Protein AF-A0A819B742-F1 (afdb_monomer)

Solvent-accessible surface area (backbone atoms only — not comparable to full-atom values): 38291 Å² total; per-residue (Å²): 136,87,84,84,89,86,87,87,84,90,84,88,84,88,89,82,90,85,88,89,85,86,88,88,87,86,82,91,80,83,87,80,86,82,80,86,83,82,82,79,83,80,85,83,78,81,82,89,76,81,93,78,90,82,66,96,82,76,74,60,88,81,81,57,66,80,92,69,66,57,75,61,67,60,48,57,55,61,68,41,51,66,54,54,53,52,52,54,54,53,53,55,58,58,56,68,66,68,74,80,73,78,88,89,85,89,82,87,87,80,93,81,89,82,88,80,85,86,78,93,84,88,74,77,89,57,56,88,64,82,62,60,56,101,83,70,54,76,75,62,80,64,72,73,76,81,84,76,38,55,36,46,68,68,49,62,69,67,59,56,68,63,37,37,61,63,58,51,22,68,67,50,73,48,78,46,50,75,55,36,47,34,62,51,102,90,43,36,40,36,33,31,36,31,38,29,56,89,41,100,58,12,44,33,42,38,34,23,46,71,56,25,25,44,32,42,37,53,38,59,63,62,77,87,66,89,54,48,40,52,65,67,56,59,71,67,59,55,71,64,40,38,62,64,59,53,23,63,75,57,77,42,78,59,50,74,39,31,42,34,43,52,85,95,43,77,67,21,34,42,33,38,37,44,44,42,55,77,68,72,84,68,52,82,79,45,78,86,72,73,96,81,90,82,81,88,88,87,90,88,80,62,95,85,64,84,83,88,84,85,89,84,88,62,92,72,69,90,64,19,41,39,43,36,39,23,45,62,57,17,28,44,35,47,38,52,46,58,61,59,87,66,88,46,27,54,40,48,50,67,58,61,69,68,62,56,72,62,40,34,65,66,58,54,16,63,78,39,78,38,66,50,47,68,54,36,40,38,50,60,95,53,72,72,18,38,38,32,33,36,27,30,25,68,91,38,87,88,14,39,35,42,35,36,21,46,42,56,24,27,36,32,41,34,44,45,70,53,71,78,73,88,35,57,38,47,49,71,48,60,66,68,58,56,67,64,40,40,62,67,59,51,19,68,65,50,73,48,82,46,43,77,37,34,42,36,54,59,77,72,62,23,30,39,36,28,37,29,38,16,59,100,45,97,76,11,36,36,42,42,33,26,43,56,60,17,29,43,32,41,36,48,45,70,40,64,76,79,36,89,37,48,42,48,50,66,59,60,68,69,60,57,69,63,41,36,65,64,58,53,15,66,77,44,76,40,71,55,42,76,38,33,38,35,46,59,94,49,73,74,15,38,36,33,34,34,28,32,23,66,91,35,88,86,8,35,34,41,36,35,22,43,41,59,24,26,40,33,40,33,43,44,66,48,70,84,73,86,31,56,48,51,72,63,51,63,63,70,60,55,76,67,3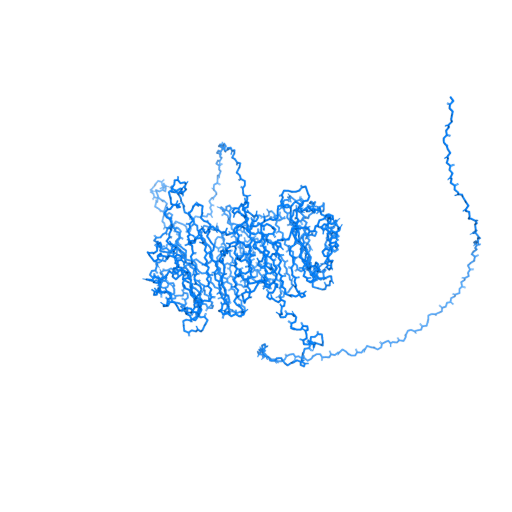6,39,66,65,58,48,20,71,70,53,75,48,85,46,46,73,40,32,44,30,53,57,70,88,58,18,37,37,36,32,38,28,38,29,76,100,30,101,77,10,35,38,40,36,37,25,47,50,63,22,29,31,36,48,39,70,43,62,76,126

Secondary structure (DSSP, 8-state):
---PPPP----------------------PPPPPPPPPPPPPP-PPPP-S-----TT---TTSS-GGG--HHHHHHHHHHHHHHHHHHHHHHHHHHTTS--------PPPP------PPS---SSSBS---B-TT--B----BPPP---EE-HHHHHH--TT-BHHHHHHHHSS--EEEEEEEETTEEEEEEEEEETTSTT-EEEEEEETTEEEEEEEES-SS--S-EEPHHHHHH--TT-BHHHHHHHHTSPPEEEEEES-TTSTT-EEEEEEEE---GGGHHHHTTS-------------TT----------SS----EEEEEEETTEEEEEEEESS-------B-HHHHHH--TT-BHHHHHHHHTS--EEEEEES-SSTT-EEEEEEEBSS-TT-EEEEEEETTEEEEEEEESS-----EE-HHHHHH--TT-BHHHHHHHHSS--EEEEEE--GGG-EEEEEEEETT-SS-EEEEEEETTEEEEEEEES-SPP-SSPBPHHHHHH--TT-BHHHHHHHHTS--EEEEEESSSSTT-EEEEEEEBSS-TT-EEEEEEETTEEEEEEEESS-----B--HHHHHH--TT-BHHHHHHHHSS--EEEEEE--GGG-EEEEEEEPTT-TT-EEEEEEETTEEEEEEEES--

Sequence (652 aa):
MGNKPSRTTPPCRCACCSRCCRPKTSTTIAPTPVPPTSIPPTPILPRPSSSRVFKFTDYEPADMPDIYRDKADYQDLLDIEPLVRSIIMAQLSSQTASSNKTNLIKEPLENKWTESYMTHGELSDVITEVNSDTHGCIKNVTVSAPTIYTITKQQYTTIQIGWTRNQVTNLVGSYGAVIVQTSASSGNVTIVQYTGTGTTAAVVLFGFVDGQLISKSEASFDSPVNNKITLQQYKTIQIGWTQQQVTQLLGGPGNIISQTGTSGLPYQATTVQYFGLQSSTARDQVTNLVGSSGNAVSEAGTANTVAVIVQYTGLGTTYGLVAFGFVSGKVVSKFEVGLDLPVSNKITLQQYKTIQSGWTQQQVAVLLGGPGTIVSQVGALGPYQLTTVQYTGLLSSTVIADFVFIGGTLSSKAQIGLDTGVYTINYQQYTAIQVGWIRDQVTSLVGSAGNAVSEATAGNTAAVIVQYTGCDTVYGIATISFVGGKVISKSEFGIDPPASNKITLQQYKTIQSGWTQQQVAVLLGGPGTIVSQVGTPGPYQLTTVQYSGLQSSTAIADFVFIGGSLSSKAQIGLDTGVYAITNEQYTAIQVGWTRDQVTSLVGSTGNAMSEGGTGSTAVVLLQYTVPQSAYGQATFIFISGKLSSKSKFGFK

pLDDT: mean 70.79, std 24.44, range [21.94, 98.19]

Structure (mmCIF, N/CA/C/O backbone):
data_AF-A0A819B742-F1
#
_entry.id   AF-A0A819B742-F1
#
loop_
_atom_site.group_PDB
_atom_site.id
_atom_site.type_symbol
_atom_site.label_atom_id
_atom_site.label_alt_id
_atom_site.label_comp_id
_atom_site.label_asym_id
_atom_site.label_entity_id
_atom_site.label_seq_id
_atom_site.pdbx_PDB_ins_code
_atom_site.Cartn_x
_atom_site.Cartn_y
_atom_site.Cartn_z
_atom_site.occupancy
_atom_site.B_iso_or_equiv
_atom_site.auth_seq_id
_atom_site.auth_comp_id
_atom_site.auth_asym_id
_atom_site.auth_atom_id
_atom_site.pdbx_PDB_model_num
ATOM 1 N N . MET A 1 1 ? -38.721 -12.313 -66.927 1.00 36.16 1 MET A N 1
ATOM 2 C CA . MET A 1 1 ? -37.934 -13.549 -67.155 1.00 36.16 1 MET A CA 1
ATOM 3 C C . MET A 1 1 ? -36.692 -13.376 -66.284 1.00 36.16 1 MET A C 1
ATOM 5 O O . MET A 1 1 ? -36.055 -12.351 -66.446 1.00 36.16 1 MET A O 1
ATOM 9 N N . GLY A 1 2 ? -36.441 -14.110 -65.195 1.00 36.25 2 GLY A N 1
ATOM 10 C CA . GLY A 1 2 ? -36.376 -15.573 -65.024 1.00 36.25 2 GLY A CA 1
ATOM 11 C C . GLY A 1 2 ? -34.879 -15.934 -64.885 1.00 36.25 2 GLY A C 1
ATOM 12 O O . GLY A 1 2 ? -34.117 -15.492 -65.730 1.00 36.25 2 GLY A O 1
ATOM 13 N N . ASN A 1 3 ? -34.359 -16.636 -63.867 1.00 38.50 3 ASN A N 1
ATOM 14 C CA . ASN A 1 3 ? -34.978 -17.501 -62.847 1.00 38.50 3 ASN A CA 1
ATOM 15 C C . ASN A 1 3 ? -34.289 -17.418 -61.455 1.00 38.50 3 ASN A C 1
ATOM 17 O O . ASN A 1 3 ? -33.338 -16.670 -61.257 1.00 38.50 3 ASN A O 1
ATOM 21 N N . LYS A 1 4 ? -34.815 -18.181 -60.480 1.00 39.16 4 LYS A N 1
ATOM 22 C CA . LYS A 1 4 ? -34.332 -18.310 -59.083 1.00 39.16 4 LYS A CA 1
ATOM 23 C C . LYS A 1 4 ? -33.071 -19.203 -58.932 1.00 39.16 4 LYS A C 1
ATOM 25 O O . LYS A 1 4 ? -32.784 -19.982 -59.837 1.00 39.16 4 LYS A O 1
ATOM 30 N N . PRO A 1 5 ? -32.351 -19.129 -57.788 1.00 50.94 5 PRO A N 1
ATOM 31 C CA . PRO A 1 5 ? -31.094 -19.853 -57.550 1.00 50.94 5 PRO A CA 1
ATOM 32 C C . PRO A 1 5 ? -31.276 -21.302 -57.061 1.00 50.94 5 PRO A C 1
ATOM 34 O O . PRO A 1 5 ? -32.322 -21.670 -56.524 1.00 50.94 5 PRO A O 1
ATOM 37 N N . SER A 1 6 ? -30.210 -22.102 -57.168 1.00 44.62 6 SER A N 1
ATOM 38 C CA . SER A 1 6 ? -30.130 -23.492 -56.696 1.00 44.62 6 SER A CA 1
ATOM 39 C C . SER A 1 6 ? -29.444 -23.635 -55.328 1.00 44.62 6 SER A C 1
ATOM 41 O O . SER A 1 6 ? -28.344 -23.126 -55.121 1.00 44.62 6 SER A O 1
ATOM 43 N N . ARG A 1 7 ? -30.048 -24.415 -54.421 1.00 42.56 7 ARG A N 1
ATOM 44 C CA . ARG A 1 7 ? -29.366 -25.043 -53.270 1.00 42.56 7 ARG A CA 1
ATOM 45 C C . ARG A 1 7 ? -28.907 -26.451 -53.657 1.00 42.56 7 ARG A C 1
ATOM 47 O O . ARG A 1 7 ? -29.669 -27.164 -54.303 1.00 42.56 7 ARG A O 1
ATOM 54 N N . THR A 1 8 ? -27.765 -26.898 -53.138 1.00 46.91 8 THR A N 1
ATOM 55 C CA . THR A 1 8 ? -27.362 -28.317 -53.149 1.00 46.91 8 THR A CA 1
ATOM 56 C C . THR A 1 8 ? -26.756 -28.725 -51.807 1.00 46.91 8 THR A C 1
ATOM 58 O O . THR A 1 8 ? -25.630 -28.356 -51.487 1.00 46.91 8 THR A O 1
ATOM 61 N N . THR A 1 9 ? -27.503 -29.510 -51.032 1.00 41.59 9 THR A N 1
ATOM 62 C CA . THR A 1 9 ? -27.011 -30.267 -49.867 1.00 41.59 9 THR A CA 1
ATOM 63 C C . THR A 1 9 ? -26.802 -31.736 -50.253 1.00 41.59 9 THR A C 1
ATOM 65 O O . THR A 1 9 ? -27.720 -32.306 -50.849 1.00 41.59 9 THR A O 1
ATOM 68 N N . PRO A 1 10 ? -25.688 -32.387 -49.876 1.00 50.94 10 PRO A N 1
ATOM 69 C CA . PRO A 1 10 ? -25.546 -33.839 -49.984 1.00 50.94 10 PRO A CA 1
ATOM 70 C C . PRO A 1 10 ? -26.220 -34.566 -48.790 1.00 50.94 10 PRO A C 1
ATOM 72 O O . PRO A 1 10 ? -26.062 -34.117 -47.654 1.00 50.94 10 PRO A O 1
ATOM 75 N N . PRO A 1 11 ? -26.977 -35.665 -49.011 1.00 55.78 11 PRO A N 1
ATOM 76 C CA . PRO A 1 11 ? -27.635 -36.450 -47.953 1.00 55.78 11 PRO A CA 1
ATOM 77 C C . PRO A 1 11 ? -27.054 -37.879 -47.770 1.00 55.78 11 PRO A C 1
ATOM 79 O O . PRO A 1 11 ? -26.152 -38.275 -48.500 1.00 55.78 11 PRO A O 1
ATOM 82 N N . CYS A 1 12 ? -27.703 -38.664 -46.885 1.00 30.55 12 CYS A N 1
ATOM 83 C CA . CYS A 1 12 ? -27.542 -40.102 -46.526 1.00 30.55 12 CYS A CA 1
ATOM 84 C C . CYS A 1 12 ? -26.866 -40.325 -45.154 1.00 30.55 12 CYS A C 1
ATOM 86 O O . CYS A 1 12 ? -25.798 -39.776 -44.927 1.00 30.55 12 CYS A O 1
ATOM 88 N N . ARG A 1 13 ? -27.450 -40.980 -44.127 1.00 33.53 13 ARG A N 1
ATOM 89 C CA . ARG A 1 13 ? -28.307 -42.197 -43.915 1.00 33.53 13 ARG A CA 1
ATOM 90 C C . ARG A 1 13 ? -27.444 -43.272 -43.210 1.00 33.53 13 ARG A C 1
ATOM 92 O O . ARG A 1 13 ? -26.349 -43.531 -43.681 1.00 33.53 13 ARG A O 1
ATOM 99 N N . CYS A 1 14 ? -27.765 -43.768 -42.004 1.00 32.97 14 CYS A N 1
ATOM 100 C CA . CYS A 1 14 ? -28.893 -44.637 -41.570 1.00 32.97 14 CYS A CA 1
ATOM 101 C C . CYS A 1 14 ? -28.779 -46.089 -42.096 1.00 32.97 14 CYS A C 1
ATOM 103 O O . CYS A 1 14 ? -28.407 -46.261 -43.249 1.00 32.97 14 CYS A O 1
ATOM 105 N N . ALA A 1 15 ? -29.144 -47.161 -41.369 1.00 36.50 15 ALA A N 1
ATOM 106 C CA . ALA A 1 15 ? -29.679 -47.339 -39.994 1.00 36.50 15 ALA A CA 1
ATOM 107 C C . ALA A 1 15 ? -28.868 -48.469 -39.267 1.00 36.50 15 ALA A C 1
ATOM 109 O O . ALA A 1 15 ? -27.719 -48.649 -39.648 1.00 36.50 15 ALA A O 1
ATOM 110 N N . CYS A 1 16 ? -29.238 -49.233 -38.220 1.00 31.23 16 CYS A N 1
ATOM 111 C CA . CYS A 1 16 ? -30.479 -49.661 -37.521 1.00 31.23 16 CYS A CA 1
ATOM 112 C C . CYS A 1 16 ? -30.280 -49.524 -35.969 1.00 31.23 16 CYS A C 1
ATOM 114 O O . CYS A 1 16 ? -29.285 -48.933 -35.570 1.00 31.23 16 CYS A O 1
ATOM 116 N N . CYS A 1 17 ? -31.136 -49.873 -34.984 1.00 35.38 17 CYS A N 1
ATOM 117 C CA . CYS A 1 17 ? -32.244 -50.841 -34.771 1.00 35.38 17 CYS A CA 1
ATOM 118 C C . CYS A 1 17 ? -31.814 -52.329 -34.667 1.00 35.38 17 CYS A C 1
ATOM 120 O O . CYS A 1 17 ? -31.016 -52.782 -35.472 1.00 35.38 17 CYS A O 1
ATOM 122 N N . SER A 1 18 ? -32.294 -53.182 -33.743 1.00 34.78 18 SER A N 1
ATOM 123 C CA . SER A 1 18 ? -33.283 -53.102 -32.629 1.00 34.78 18 SER A CA 1
ATOM 124 C C . SER A 1 18 ? -32.911 -54.182 -31.560 1.00 34.78 18 SER A C 1
ATOM 126 O O . SER A 1 18 ? -31.927 -54.878 -31.776 1.00 34.78 18 SER A O 1
ATOM 128 N N . ARG A 1 19 ? -33.540 -54.406 -30.387 1.00 32.78 19 ARG A N 1
ATOM 129 C CA . ARG A 1 19 ? -34.966 -54.682 -30.067 1.00 32.78 19 ARG A CA 1
ATOM 130 C C . ARG A 1 19 ? -35.170 -54.771 -28.532 1.00 32.78 19 ARG A C 1
ATOM 132 O O . ARG A 1 19 ? -34.199 -54.861 -27.789 1.00 32.78 19 ARG A O 1
ATOM 139 N N . CYS A 1 20 ? -36.418 -54.807 -28.054 1.00 41.06 20 CYS A N 1
ATOM 140 C CA . CYS A 1 20 ? -36.759 -54.960 -26.626 1.00 41.06 20 CYS A CA 1
ATOM 141 C C . CYS A 1 20 ? -37.027 -56.422 -26.219 1.00 41.06 20 CYS A C 1
ATOM 143 O O . CYS A 1 20 ? -37.612 -57.155 -27.011 1.00 41.06 20 CYS A O 1
ATOM 145 N N . CYS A 1 21 ? -36.745 -56.789 -24.958 1.00 32.38 21 CYS A N 1
ATOM 146 C CA . CYS A 1 21 ? -37.499 -57.805 -24.199 1.00 32.38 21 CYS A CA 1
ATOM 147 C C . CYS A 1 21 ? -37.206 -57.733 -22.682 1.00 32.38 21 CYS A C 1
ATOM 149 O O . CYS A 1 21 ? -36.083 -57.452 -22.275 1.00 32.38 21 CYS A O 1
ATOM 151 N N . ARG A 1 22 ? -38.214 -58.024 -21.845 1.00 38.75 22 ARG A N 1
ATOM 152 C CA . ARG A 1 22 ? -38.077 -58.391 -20.415 1.00 38.75 22 ARG A CA 1
ATOM 153 C C . ARG A 1 22 ? -38.298 -59.904 -20.280 1.00 38.75 22 ARG A C 1
ATOM 155 O O . ARG A 1 22 ? -39.040 -60.466 -21.084 1.00 38.75 22 ARG A O 1
ATOM 162 N N . PRO A 1 23 ? -37.757 -60.537 -19.229 1.00 45.75 23 PRO A N 1
ATOM 163 C CA . PRO A 1 23 ? -38.666 -61.093 -18.217 1.00 45.75 23 PRO A CA 1
ATOM 164 C C . PRO A 1 23 ? -38.228 -60.801 -16.767 1.00 45.75 23 PRO A C 1
ATOM 166 O O . PRO A 1 23 ? -37.162 -60.245 -16.518 1.00 45.75 23 PRO A O 1
ATOM 169 N N . LYS A 1 24 ? -39.085 -61.161 -15.800 1.00 43.75 24 LYS A N 1
ATOM 170 C CA . LYS A 1 24 ? -38.738 -61.253 -14.371 1.00 43.75 24 LYS A CA 1
ATOM 171 C C . LYS A 1 24 ? -38.280 -62.678 -14.046 1.00 43.75 24 LYS A C 1
ATOM 173 O O . LYS A 1 24 ? -38.957 -63.614 -14.459 1.00 43.75 24 LYS A O 1
ATOM 178 N N . THR A 1 25 ? -37.316 -62.813 -13.143 1.00 33.56 25 THR A N 1
ATOM 179 C CA . THR A 1 25 ? -37.236 -63.934 -12.188 1.00 33.56 25 THR A CA 1
ATOM 180 C C . THR A 1 25 ? -36.614 -63.436 -10.884 1.00 33.56 25 THR A C 1
ATOM 182 O O . THR A 1 25 ? -35.903 -62.434 -10.874 1.00 33.56 25 THR A O 1
ATOM 185 N N . SER A 1 26 ? -36.942 -64.094 -9.773 1.00 40.31 26 SER A N 1
ATOM 186 C CA . SER A 1 26 ? -36.389 -63.811 -8.446 1.00 40.31 26 SER A CA 1
ATOM 187 C C . SER A 1 26 ? -35.443 -64.937 -8.048 1.00 40.31 26 SER A C 1
ATOM 189 O O . SER A 1 26 ? -35.791 -66.100 -8.244 1.00 40.31 26 SER A O 1
ATOM 191 N N . THR A 1 27 ? -34.307 -64.592 -7.439 1.00 33.88 27 THR A N 1
ATOM 192 C CA . THR A 1 27 ? -33.490 -65.547 -6.683 1.00 33.88 27 THR A CA 1
ATOM 193 C C . THR A 1 27 ? -32.918 -64.854 -5.451 1.00 33.88 27 THR A C 1
ATOM 195 O O . THR A 1 27 ? -32.252 -63.826 -5.563 1.00 33.88 27 THR A O 1
ATOM 198 N N . THR A 1 28 ? -33.187 -65.408 -4.272 1.00 39.50 28 THR A N 1
ATOM 199 C CA . THR A 1 28 ? -32.656 -64.926 -2.990 1.00 39.50 28 THR A CA 1
ATOM 200 C C . THR A 1 28 ? -31.204 -65.374 -2.816 1.00 39.50 28 THR A C 1
ATOM 202 O O . THR A 1 28 ? -30.894 -66.536 -3.066 1.00 39.50 28 THR A O 1
ATOM 205 N N . ILE A 1 29 ? -30.330 -64.491 -2.327 1.00 37.59 29 ILE A N 1
ATOM 206 C CA . ILE A 1 29 ? -28.978 -64.841 -1.861 1.00 37.59 29 ILE A CA 1
ATOM 207 C C . ILE A 1 29 ? -28.826 -64.319 -0.427 1.00 37.59 29 ILE A C 1
ATOM 209 O O . ILE A 1 29 ? -29.219 -63.192 -0.130 1.00 37.59 29 ILE A O 1
ATOM 213 N N . ALA A 1 30 ? -28.312 -65.163 0.469 1.00 36.91 30 ALA A N 1
ATOM 214 C CA . ALA A 1 30 ? -28.141 -64.848 1.886 1.00 36.91 30 ALA A CA 1
ATOM 215 C C . ALA A 1 30 ? -26.866 -64.013 2.143 1.00 36.91 30 ALA A C 1
ATOM 217 O O . ALA A 1 30 ? -25.890 -64.158 1.403 1.00 36.91 30 ALA A O 1
ATOM 218 N N . PRO A 1 31 ? -26.836 -63.165 3.190 1.00 44.22 31 PRO A N 1
ATOM 219 C CA . PRO A 1 31 ? -25.651 -62.387 3.536 1.00 44.22 31 PRO A CA 1
ATOM 220 C C . PRO A 1 31 ? -24.557 -63.268 4.157 1.00 44.22 31 PRO A C 1
ATOM 222 O O . PRO A 1 31 ? -24.805 -64.013 5.106 1.00 44.22 31 PRO A O 1
ATOM 225 N N . THR A 1 32 ? -23.328 -63.142 3.661 1.00 44.16 32 THR A N 1
ATOM 226 C CA . THR A 1 32 ? -22.126 -63.663 4.325 1.00 44.16 32 THR A CA 1
ATOM 227 C C . THR A 1 32 ? -21.694 -62.740 5.477 1.00 44.16 32 THR A C 1
ATOM 229 O O . THR A 1 32 ? -21.879 -61.523 5.389 1.00 44.16 32 THR A O 1
ATOM 232 N N . PRO A 1 33 ? -21.129 -63.279 6.575 1.00 47.88 33 PRO A N 1
ATOM 233 C CA . PRO A 1 33 ? -20.739 -62.478 7.733 1.00 47.88 33 PRO A CA 1
ATOM 234 C C . PRO A 1 33 ? -19.467 -61.657 7.476 1.00 47.88 33 PRO A C 1
ATOM 236 O O . PRO A 1 33 ? -18.520 -62.125 6.844 1.00 47.88 33 PRO A O 1
ATOM 239 N N . VAL A 1 34 ? -19.431 -60.441 8.024 1.00 49.22 34 VAL A N 1
ATOM 240 C CA . VAL A 1 34 ? -18.262 -59.548 7.994 1.00 49.22 34 VAL A CA 1
ATOM 241 C C . VAL A 1 34 ? -17.301 -59.915 9.139 1.00 49.22 34 VAL A C 1
ATOM 243 O O . VAL A 1 34 ? -17.757 -60.024 10.279 1.00 49.22 34 VAL A O 1
ATOM 246 N N . PRO A 1 35 ? -15.988 -60.099 8.889 1.00 48.12 35 PRO A N 1
ATOM 247 C CA . PRO A 1 35 ? -15.011 -60.342 9.950 1.00 48.12 35 PRO A CA 1
ATOM 248 C C . PRO A 1 35 ? -14.703 -59.055 10.744 1.00 48.12 35 PRO A C 1
ATOM 250 O O . PRO A 1 35 ? -14.698 -57.966 10.165 1.00 48.12 35 PRO A O 1
ATOM 253 N N . PRO A 1 36 ? -14.410 -59.143 12.054 1.00 40.72 36 PRO A N 1
ATOM 254 C CA . PRO A 1 36 ? -14.143 -57.969 12.881 1.00 40.72 36 PRO A CA 1
ATOM 255 C C . PRO A 1 36 ? -12.769 -57.357 12.573 1.00 40.72 36 PRO A C 1
ATOM 257 O O . PRO A 1 36 ? -11.734 -57.999 12.747 1.00 40.72 36 PRO A O 1
ATOM 260 N N . THR A 1 37 ? -12.745 -56.086 12.170 1.00 40.94 37 THR A N 1
ATOM 261 C CA . THR A 1 37 ? -11.509 -55.299 12.044 1.00 40.94 37 THR A CA 1
ATOM 262 C C . THR A 1 37 ? -10.987 -54.884 13.418 1.00 40.94 37 THR A C 1
ATOM 264 O O . THR A 1 37 ? -11.667 -54.165 14.153 1.00 40.94 37 THR A O 1
ATOM 267 N N . SER A 1 38 ? -9.767 -55.301 13.755 1.00 39.25 38 SER A N 1
ATOM 268 C CA . SER A 1 38 ? -9.059 -54.860 14.957 1.00 39.25 38 SER A CA 1
ATOM 269 C C . SER A 1 38 ? -8.604 -53.401 14.838 1.00 39.25 38 SER A C 1
ATOM 271 O O . SER A 1 38 ? -8.071 -52.977 13.814 1.00 39.25 38 SER A O 1
ATOM 273 N N . ILE A 1 39 ? -8.799 -52.628 15.908 1.00 43.84 39 ILE A N 1
ATOM 274 C CA . ILE A 1 39 ? -8.341 -51.236 16.000 1.00 43.84 39 ILE A CA 1
ATOM 275 C C . ILE A 1 39 ? -6.872 -51.239 16.466 1.00 43.84 39 ILE A C 1
ATOM 277 O O . ILE A 1 39 ? -6.593 -51.809 17.526 1.00 43.84 39 ILE A O 1
ATOM 281 N N . PRO A 1 40 ? -5.923 -50.629 15.729 1.00 44.03 40 PRO A N 1
ATOM 282 C CA . PRO A 1 40 ? -4.547 -50.477 16.195 1.00 44.03 40 PRO A CA 1
ATOM 283 C C . PRO A 1 40 ? -4.461 -49.434 17.328 1.00 44.03 40 PRO A C 1
ATOM 285 O O . PRO A 1 40 ? -5.215 -48.459 17.319 1.00 44.03 40 PRO A O 1
ATOM 288 N N . PRO A 1 41 ? -3.554 -49.600 18.309 1.00 40.00 41 PRO A N 1
ATOM 289 C CA . PRO A 1 41 ? -3.473 -48.708 19.463 1.00 40.00 41 PRO A CA 1
ATOM 290 C C . PRO A 1 41 ? -2.947 -47.313 19.093 1.00 40.00 41 PRO A C 1
ATOM 292 O O . PRO A 1 41 ? -1.957 -47.171 18.376 1.00 40.00 41 PRO A O 1
ATOM 295 N N . THR A 1 42 ? -3.586 -46.278 19.639 1.00 41.25 42 THR A N 1
ATOM 296 C CA . THR A 1 42 ? -3.191 -44.873 19.467 1.00 41.25 42 THR A CA 1
ATOM 297 C C . THR A 1 42 ? -1.799 -44.604 20.062 1.00 41.25 42 THR A C 1
ATOM 299 O O . THR A 1 42 ? -1.578 -44.942 21.229 1.00 41.25 42 THR A O 1
ATOM 302 N N . PRO A 1 43 ? -0.872 -43.944 19.340 1.00 36.19 43 PRO A N 1
ATOM 303 C CA . PRO A 1 43 ? 0.406 -43.519 19.907 1.00 36.19 43 PRO A CA 1
ATOM 304 C C . PRO A 1 43 ? 0.215 -42.527 21.063 1.00 36.19 43 PRO A C 1
ATOM 306 O O . PRO A 1 43 ? -0.430 -41.489 20.908 1.00 36.19 43 PRO A O 1
ATOM 309 N N . ILE A 1 44 ? 0.801 -42.827 22.224 1.00 39.88 44 ILE A N 1
ATOM 310 C CA . ILE A 1 44 ? 0.796 -41.927 23.383 1.00 39.88 44 ILE A CA 1
ATOM 311 C C . ILE A 1 44 ? 1.906 -40.888 23.193 1.00 39.88 44 ILE A C 1
ATOM 313 O O . ILE A 1 44 ? 3.089 -41.216 23.272 1.00 39.88 44 ILE A O 1
ATOM 317 N N . LEU A 1 45 ? 1.527 -39.629 22.967 1.00 36.59 45 LEU A N 1
ATOM 318 C CA . LEU A 1 45 ? 2.473 -38.512 22.947 1.00 36.59 45 LEU A CA 1
ATOM 319 C C . LEU A 1 45 ? 2.968 -38.196 24.375 1.00 36.59 45 LEU A C 1
ATOM 321 O O . LEU A 1 45 ? 2.152 -38.136 25.301 1.00 36.59 45 LEU A O 1
ATOM 325 N N . PRO A 1 46 ? 4.278 -37.965 24.585 1.00 34.53 46 PRO A N 1
ATOM 326 C CA . PRO A 1 46 ? 4.809 -37.592 25.893 1.00 34.53 46 PRO A CA 1
ATOM 327 C C . PRO A 1 46 ? 4.363 -36.179 26.300 1.00 34.53 46 PRO A C 1
ATOM 329 O O . PRO A 1 46 ? 4.257 -35.274 25.471 1.00 34.53 46 PRO A O 1
ATOM 332 N N . ARG A 1 47 ? 4.138 -35.964 27.604 1.00 32.72 47 ARG A N 1
ATOM 333 C CA . ARG A 1 47 ? 3.871 -34.624 28.155 1.00 32.72 47 ARG A CA 1
ATOM 334 C C . ARG A 1 47 ? 5.091 -33.706 27.962 1.00 32.72 47 ARG A C 1
ATOM 336 O O . ARG A 1 47 ? 6.189 -34.119 28.332 1.00 32.72 47 ARG A O 1
ATOM 343 N N . PRO A 1 48 ? 4.920 -32.448 27.515 1.00 31.38 48 PRO A N 1
ATOM 344 C CA . PRO A 1 48 ? 6.000 -31.468 27.537 1.00 31.38 48 PRO A CA 1
ATOM 345 C C . PRO A 1 48 ? 6.319 -31.058 28.982 1.00 31.38 48 PRO A C 1
ATOM 347 O O . PRO A 1 48 ? 5.440 -30.618 29.726 1.00 31.38 48 PRO A O 1
ATOM 350 N N . SER A 1 49 ? 7.583 -31.190 29.383 1.00 29.00 49 SER A N 1
ATOM 351 C CA . SER A 1 49 ? 8.071 -30.824 30.716 1.00 29.00 49 SER A CA 1
ATOM 352 C C . SER A 1 49 ? 9.019 -29.625 30.666 1.00 29.00 49 SER A C 1
ATOM 354 O O . SER A 1 49 ? 10.101 -29.732 30.093 1.00 29.00 49 SER A O 1
ATOM 356 N N . SER A 1 50 ? 8.664 -28.553 31.382 1.00 29.77 50 SER A N 1
ATOM 357 C CA . SER A 1 50 ? 9.499 -27.384 31.736 1.00 29.77 50 SER A CA 1
ATOM 358 C C . SER A 1 50 ? 10.089 -26.533 30.597 1.00 29.77 50 SER A C 1
ATOM 360 O O . SER A 1 50 ? 10.671 -27.018 29.633 1.00 29.77 50 SER A O 1
ATOM 362 N N . SER A 1 51 ? 9.982 -25.214 30.758 1.00 30.14 51 SER A N 1
ATOM 363 C CA . SER A 1 51 ? 10.455 -24.205 29.810 1.00 30.14 51 SER A CA 1
ATOM 364 C C . SER A 1 51 ? 11.971 -24.257 29.576 1.00 30.14 51 SER A C 1
ATOM 366 O O . SER A 1 51 ? 12.752 -24.229 30.527 1.00 30.14 51 SER A O 1
ATOM 368 N N . ARG A 1 52 ? 12.393 -24.192 28.309 1.00 26.94 52 ARG A N 1
ATOM 369 C CA . ARG A 1 52 ? 13.736 -23.745 27.905 1.00 26.94 52 ARG A CA 1
ATOM 370 C C . ARG A 1 52 ? 13.606 -22.638 26.863 1.00 26.94 52 ARG A C 1
ATOM 372 O O . ARG A 1 52 ? 12.719 -22.689 26.016 1.00 26.94 52 ARG A O 1
ATOM 379 N N . VAL A 1 53 ? 14.488 -21.646 26.942 1.00 27.11 53 VAL A N 1
ATOM 380 C CA . VAL A 1 53 ? 14.616 -20.582 25.938 1.00 27.11 53 VAL A CA 1
ATOM 381 C C . VAL A 1 53 ? 15.679 -21.021 24.935 1.00 27.11 53 VAL A C 1
ATOM 383 O O . VAL A 1 53 ? 16.824 -21.237 25.325 1.00 27.11 53 VAL A O 1
ATOM 386 N N . PHE A 1 54 ? 15.298 -21.154 23.668 1.00 24.72 54 PHE A N 1
ATOM 387 C CA . PHE A 1 54 ? 16.192 -21.504 22.559 1.00 24.72 54 PHE A CA 1
ATOM 388 C C . PHE A 1 54 ? 16.508 -20.266 21.712 1.00 24.72 54 PHE A C 1
ATOM 390 O O . PHE A 1 54 ? 15.708 -19.326 21.675 1.00 24.72 54 PHE A O 1
ATOM 397 N N . LYS A 1 55 ? 17.663 -20.250 21.035 1.00 27.19 55 LYS A N 1
ATOM 398 C CA . LYS A 1 55 ? 18.046 -19.173 20.113 1.00 27.19 55 LYS A CA 1
ATOM 399 C C . LYS A 1 55 ? 17.983 -19.658 18.665 1.00 27.19 55 LYS A C 1
ATOM 401 O O . LYS A 1 55 ? 18.147 -20.835 18.372 1.00 27.19 55 LYS A O 1
ATOM 406 N N . PHE A 1 56 ? 17.784 -18.720 17.740 1.00 26.56 56 PHE A N 1
ATOM 407 C CA . PHE A 1 56 ? 17.714 -18.994 16.296 1.00 26.56 56 PHE A CA 1
ATOM 408 C C . PHE A 1 56 ? 19.051 -19.430 15.660 1.00 26.56 56 PHE A C 1
ATOM 410 O O . PHE A 1 56 ? 19.095 -19.707 14.468 1.00 26.56 56 PHE A O 1
ATOM 417 N N . THR A 1 57 ? 20.135 -19.490 16.436 1.00 34.12 57 THR A N 1
ATOM 418 C CA . THR A 1 57 ? 21.473 -19.924 16.005 1.00 34.12 57 THR A CA 1
ATOM 419 C C . THR A 1 57 ? 21.693 -21.435 16.073 1.00 34.12 57 THR A C 1
ATOM 421 O O . THR A 1 57 ? 22.719 -21.909 15.597 1.00 34.12 57 THR A O 1
ATOM 424 N N . ASP A 1 58 ? 20.765 -22.182 16.677 1.00 35.03 58 ASP A N 1
ATOM 425 C CA . ASP A 1 58 ? 21.071 -23.484 17.282 1.00 35.03 58 ASP A CA 1
ATOM 426 C C . ASP A 1 58 ? 20.569 -24.690 16.447 1.00 35.03 58 ASP A C 1
ATOM 428 O O . ASP A 1 58 ? 20.441 -25.791 16.977 1.00 35.03 58 ASP A O 1
ATOM 432 N N . TYR A 1 59 ? 20.262 -24.493 15.156 1.00 37.69 59 TYR A N 1
ATOM 433 C CA . TYR A 1 59 ? 19.828 -25.552 14.227 1.00 37.69 59 TYR A CA 1
ATOM 434 C C . TYR A 1 59 ? 20.987 -26.084 13.374 1.00 37.69 59 TYR A C 1
ATOM 436 O O . TYR A 1 59 ? 21.562 -25.341 12.574 1.00 37.69 59 TYR A O 1
ATOM 444 N N . GLU A 1 60 ? 21.261 -27.388 13.453 1.00 44.28 60 GLU A N 1
ATOM 445 C CA . GLU A 1 60 ? 22.040 -28.083 12.422 1.00 44.28 60 GLU A CA 1
ATOM 446 C C . GLU A 1 60 ? 21.136 -28.504 11.240 1.00 44.28 60 GLU A C 1
ATOM 448 O O . GLU A 1 60 ? 19.956 -28.804 11.442 1.00 44.28 60 GLU A O 1
ATOM 453 N N . PRO A 1 61 ? 21.660 -28.615 9.998 1.00 44.66 61 PRO A N 1
ATOM 454 C CA . PRO A 1 61 ? 20.885 -29.053 8.824 1.00 44.66 61 PRO A CA 1
ATOM 455 C C . PRO A 1 61 ? 20.321 -30.487 8.886 1.00 44.66 61 PRO A C 1
ATOM 457 O O . PRO A 1 61 ? 19.696 -30.947 7.930 1.00 44.66 61 PRO A O 1
ATOM 460 N N . ALA A 1 62 ? 20.570 -31.224 9.971 1.00 43.41 62 ALA A N 1
ATOM 461 C CA . ALA A 1 62 ? 20.016 -32.552 10.205 1.00 43.41 62 ALA A CA 1
ATOM 462 C C . ALA A 1 62 ? 18.545 -32.520 10.663 1.00 43.41 62 ALA A C 1
ATOM 464 O O . ALA A 1 62 ? 17.817 -33.463 10.358 1.00 43.41 62 ALA A O 1
ATOM 465 N N . ASP A 1 63 ? 18.115 -31.444 11.336 1.00 47.62 63 ASP A N 1
ATOM 466 C CA . ASP A 1 63 ? 16.835 -31.370 12.063 1.00 47.62 63 ASP A CA 1
ATOM 467 C C . ASP A 1 63 ? 15.702 -30.657 11.292 1.00 47.62 63 ASP A C 1
ATOM 469 O O . ASP A 1 63 ? 14.618 -30.428 11.834 1.00 47.62 63 ASP A O 1
ATOM 473 N N . MET A 1 64 ? 15.924 -30.288 10.025 1.00 38.91 64 MET A N 1
ATOM 474 C CA . MET A 1 64 ? 14.885 -29.694 9.172 1.00 38.91 64 MET A CA 1
ATOM 475 C C . MET A 1 64 ? 14.050 -30.761 8.436 1.00 38.91 64 MET A C 1
ATOM 477 O O . MET A 1 64 ? 14.585 -31.809 8.072 1.00 38.91 64 MET A O 1
ATOM 481 N N . PRO A 1 65 ? 12.755 -30.499 8.149 1.00 47.88 65 PRO A N 1
ATOM 482 C CA . PRO A 1 65 ? 11.941 -31.365 7.293 1.00 47.88 65 PRO A CA 1
ATOM 483 C C . PRO A 1 65 ? 12.577 -31.574 5.911 1.00 47.88 65 PRO A C 1
ATOM 485 O O . PRO A 1 65 ? 13.094 -30.621 5.328 1.00 47.88 65 PRO A O 1
ATOM 488 N N . ASP A 1 66 ? 12.473 -32.785 5.349 1.00 41.94 66 ASP A N 1
ATOM 489 C CA . ASP A 1 66 ? 13.203 -33.195 4.130 1.00 41.94 66 ASP A CA 1
ATOM 490 C C . ASP A 1 66 ? 12.991 -32.298 2.892 1.00 41.94 66 ASP A C 1
ATOM 492 O O . ASP A 1 66 ? 13.832 -32.282 1.997 1.00 41.94 66 ASP A O 1
ATOM 496 N N . ILE A 1 67 ? 11.912 -31.508 2.848 1.00 40.69 67 ILE A N 1
ATOM 497 C CA . ILE A 1 67 ? 11.636 -30.526 1.782 1.00 40.69 67 ILE A CA 1
ATOM 498 C C . ILE A 1 67 ? 12.530 -29.268 1.813 1.00 40.69 67 ILE A C 1
ATOM 500 O O . ILE A 1 67 ? 12.442 -28.460 0.898 1.00 40.69 67 ILE A O 1
ATOM 504 N N . TYR A 1 68 ? 13.375 -29.089 2.835 1.00 35.91 68 TYR A N 1
ATOM 505 C CA . TYR A 1 68 ? 14.322 -27.964 2.955 1.00 35.91 68 TYR A CA 1
ATOM 506 C C . TYR A 1 68 ? 15.791 -28.411 2.943 1.00 35.91 68 TYR A C 1
ATOM 508 O O . TYR A 1 68 ? 16.674 -27.689 3.402 1.00 35.91 68 TYR A O 1
ATOM 516 N N . ARG A 1 69 ? 16.060 -29.634 2.469 1.00 44.38 69 ARG A N 1
ATOM 517 C CA . ARG A 1 69 ? 17.384 -30.262 2.577 1.00 44.38 69 ARG A CA 1
ATOM 518 C C . ARG A 1 69 ? 18.339 -29.939 1.427 1.00 44.38 69 ARG A C 1
ATOM 520 O O . ARG A 1 69 ? 19.536 -30.190 1.570 1.00 44.38 69 ARG A O 1
ATOM 527 N N . ASP A 1 70 ? 17.841 -29.392 0.316 1.00 46.09 70 ASP A N 1
ATOM 528 C CA . ASP A 1 70 ? 18.701 -28.881 -0.753 1.00 46.09 70 ASP A CA 1
ATOM 529 C C . ASP A 1 70 ? 19.171 -27.454 -0.435 1.00 46.09 70 ASP A C 1
ATOM 531 O O . ASP A 1 70 ? 18.424 -26.596 0.038 1.00 46.09 70 ASP A O 1
ATOM 535 N N . LYS A 1 71 ? 20.456 -27.210 -0.682 1.00 40.03 71 LYS A N 1
ATOM 536 C CA . LYS A 1 71 ? 21.140 -25.961 -0.360 1.00 40.03 71 LYS A CA 1
ATOM 537 C C . LYS A 1 71 ? 20.901 -24.875 -1.416 1.00 40.03 71 LYS A C 1
ATOM 539 O O . LYS A 1 71 ? 21.175 -23.711 -1.134 1.00 40.03 71 LYS A O 1
ATOM 544 N N . ALA A 1 72 ? 20.406 -25.244 -2.601 1.00 41.66 72 ALA A N 1
ATOM 545 C CA . ALA A 1 72 ? 20.029 -24.301 -3.652 1.00 41.66 72 ALA A CA 1
ATOM 546 C C . ALA A 1 72 ? 18.761 -23.509 -3.283 1.00 41.66 72 ALA A C 1
ATOM 548 O O . ALA A 1 72 ? 18.815 -22.284 -3.187 1.00 41.66 72 ALA A O 1
ATOM 549 N N . ASP A 1 73 ? 17.660 -24.203 -2.972 1.00 43.69 73 ASP A N 1
ATOM 550 C CA . ASP A 1 73 ? 16.345 -23.592 -2.703 1.00 43.69 73 ASP A CA 1
ATOM 551 C C . ASP A 1 73 ? 16.375 -22.580 -1.539 1.00 43.69 73 ASP A C 1
ATOM 553 O O . ASP A 1 73 ? 15.672 -21.567 -1.550 1.00 43.69 73 ASP A O 1
ATOM 557 N N . TYR A 1 74 ? 17.223 -22.825 -0.533 1.00 38.62 74 TYR A N 1
ATOM 558 C CA . TYR A 1 74 ? 17.421 -21.909 0.593 1.00 38.62 74 TYR A CA 1
ATOM 559 C C . TYR A 1 74 ? 18.163 -20.618 0.198 1.00 38.62 74 TYR A C 1
ATOM 561 O O . TYR A 1 74 ? 17.881 -19.558 0.757 1.00 38.62 74 TYR A O 1
ATOM 569 N N . GLN A 1 75 ? 19.092 -20.680 -0.763 1.00 40.09 75 GLN A N 1
ATOM 570 C CA . GLN A 1 75 ? 19.807 -19.496 -1.251 1.00 40.09 75 GLN A CA 1
ATOM 571 C C . GLN A 1 75 ? 18.911 -18.643 -2.159 1.00 40.09 75 GLN A C 1
ATOM 573 O O . GLN A 1 75 ? 18.843 -17.430 -1.966 1.00 40.09 75 GLN A O 1
ATOM 578 N N . ASP A 1 76 ? 18.155 -19.272 -3.065 1.00 42.09 76 ASP A N 1
ATOM 579 C CA . ASP A 1 76 ? 17.196 -18.578 -3.936 1.00 42.09 76 ASP A CA 1
ATOM 580 C C . ASP A 1 76 ? 16.168 -17.771 -3.114 1.00 42.09 76 ASP A C 1
ATOM 582 O O . ASP A 1 76 ? 15.835 -16.637 -3.462 1.00 42.09 76 ASP A O 1
ATOM 586 N N . LEU A 1 77 ? 15.707 -18.303 -1.974 1.00 35.22 77 LEU A N 1
ATOM 587 C CA . LEU A 1 77 ? 14.808 -17.590 -1.056 1.00 35.22 77 LEU A CA 1
ATOM 588 C C . LEU A 1 77 ? 15.441 -16.349 -0.400 1.00 35.22 77 LEU A C 1
ATOM 590 O O . LEU A 1 77 ? 14.744 -15.350 -0.205 1.00 35.22 77 LEU A O 1
ATOM 594 N N . LEU A 1 78 ? 16.736 -16.387 -0.071 1.00 35.50 78 LEU A N 1
ATOM 595 C CA . LEU A 1 78 ? 17.455 -15.236 0.491 1.00 35.50 78 LEU A CA 1
ATOM 596 C C . LEU A 1 78 ? 17.696 -14.148 -0.564 1.0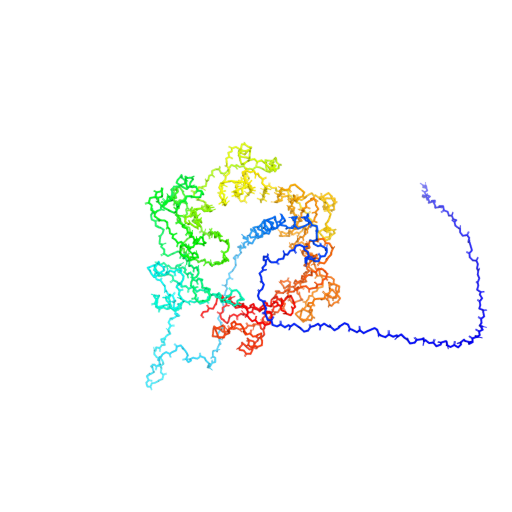0 35.50 78 LEU A C 1
ATOM 598 O O . LEU A 1 78 ? 17.543 -12.962 -0.269 1.00 35.50 78 LEU A O 1
ATOM 602 N N . ASP A 1 79 ? 17.993 -14.542 -1.802 1.00 39.97 79 ASP A N 1
ATOM 603 C CA . ASP A 1 79 ? 18.253 -13.613 -2.908 1.00 39.97 79 ASP A CA 1
ATOM 604 C C . ASP A 1 79 ? 16.960 -12.935 -3.426 1.00 39.97 79 ASP A C 1
ATOM 606 O O . ASP A 1 79 ? 17.005 -11.856 -4.027 1.00 39.97 79 ASP A O 1
ATOM 610 N N . ILE A 1 80 ? 15.786 -13.512 -3.136 1.00 40.62 80 ILE A N 1
ATOM 611 C CA . ILE A 1 80 ? 14.463 -12.946 -3.454 1.00 40.62 80 ILE A CA 1
ATOM 612 C C . ILE A 1 80 ? 14.045 -11.810 -2.497 1.00 40.62 80 ILE A C 1
ATOM 614 O O . ILE A 1 80 ? 13.347 -10.886 -2.929 1.00 40.62 80 ILE A O 1
ATOM 618 N N . GLU A 1 81 ? 14.452 -11.820 -1.220 1.00 36.22 81 GLU A N 1
ATOM 619 C CA . GLU A 1 81 ? 13.949 -10.856 -0.220 1.00 36.22 81 GLU A CA 1
ATOM 620 C C . GLU A 1 81 ? 14.222 -9.374 -0.579 1.00 36.22 81 GLU A C 1
ATOM 622 O O . GLU A 1 81 ? 13.287 -8.562 -0.521 1.00 36.22 81 GLU A O 1
ATOM 627 N N . PRO A 1 82 ? 15.440 -8.977 -1.015 1.00 37.00 82 PRO A N 1
ATOM 628 C CA . PRO A 1 82 ? 15.724 -7.594 -1.403 1.00 37.00 82 PRO A CA 1
ATOM 629 C C . PRO A 1 82 ? 14.920 -7.154 -2.634 1.00 37.00 82 PRO A C 1
ATOM 631 O O . PRO A 1 82 ? 14.471 -6.006 -2.711 1.00 37.00 82 PRO A O 1
ATOM 634 N N . LEU A 1 83 ? 14.692 -8.074 -3.579 1.00 41.56 83 LEU A N 1
ATOM 635 C CA . LEU A 1 83 ? 13.925 -7.813 -4.794 1.00 41.56 83 LEU A CA 1
ATOM 636 C C . LEU A 1 83 ? 12.447 -7.564 -4.457 1.00 41.56 83 LEU A C 1
ATOM 638 O O . LEU A 1 83 ? 11.889 -6.549 -4.877 1.00 41.56 83 LEU A O 1
ATOM 642 N N . VAL A 1 84 ? 11.837 -8.411 -3.620 1.00 37.00 84 VAL A N 1
ATOM 643 C CA . VAL A 1 84 ? 10.454 -8.229 -3.139 1.00 37.00 84 VAL A CA 1
ATOM 644 C C . VAL A 1 84 ? 10.290 -6.896 -2.402 1.00 37.00 84 VAL A C 1
ATOM 646 O O . VAL A 1 84 ? 9.343 -6.160 -2.689 1.00 37.00 84 VAL A O 1
ATOM 649 N N . ARG A 1 85 ? 11.237 -6.521 -1.528 1.00 36.56 85 ARG A N 1
ATOM 650 C CA . ARG A 1 85 ? 11.238 -5.197 -0.877 1.00 36.56 85 ARG A CA 1
ATOM 651 C C . ARG A 1 85 ? 11.246 -4.053 -1.897 1.00 36.56 85 ARG A C 1
ATOM 653 O O . ARG A 1 85 ? 10.463 -3.116 -1.755 1.00 36.56 85 ARG A O 1
ATOM 660 N N . SER A 1 86 ? 12.083 -4.125 -2.936 1.00 36.50 86 SER A N 1
ATOM 661 C CA . SER A 1 86 ? 12.147 -3.076 -3.968 1.00 36.50 86 SER A CA 1
ATOM 662 C C . SER A 1 86 ? 10.860 -2.952 -4.797 1.00 36.50 86 SER A C 1
ATOM 664 O O . SER A 1 86 ? 10.432 -1.835 -5.093 1.00 36.50 86 SER A O 1
ATOM 666 N N . ILE A 1 87 ? 10.194 -4.073 -5.104 1.00 39.94 87 ILE A N 1
ATOM 667 C CA . ILE A 1 87 ? 8.914 -4.100 -5.830 1.00 39.94 87 ILE A CA 1
ATOM 668 C C . ILE A 1 87 ? 7.805 -3.451 -4.989 1.00 39.94 87 ILE A C 1
ATOM 670 O O . ILE A 1 87 ? 7.076 -2.600 -5.497 1.00 39.94 87 ILE A O 1
ATOM 674 N N . ILE A 1 88 ? 7.716 -3.784 -3.695 1.00 37.03 88 ILE A N 1
ATOM 675 C CA . ILE A 1 88 ? 6.729 -3.194 -2.774 1.00 37.03 88 ILE A CA 1
ATOM 676 C C . ILE A 1 88 ? 6.910 -1.671 -2.680 1.00 37.03 88 ILE A C 1
ATOM 678 O O . ILE A 1 88 ? 5.936 -0.926 -2.804 1.00 37.03 88 ILE A O 1
ATOM 682 N N . MET A 1 89 ? 8.151 -1.192 -2.536 1.00 34.09 89 MET A N 1
ATOM 683 C CA . MET A 1 89 ? 8.442 0.248 -2.493 1.00 34.09 89 MET A CA 1
ATOM 684 C C . MET A 1 89 ? 8.050 0.955 -3.802 1.00 34.09 89 MET A C 1
ATOM 686 O O . MET A 1 89 ? 7.430 2.016 -3.757 1.00 34.09 89 MET A O 1
ATOM 690 N N . ALA A 1 90 ? 8.326 0.350 -4.964 1.00 37.75 90 ALA A N 1
ATOM 691 C CA . ALA A 1 90 ? 7.930 0.904 -6.262 1.00 37.75 90 ALA A CA 1
ATOM 692 C C . ALA A 1 90 ? 6.398 0.995 -6.431 1.00 37.75 90 ALA A C 1
ATOM 694 O O . ALA A 1 90 ? 5.888 1.987 -6.958 1.00 37.75 90 ALA A O 1
ATOM 695 N N . GLN A 1 91 ? 5.646 -0.002 -5.947 1.00 36.53 91 GLN A N 1
ATOM 696 C CA . GLN A 1 91 ? 4.180 0.031 -5.981 1.00 36.53 91 GLN A CA 1
ATOM 697 C C . GLN A 1 91 ? 3.606 1.136 -5.079 1.00 36.53 91 GLN A C 1
ATOM 699 O O . GLN A 1 91 ? 2.728 1.877 -5.527 1.00 36.53 91 GLN A O 1
ATOM 704 N N . LEU A 1 92 ? 4.136 1.313 -3.862 1.00 35.72 92 LEU A N 1
ATOM 705 C CA . LEU A 1 92 ? 3.710 2.375 -2.936 1.00 35.72 92 LEU A CA 1
ATOM 706 C C . LEU A 1 92 ? 3.953 3.784 -3.508 1.00 35.72 92 LEU A C 1
ATOM 708 O O . LEU A 1 92 ? 3.067 4.643 -3.446 1.00 35.72 92 LEU A O 1
ATOM 712 N N . SER A 1 93 ? 5.107 4.018 -4.142 1.00 33.66 93 SER A N 1
ATOM 713 C CA . SER A 1 93 ? 5.390 5.281 -4.839 1.00 33.66 93 SER A CA 1
ATOM 714 C C . SER A 1 93 ? 4.403 5.563 -5.979 1.00 33.66 93 SER A C 1
ATOM 716 O O . SER A 1 93 ? 3.946 6.697 -6.118 1.00 33.66 93 SER A O 1
ATOM 718 N N . SER A 1 94 ? 4.022 4.546 -6.764 1.00 33.81 94 SER A N 1
ATOM 719 C CA . SER A 1 94 ? 3.098 4.722 -7.898 1.00 33.81 94 SER A CA 1
ATOM 720 C C . SER A 1 94 ? 1.665 5.079 -7.476 1.00 33.81 94 SER A C 1
ATOM 722 O O . SER A 1 94 ? 1.034 5.929 -8.104 1.00 33.81 94 SER A O 1
ATOM 724 N N . GLN A 1 95 ? 1.162 4.496 -6.380 1.00 33.59 95 GLN A N 1
ATOM 725 C CA . GLN A 1 95 ? -0.184 4.785 -5.866 1.00 33.59 95 GLN A CA 1
ATOM 726 C C . GLN A 1 95 ? -0.274 6.192 -5.259 1.00 33.59 95 GLN A C 1
ATOM 728 O O . GLN A 1 95 ? -1.260 6.896 -5.462 1.00 33.59 95 GLN A O 1
ATOM 733 N N . THR A 1 96 ? 0.782 6.641 -4.577 1.00 30.44 96 THR A N 1
ATOM 734 C CA . THR A 1 96 ? 0.822 7.953 -3.902 1.00 30.44 96 THR A CA 1
ATOM 735 C C . THR A 1 96 ? 0.744 9.135 -4.888 1.00 30.44 96 THR A C 1
ATOM 737 O O . THR A 1 96 ? 0.359 10.242 -4.514 1.00 30.44 96 THR A O 1
ATOM 740 N N . ALA A 1 97 ? 1.066 8.917 -6.167 1.00 32.25 97 ALA A N 1
ATOM 741 C CA . ALA A 1 97 ? 0.998 9.939 -7.210 1.00 32.25 97 ALA A CA 1
ATOM 742 C C . ALA A 1 97 ? -0.422 10.185 -7.771 1.00 32.25 97 ALA A C 1
ATOM 744 O O . ALA A 1 97 ? -0.677 11.267 -8.305 1.00 32.25 97 ALA A O 1
ATOM 745 N N . SER A 1 98 ? -1.351 9.223 -7.677 1.00 32.75 98 SER A N 1
ATOM 746 C CA . SER A 1 98 ? -2.667 9.323 -8.339 1.00 32.75 98 SER A CA 1
ATOM 747 C C . SER A 1 98 ? -3.701 10.141 -7.555 1.00 32.75 98 SER A C 1
ATOM 749 O O . SER A 1 98 ? -4.583 10.752 -8.159 1.00 32.75 98 SER A O 1
ATOM 751 N N . SER A 1 99 ? -3.573 10.208 -6.227 1.00 30.03 99 SER A N 1
ATOM 752 C CA . SER A 1 99 ? -4.535 10.850 -5.319 1.00 30.03 99 SER A CA 1
ATOM 753 C C . SER A 1 99 ? -4.516 12.387 -5.337 1.00 30.03 99 SER A C 1
ATOM 755 O O . SER A 1 99 ? -5.458 13.017 -4.862 1.00 30.03 99 SER A O 1
ATOM 757 N N . ASN A 1 100 ? -3.493 13.015 -5.925 1.00 28.48 100 ASN A N 1
ATOM 758 C CA . ASN A 1 100 ? -3.272 14.470 -5.890 1.00 28.48 100 ASN A CA 1
ATOM 759 C C . ASN A 1 100 ? -4.021 15.275 -6.984 1.00 28.48 100 ASN A C 1
ATOM 761 O O . ASN A 1 100 ? -3.535 16.311 -7.441 1.00 28.48 100 ASN A O 1
ATOM 765 N N . LYS A 1 101 ? -5.208 14.828 -7.421 1.00 28.11 101 LYS A N 1
ATOM 766 C CA . LYS A 1 101 ? -6.074 15.554 -8.377 1.00 28.11 101 LYS A CA 1
ATOM 767 C C . LYS A 1 101 ? -7.456 15.850 -7.786 1.00 28.11 101 LYS A C 1
ATOM 769 O O . LYS A 1 101 ? -8.426 15.152 -8.069 1.00 28.11 101 LYS A O 1
ATOM 774 N N . THR A 1 102 ? -7.548 16.915 -6.994 1.00 29.44 102 THR A N 1
ATOM 775 C CA . THR A 1 102 ? -8.806 17.370 -6.375 1.00 29.44 102 THR A CA 1
ATOM 776 C C . THR A 1 102 ? -9.537 18.389 -7.256 1.00 29.44 102 THR A C 1
ATOM 778 O O . THR A 1 102 ? -8.918 19.278 -7.839 1.00 29.44 102 THR A O 1
ATOM 781 N N . ASN A 1 103 ? -10.865 18.280 -7.340 1.00 28.39 103 ASN A N 1
ATOM 782 C CA . ASN A 1 103 ? -11.707 19.158 -8.159 1.00 28.39 103 ASN A CA 1
ATOM 783 C C . ASN A 1 103 ? -11.884 20.565 -7.558 1.00 28.39 103 ASN A C 1
ATOM 785 O O . ASN A 1 103 ? -11.997 20.724 -6.344 1.00 28.39 103 ASN A O 1
ATOM 789 N N . LEU A 1 104 ? -12.030 21.566 -8.432 1.00 24.36 104 LEU A N 1
ATOM 790 C CA . LEU A 1 104 ? -12.522 22.905 -8.097 1.00 24.36 104 LEU A CA 1
ATOM 791 C C . LEU A 1 104 ? -13.827 23.180 -8.853 1.00 24.36 104 LEU A C 1
ATOM 793 O O . LEU A 1 104 ? -13.806 23.546 -10.024 1.00 24.36 104 LEU A O 1
ATOM 797 N N . ILE A 1 105 ? -14.956 23.048 -8.159 1.00 25.05 105 ILE A N 1
ATOM 798 C CA . ILE A 1 105 ? -16.250 23.600 -8.577 1.00 25.05 105 ILE A CA 1
ATOM 799 C C . ILE A 1 105 ? -16.773 24.424 -7.397 1.00 25.05 105 ILE A C 1
ATOM 801 O O . ILE A 1 105 ? -16.803 23.938 -6.268 1.00 25.05 105 ILE A O 1
ATOM 805 N N . LYS A 1 106 ? -17.138 25.683 -7.652 1.00 28.98 106 LYS A N 1
ATOM 806 C CA . LYS A 1 106 ? -17.785 26.578 -6.685 1.00 28.98 106 LYS A CA 1
ATOM 807 C C . LYS A 1 106 ? -19.231 26.784 -7.108 1.00 28.98 106 LYS A C 1
ATOM 809 O O . LYS A 1 106 ? -19.432 27.241 -8.224 1.00 28.98 106 LYS A O 1
ATOM 814 N N . GLU A 1 107 ? -20.172 26.577 -6.196 1.00 25.38 107 GLU A N 1
ATOM 815 C CA . GLU A 1 107 ? -21.523 27.157 -6.215 1.00 25.38 107 GLU A CA 1
ATOM 816 C C . GLU A 1 107 ? -21.943 27.493 -4.762 1.00 25.38 107 GLU A C 1
ATOM 818 O O . GLU A 1 107 ? -21.277 27.032 -3.825 1.00 25.38 107 GLU A O 1
ATOM 823 N N . PRO A 1 108 ? -22.921 28.396 -4.543 1.00 29.19 108 PRO A N 1
ATOM 824 C CA . PRO A 1 108 ? -23.032 29.144 -3.287 1.00 29.19 108 PRO A CA 1
ATOM 825 C C . PRO A 1 108 ? -23.890 28.478 -2.198 1.00 29.19 108 PRO A C 1
ATOM 827 O O . PRO A 1 108 ? -24.794 27.691 -2.468 1.00 29.19 108 PRO A O 1
ATOM 830 N N . LEU A 1 109 ? -23.639 28.874 -0.946 1.00 25.98 109 LEU A N 1
ATOM 831 C CA . LEU A 1 109 ? -24.485 28.571 0.212 1.00 25.98 109 LEU A CA 1
ATOM 832 C C . LEU A 1 109 ? -25.505 29.697 0.438 1.00 25.98 109 LEU A C 1
ATOM 834 O O . LEU A 1 109 ? -25.111 30.843 0.654 1.00 25.98 109 LEU A O 1
ATOM 838 N N . GLU A 1 110 ? -26.795 29.361 0.473 1.00 24.53 110 GLU A N 1
ATOM 839 C CA . GLU A 1 110 ? -27.836 30.230 1.037 1.00 24.53 110 GLU A CA 1
ATOM 840 C C . GLU A 1 110 ? -28.126 29.887 2.508 1.00 24.53 110 GLU A C 1
ATOM 842 O O . GLU A 1 110 ? -27.994 28.746 2.952 1.00 24.53 110 GLU A O 1
ATOM 847 N N . ASN A 1 111 ? -28.535 30.897 3.278 1.00 29.61 111 ASN A N 1
ATOM 848 C CA . ASN A 1 111 ? -28.765 30.782 4.717 1.00 29.61 111 ASN A CA 1
ATOM 849 C C . ASN A 1 111 ? -30.082 30.067 5.053 1.00 29.61 111 ASN A C 1
ATOM 851 O O . ASN A 1 111 ? -31.141 30.494 4.591 1.00 29.61 111 ASN A O 1
ATOM 855 N N . LYS A 1 112 ? -30.054 29.140 6.021 1.00 24.42 112 LYS A N 1
ATOM 856 C CA . LYS A 1 112 ? -31.187 28.924 6.939 1.00 24.42 112 LYS A CA 1
ATOM 857 C C . LYS A 1 112 ? -30.721 28.739 8.380 1.00 24.42 112 LYS A C 1
ATOM 859 O O . LYS A 1 112 ? -29.828 27.948 8.660 1.00 24.42 112 LYS A O 1
ATOM 864 N N . TRP A 1 113 ? -31.372 29.474 9.277 1.00 25.59 113 TRP A N 1
ATOM 865 C CA . TRP A 1 113 ? -31.314 29.284 10.724 1.00 25.59 113 TRP A CA 1
ATOM 866 C C . TRP A 1 113 ? -32.400 28.294 11.154 1.00 25.59 113 TRP A C 1
ATOM 868 O O . TRP A 1 113 ? -33.530 28.397 10.677 1.00 25.59 113 TRP A O 1
ATOM 878 N N . THR A 1 114 ? -32.092 27.422 12.114 1.00 25.17 114 THR A N 1
ATOM 879 C CA . THR A 1 114 ? -33.083 26.733 12.960 1.00 25.17 114 THR A CA 1
ATOM 880 C C . THR A 1 114 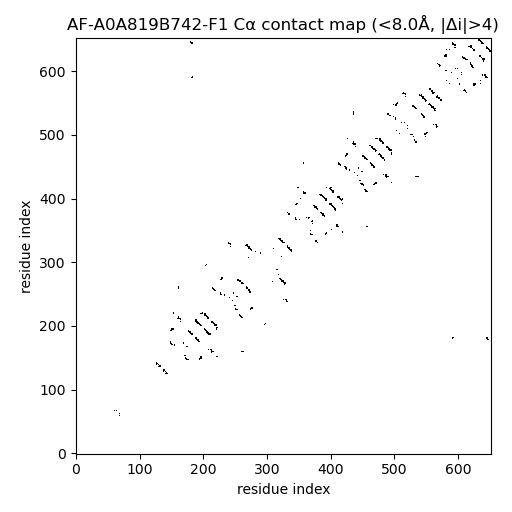? -32.478 26.463 14.332 1.00 25.17 114 THR A C 1
ATOM 882 O O . THR A 1 114 ? -31.431 25.826 14.430 1.00 25.17 114 THR A O 1
ATOM 885 N N . GLU A 1 115 ? -33.144 26.928 15.383 1.00 26.12 115 GLU A N 1
ATOM 886 C CA . GLU A 1 115 ? -32.809 26.645 16.781 1.00 26.12 115 GLU A CA 1
ATOM 887 C C . GLU A 1 115 ? -33.367 25.275 17.204 1.00 26.12 115 GLU A C 1
ATOM 889 O O . GLU A 1 115 ? -34.443 24.888 16.744 1.00 26.12 115 GLU A O 1
ATOM 894 N N . SER A 1 116 ? -32.702 24.571 18.131 1.00 23.92 116 SER A N 1
ATOM 895 C CA . SER A 1 116 ? -33.361 23.613 19.040 1.00 23.92 116 SER A CA 1
ATOM 896 C C . SER A 1 116 ? -32.469 23.153 20.199 1.00 23.92 116 SER A C 1
ATOM 898 O O . SER A 1 116 ? -31.394 22.604 19.991 1.00 23.92 116 SER A O 1
ATOM 900 N N . TYR A 1 117 ? -32.989 23.353 21.412 1.00 24.19 117 TYR A N 1
ATOM 901 C CA . TYR A 1 117 ? -32.830 22.557 22.639 1.00 24.19 117 TYR A CA 1
ATOM 902 C C . TYR A 1 117 ? -31.501 21.826 22.924 1.00 24.19 117 TYR A C 1
ATOM 904 O O . TYR A 1 117 ? -31.255 20.725 22.438 1.00 24.19 117 TYR A O 1
ATOM 912 N N . MET A 1 118 ? -30.755 22.344 23.909 1.00 21.94 118 MET A N 1
ATOM 913 C CA . MET A 1 118 ? -29.910 21.519 24.784 1.00 21.94 118 MET A CA 1
ATOM 914 C C . MET A 1 118 ? -30.711 21.095 26.025 1.00 21.94 118 MET A C 1
ATOM 916 O O . MET A 1 118 ? -31.307 21.939 26.695 1.00 21.94 118 MET A O 1
ATOM 920 N N . THR A 1 119 ? -30.704 19.807 26.362 1.00 28.55 119 THR A N 1
ATOM 921 C CA . THR A 1 119 ? -31.247 19.283 27.628 1.00 28.55 119 THR A CA 1
ATOM 922 C C . THR A 1 119 ? -30.187 19.299 28.732 1.00 28.55 119 THR A C 1
ATOM 924 O O . THR A 1 119 ? -29.021 19.015 28.475 1.00 28.55 119 THR A O 1
ATOM 927 N N . HIS A 1 120 ? -30.583 19.611 29.971 1.00 29.73 120 HIS A N 1
ATOM 928 C CA . HIS A 1 120 ? -29.691 19.586 31.139 1.00 29.73 120 HIS A CA 1
ATOM 929 C C . HIS A 1 120 ? -29.124 18.178 31.388 1.00 29.73 120 HIS A C 1
ATOM 931 O O . HIS A 1 120 ? -29.906 17.248 31.585 1.00 29.73 120 HIS A O 1
ATOM 937 N N . GLY A 1 121 ? -27.793 18.030 31.441 1.00 33.53 121 GLY A N 1
ATOM 938 C CA . GLY A 1 121 ? -27.192 16.727 31.753 1.00 33.53 121 GLY A CA 1
ATOM 939 C C . GLY A 1 121 ? -25.670 16.550 31.677 1.00 33.53 121 GLY A C 1
ATOM 940 O O . GLY A 1 121 ? -25.241 15.434 31.914 1.00 33.53 121 GLY A O 1
ATOM 941 N N . GLU A 1 122 ? -24.851 17.569 31.378 1.00 36.03 122 GLU A N 1
ATOM 942 C CA . GLU A 1 122 ? -23.380 17.415 31.249 1.00 36.03 122 GLU A CA 1
ATOM 943 C C . GLU A 1 122 ? -22.665 18.768 31.496 1.00 36.03 122 GLU A C 1
ATOM 945 O O . GLU A 1 122 ? -22.327 19.489 30.561 1.00 36.03 122 GLU A O 1
ATOM 950 N N . LEU A 1 123 ? -22.511 19.185 32.765 1.00 29.83 123 LEU A N 1
ATOM 951 C CA . LEU A 1 123 ? -21.978 20.523 33.112 1.00 29.83 123 LEU A CA 1
ATOM 952 C C . LEU A 1 123 ? -21.123 20.604 34.399 1.00 29.83 123 LEU A C 1
ATOM 954 O O . LEU A 1 123 ? -20.813 21.703 34.857 1.00 29.83 123 LEU A O 1
ATOM 958 N N . SER A 1 124 ? -20.724 19.474 34.987 1.00 31.92 124 SER A N 1
ATOM 959 C CA . SER A 1 124 ? -19.959 19.427 36.247 1.00 31.92 124 SER A CA 1
ATOM 960 C C . SER A 1 124 ? -18.457 19.714 36.102 1.00 31.92 124 SER A C 1
ATOM 962 O O . SER A 1 124 ? -17.854 20.263 37.020 1.00 31.92 124 SER A O 1
ATOM 964 N N . ASP A 1 125 ? -17.852 19.377 34.961 1.00 37.00 125 ASP A N 1
ATOM 965 C CA . ASP A 1 125 ? -16.396 19.147 34.882 1.00 37.00 125 ASP A CA 1
ATOM 966 C C . ASP A 1 125 ? -15.594 20.313 34.266 1.00 37.00 125 ASP A C 1
ATOM 968 O O . ASP A 1 125 ? -14.370 20.249 34.160 1.00 37.00 125 ASP A O 1
ATOM 972 N N . VAL A 1 126 ? -16.270 21.392 33.852 1.00 39.75 126 VAL A N 1
ATOM 973 C CA . VAL A 1 126 ? -15.658 22.533 33.130 1.00 39.75 126 VAL A CA 1
ATOM 974 C C . VAL A 1 126 ? -15.793 23.863 33.889 1.00 39.75 126 VAL A C 1
ATOM 976 O O . VAL A 1 126 ? -15.149 24.846 33.525 1.00 39.75 126 VAL A O 1
ATOM 979 N N . ILE A 1 127 ? -16.583 23.913 34.968 1.00 37.59 127 ILE A N 1
ATOM 980 C CA . ILE A 1 127 ? -16.807 25.132 35.756 1.00 37.59 127 ILE A CA 1
ATOM 981 C C . ILE A 1 127 ? -16.117 25.017 37.119 1.00 37.59 127 ILE A C 1
ATOM 983 O O . ILE A 1 127 ? -16.566 24.280 37.990 1.00 37.59 127 ILE A O 1
ATOM 987 N N . THR A 1 128 ? -15.054 25.796 37.332 1.00 49.62 128 THR A N 1
ATOM 988 C CA . THR A 1 128 ? -14.363 25.878 38.631 1.00 49.62 128 THR A CA 1
ATOM 989 C C . THR A 1 128 ? -15.063 26.767 39.660 1.00 49.62 128 THR A C 1
ATOM 991 O O . THR A 1 128 ? -14.833 26.582 40.851 1.00 49.62 128 THR A O 1
ATOM 994 N N . GLU A 1 129 ? -15.910 27.715 39.242 1.00 44.00 129 GLU A N 1
ATOM 995 C CA . GLU A 1 129 ? -16.714 28.547 40.149 1.00 44.00 129 GLU A CA 1
ATOM 996 C C . GLU A 1 129 ? -17.944 29.141 39.429 1.00 44.00 129 GLU A C 1
ATOM 998 O O . GLU A 1 129 ? -17.837 29.594 38.288 1.00 44.00 129 GLU A O 1
ATOM 1003 N N . VAL A 1 130 ? -19.103 29.183 40.102 1.00 41.22 130 VAL A N 1
ATOM 1004 C CA . VAL A 1 130 ? -20.292 29.941 39.663 1.00 41.22 130 VAL A CA 1
ATOM 1005 C C . VAL A 1 130 ? -20.587 31.029 40.688 1.00 41.22 130 VAL A C 1
ATOM 1007 O O . VAL A 1 130 ? -21.035 30.738 41.793 1.00 41.22 130 VAL A O 1
ATOM 1010 N N . ASN A 1 131 ? -20.405 32.290 40.297 1.00 49.56 131 ASN A N 1
ATOM 1011 C CA . ASN A 1 131 ? -20.845 33.439 41.086 1.00 49.56 131 ASN A CA 1
ATOM 1012 C C . ASN A 1 131 ? -22.165 33.992 40.522 1.00 49.56 131 ASN A C 1
ATOM 1014 O O . ASN A 1 131 ? -22.185 34.671 39.490 1.00 49.56 131 ASN A O 1
ATOM 1018 N N . SER A 1 132 ? -23.268 33.694 41.211 1.00 42.25 132 SER A N 1
ATOM 1019 C CA . SER A 1 132 ? -24.594 34.283 40.987 1.00 42.25 132 SER A CA 1
ATOM 1020 C C . SER A 1 132 ? -24.860 35.415 41.978 1.00 42.25 132 SER A C 1
ATOM 1022 O O . SER A 1 132 ? -24.485 35.314 43.146 1.00 42.25 132 SER A O 1
ATOM 1024 N N . ASP A 1 133 ? -25.571 36.459 41.553 1.00 46.59 133 ASP A N 1
ATOM 1025 C CA . ASP A 1 133 ? -26.140 37.429 42.495 1.00 46.59 133 ASP A CA 1
ATOM 1026 C C . ASP A 1 133 ? -27.496 36.965 43.060 1.00 46.59 133 ASP A C 1
ATOM 1028 O O . ASP A 1 133 ? -28.031 35.917 42.693 1.00 46.59 133 ASP A O 1
ATOM 1032 N N . THR A 1 134 ? -28.068 37.763 43.966 1.00 44.12 134 THR A N 1
ATOM 1033 C CA . THR A 1 134 ? -29.338 37.485 44.659 1.00 44.12 134 THR A CA 1
ATOM 1034 C C . THR A 1 134 ? -30.570 37.400 43.749 1.00 44.12 134 THR A C 1
ATOM 1036 O O . THR A 1 134 ? -31.654 37.108 44.245 1.00 44.12 134 THR A O 1
ATOM 1039 N N . HIS A 1 135 ? -30.424 37.627 42.439 1.00 42.62 135 HIS A N 1
ATOM 1040 C CA . HIS A 1 135 ? -31.492 37.526 41.443 1.00 42.62 135 HIS A CA 1
ATOM 1041 C C . HIS A 1 135 ? -31.263 36.372 40.446 1.00 42.62 135 HIS A C 1
ATOM 1043 O O . HIS A 1 135 ? -31.993 36.248 39.465 1.00 42.62 135 HIS A O 1
ATOM 1049 N N . GLY A 1 136 ? -30.269 35.505 40.691 1.00 40.56 136 GLY A N 1
ATOM 1050 C CA . GLY A 1 136 ? -30.066 34.255 39.948 1.00 40.56 136 GLY A CA 1
ATOM 1051 C C . GLY A 1 136 ? -29.425 34.404 38.565 1.00 40.56 136 GLY A C 1
ATOM 1052 O O . GLY A 1 136 ? -29.339 33.426 37.825 1.00 40.56 136 GLY A O 1
ATOM 1053 N N . CYS A 1 137 ? -28.950 35.597 38.198 1.00 32.59 137 CYS A N 1
ATOM 1054 C CA . CYS A 1 137 ? -28.259 35.809 36.927 1.00 32.59 137 CYS A CA 1
ATOM 1055 C C . CYS A 1 137 ? -26.795 35.343 37.007 1.00 32.59 137 CYS A C 1
ATOM 1057 O O . CYS A 1 137 ? -26.014 35.845 37.818 1.00 32.59 137 CYS A O 1
ATOM 1059 N N . ILE A 1 138 ? -26.406 34.410 36.130 1.00 44.16 138 ILE A N 1
ATOM 1060 C CA . ILE A 1 138 ? -25.010 33.977 35.961 1.00 44.16 138 ILE A CA 1
ATOM 1061 C C . ILE A 1 138 ? -24.238 35.109 35.272 1.00 44.16 138 ILE A C 1
ATOM 1063 O O . ILE A 1 138 ? -24.532 35.447 34.127 1.00 44.16 138 ILE A O 1
ATOM 1067 N N . LYS A 1 139 ? -23.257 35.704 35.963 1.00 40.06 139 LYS A N 1
ATOM 1068 C CA . LYS A 1 139 ? -22.512 36.870 35.447 1.00 40.06 139 LYS A CA 1
ATOM 1069 C C . LYS A 1 139 ? -21.223 36.540 34.700 1.00 40.06 139 LYS A C 1
ATOM 1071 O O . LYS A 1 139 ? -20.835 37.316 33.837 1.00 40.06 139 LYS A O 1
ATOM 1076 N N . ASN A 1 140 ? -20.573 35.420 35.010 1.00 39.97 140 ASN A N 1
ATOM 1077 C CA . ASN A 1 140 ? -19.368 34.947 34.327 1.00 39.97 140 ASN A CA 1
ATOM 1078 C C . ASN A 1 140 ? -19.370 33.414 34.266 1.00 39.97 140 ASN A C 1
ATOM 1080 O O . ASN A 1 140 ? -19.797 32.765 35.219 1.00 39.97 140 ASN A O 1
ATOM 1084 N N . VAL A 1 141 ? -18.841 32.852 33.176 1.00 33.22 141 VAL A N 1
ATOM 1085 C CA . VAL A 1 141 ? -18.509 31.425 33.052 1.00 33.22 141 VAL A CA 1
ATOM 1086 C C . VAL A 1 141 ? -17.044 31.328 32.640 1.00 33.22 141 VAL A C 1
ATOM 1088 O O . VAL A 1 141 ? -16.686 31.660 31.510 1.00 33.22 141 VAL A O 1
ATOM 1091 N N . THR A 1 142 ? -16.189 30.896 33.564 1.00 34.22 142 THR A N 1
ATOM 1092 C CA . THR A 1 142 ? -14.747 30.764 33.323 1.00 34.22 142 THR A CA 1
ATOM 1093 C C . THR A 1 142 ? -14.448 29.383 32.748 1.00 34.22 142 THR A C 1
ATOM 1095 O O . THR A 1 142 ? -14.211 28.435 33.491 1.00 34.22 142 THR A O 1
ATOM 1098 N N . VAL A 1 143 ? -14.463 29.262 31.420 1.00 30.47 143 VAL A N 1
ATOM 1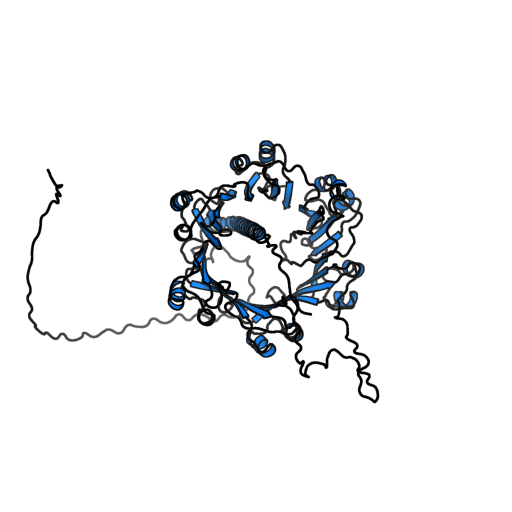099 C CA . VAL A 1 143 ? -14.045 28.032 30.728 1.00 30.47 143 VAL A CA 1
ATOM 1100 C C . VAL A 1 143 ? -12.523 27.901 30.823 1.00 30.47 143 VAL A C 1
ATOM 1102 O O . VAL A 1 143 ? -11.798 28.806 30.403 1.00 30.47 143 VAL A O 1
ATOM 1105 N N . SER A 1 144 ? -12.020 26.787 31.357 1.00 36.31 144 SER A N 1
ATOM 1106 C CA . SER A 1 144 ? -10.581 26.512 31.348 1.00 36.31 144 SER A CA 1
ATOM 1107 C C . SER A 1 144 ? -10.101 26.202 29.924 1.00 36.31 144 SER A C 1
ATOM 1109 O O . SER A 1 144 ? -10.745 25.479 29.163 1.00 36.31 144 SER A O 1
ATOM 1111 N N . ALA A 1 145 ? -8.964 26.779 29.529 1.00 36.94 145 ALA A N 1
ATOM 1112 C CA . ALA A 1 145 ? -8.370 26.493 28.227 1.00 36.94 145 ALA A CA 1
ATOM 1113 C C . ALA A 1 145 ? -7.845 25.041 28.184 1.00 36.94 145 ALA A C 1
ATOM 1115 O O . ALA A 1 145 ? -7.314 24.565 29.194 1.00 36.94 145 ALA A O 1
ATOM 1116 N N . PRO A 1 146 ? -7.931 24.340 27.034 1.00 47.66 146 PRO A N 1
ATOM 1117 C CA . PRO A 1 146 ? -7.403 22.984 26.906 1.00 47.66 146 PRO A CA 1
ATOM 1118 C C . PRO A 1 146 ? -5.908 22.957 27.246 1.00 47.66 146 PRO A C 1
ATOM 1120 O O . PRO A 1 146 ? -5.154 23.847 26.847 1.00 47.66 146 PRO A O 1
ATOM 1123 N N . THR A 1 147 ? -5.469 21.940 27.990 1.00 59.28 147 THR A N 1
ATOM 1124 C CA . THR A 1 147 ? -4.095 21.850 28.504 1.00 59.28 147 THR A CA 1
ATOM 1125 C C . THR A 1 147 ? -3.089 21.625 27.372 1.00 59.28 147 THR A C 1
ATOM 1127 O O . THR A 1 147 ? -2.790 20.493 26.996 1.00 59.28 147 THR A O 1
ATOM 1130 N N . ILE A 1 148 ? -2.544 22.712 26.821 1.00 66.38 148 ILE A N 1
ATOM 1131 C CA . ILE A 1 148 ? -1.499 22.647 25.795 1.00 66.38 148 ILE A CA 1
ATOM 1132 C C . ILE A 1 148 ? -0.201 22.168 26.452 1.00 66.38 148 ILE A C 1
ATOM 1134 O O . ILE A 1 148 ? 0.437 22.906 27.201 1.00 66.38 148 ILE A O 1
ATOM 1138 N N . TYR A 1 149 ? 0.209 20.937 26.149 1.00 81.50 149 TYR A N 1
ATOM 1139 C CA . TYR A 1 149 ? 1.473 20.370 26.620 1.00 81.50 149 TYR A CA 1
ATOM 1140 C C . TYR A 1 149 ? 2.651 20.993 25.872 1.00 81.50 149 TYR A C 1
ATOM 1142 O O . TYR A 1 149 ? 3.085 20.498 24.828 1.00 81.50 149 TYR A O 1
ATOM 1150 N N . THR A 1 150 ? 3.138 22.118 26.385 1.00 89.88 150 THR A N 1
ATOM 1151 C CA . THR A 1 150 ? 4.234 22.871 25.781 1.00 89.88 150 THR A CA 1
ATOM 1152 C C . THR A 1 150 ? 5.608 22.364 26.217 1.00 89.88 150 THR A C 1
ATOM 1154 O O . THR A 1 150 ? 5.778 21.827 27.311 1.00 89.88 150 THR A O 1
ATOM 1157 N N . ILE A 1 151 ? 6.607 22.540 25.351 1.00 91.88 151 ILE A N 1
ATOM 1158 C CA . ILE A 1 151 ? 8.021 22.275 25.638 1.00 91.88 151 ILE A CA 1
ATOM 1159 C C . ILE A 1 151 ? 8.901 23.364 25.012 1.00 91.88 151 ILE A C 1
ATOM 1161 O O . ILE A 1 151 ? 8.643 23.816 23.899 1.00 91.88 151 ILE A O 1
ATOM 1165 N N . THR A 1 152 ? 9.956 23.788 25.705 1.00 92.06 152 THR A N 1
ATOM 1166 C CA . THR A 1 152 ? 10.954 24.742 25.190 1.00 92.06 152 THR A CA 1
ATOM 1167 C C . THR A 1 152 ? 12.099 24.039 24.460 1.00 92.06 152 THR A C 1
ATOM 1169 O O . THR A 1 152 ? 12.432 22.887 24.758 1.00 92.06 152 THR A O 1
ATOM 1172 N N . LYS A 1 153 ? 12.764 24.747 23.535 1.00 86.19 153 LYS A N 1
ATOM 1173 C CA . LYS A 1 153 ? 13.932 24.223 22.804 1.00 86.19 153 LYS A CA 1
ATOM 1174 C C . LYS A 1 153 ? 15.016 23.728 23.765 1.00 86.19 153 LYS A C 1
ATOM 1176 O O . LYS A 1 153 ? 15.584 22.660 23.562 1.00 86.19 153 LYS A O 1
ATOM 1181 N N . GLN A 1 154 ? 15.250 24.485 24.839 1.00 88.06 154 GLN A N 1
ATOM 1182 C CA . GLN A 1 154 ? 16.211 24.159 25.891 1.00 88.06 154 GLN A CA 1
ATOM 1183 C C . GLN A 1 154 ? 15.850 22.857 26.624 1.00 88.06 154 GLN A C 1
ATOM 1185 O O . GLN A 1 154 ? 16.723 22.025 26.841 1.00 88.06 154 GLN A O 1
ATOM 1190 N N . GLN A 1 155 ? 14.572 22.620 26.943 1.00 93.31 155 GLN A N 1
ATOM 1191 C CA . GLN A 1 155 ? 14.145 21.340 27.521 1.00 93.31 155 GLN A CA 1
ATOM 1192 C C . GLN A 1 155 ? 14.376 20.180 26.534 1.00 93.31 155 GLN A C 1
ATOM 1194 O O . GLN A 1 155 ? 14.957 19.167 26.922 1.00 93.31 155 GLN A O 1
ATOM 1199 N N . TYR A 1 156 ? 14.014 20.327 25.252 1.00 90.69 156 TYR A N 1
ATOM 1200 C CA . TYR A 1 156 ? 14.249 19.284 24.240 1.00 90.69 156 TYR A CA 1
ATOM 1201 C C . TYR A 1 156 ? 15.737 18.958 24.032 1.00 90.69 156 TYR A C 1
ATOM 1203 O O . TYR A 1 156 ? 16.091 17.782 23.898 1.00 90.69 156 TYR A O 1
ATOM 1211 N N . THR A 1 157 ? 16.630 19.953 24.034 1.00 85.94 157 THR A N 1
ATOM 1212 C CA . THR A 1 157 ? 18.078 19.705 23.922 1.00 85.94 157 THR A CA 1
ATOM 1213 C C . THR A 1 157 ? 18.660 19.074 25.190 1.00 85.94 157 THR A C 1
ATOM 1215 O O . THR A 1 157 ? 19.534 18.214 25.076 1.00 85.94 157 THR A O 1
ATOM 1218 N N . THR A 1 158 ? 18.148 19.417 26.379 1.00 91.56 158 THR A N 1
ATOM 1219 C CA . THR A 1 158 ? 18.570 18.820 27.660 1.00 91.56 158 THR A CA 1
ATOM 1220 C C . THR A 1 158 ? 18.130 17.357 27.829 1.00 91.56 158 THR A C 1
ATOM 1222 O O . THR A 1 158 ? 18.902 16.573 28.381 1.00 91.56 158 THR A O 1
ATOM 1225 N N . ILE A 1 159 ? 16.956 16.948 27.331 1.00 91.56 159 ILE A N 1
ATOM 1226 C CA . ILE A 1 159 ? 16.487 15.546 27.385 1.00 91.56 159 ILE A CA 1
ATOM 1227 C C . ILE A 1 159 ? 17.464 14.613 26.651 1.00 91.56 159 ILE A C 1
ATOM 1229 O O . ILE A 1 159 ? 17.754 14.826 25.472 1.00 91.56 159 ILE A O 1
ATOM 1233 N N . GLN A 1 160 ? 17.924 13.542 27.307 1.00 90.69 160 GLN A N 1
ATOM 1234 C CA . GLN A 1 160 ? 18.812 12.538 26.701 1.00 90.69 160 GLN A CA 1
ATOM 1235 C C . GLN A 1 160 ? 18.094 11.209 26.437 1.00 90.69 160 GLN A C 1
ATOM 1237 O O . GLN A 1 160 ? 17.182 10.821 27.166 1.00 90.69 160 GLN A O 1
ATOM 1242 N N . ILE A 1 161 ? 18.550 10.478 25.417 1.00 87.12 161 ILE A N 1
ATOM 1243 C CA . ILE A 1 161 ? 18.162 9.077 25.195 1.00 87.12 161 ILE A CA 1
ATOM 1244 C C . ILE A 1 161 ? 18.537 8.248 26.441 1.00 87.12 161 ILE A C 1
ATOM 1246 O O . ILE A 1 161 ? 19.567 8.491 27.071 1.00 87.12 161 ILE A O 1
ATOM 1250 N N . GLY A 1 162 ? 17.676 7.306 26.824 1.00 86.56 162 GLY A N 1
ATOM 1251 C CA . GLY A 1 162 ? 17.737 6.546 28.076 1.00 86.56 162 GLY A CA 1
ATOM 1252 C C . GLY A 1 162 ? 16.965 7.173 29.247 1.00 86.56 162 GLY A C 1
ATOM 1253 O O . GLY A 1 162 ? 16.728 6.493 30.242 1.00 86.56 162 GLY A O 1
ATOM 1254 N N . TRP A 1 163 ? 16.524 8.435 29.155 1.00 94.88 163 TRP A N 1
ATOM 1255 C CA . TRP A 1 163 ? 15.688 9.050 30.197 1.00 94.88 163 TRP A CA 1
ATOM 1256 C C . TRP A 1 163 ? 14.334 8.352 30.326 1.00 94.88 163 TRP A C 1
ATOM 1258 O O . TRP A 1 163 ? 13.669 8.065 29.334 1.00 94.88 163 TRP A O 1
ATOM 1268 N N . THR A 1 164 ? 13.870 8.141 31.555 1.00 95.38 164 THR A N 1
ATOM 1269 C CA . THR A 1 164 ? 12.499 7.674 31.798 1.00 95.38 164 THR A CA 1
ATOM 1270 C C . THR A 1 164 ? 11.467 8.743 31.429 1.00 95.38 164 THR A C 1
ATOM 1272 O O . THR A 1 164 ? 11.745 9.946 31.495 1.00 95.38 164 THR A O 1
ATOM 1275 N N . ARG A 1 165 ? 10.227 8.332 31.124 1.00 92.50 165 ARG A N 1
ATOM 1276 C CA . ARG A 1 165 ? 9.106 9.273 30.905 1.00 92.50 165 ARG A CA 1
ATOM 1277 C C . ARG A 1 165 ? 8.906 10.247 32.077 1.00 92.50 165 ARG A C 1
ATOM 1279 O O . ARG A 1 165 ? 8.545 11.403 31.849 1.00 92.50 165 ARG A O 1
ATOM 1286 N N . ASN A 1 166 ? 9.200 9.820 33.305 1.00 93.25 166 ASN A N 1
ATOM 1287 C CA . ASN A 1 166 ? 9.116 10.669 34.495 1.00 93.25 166 ASN A CA 1
ATOM 1288 C C . ASN A 1 166 ? 10.229 11.730 34.521 1.00 93.25 166 ASN A C 1
ATOM 1290 O O . ASN A 1 166 ? 9.951 12.877 34.842 1.00 93.25 166 ASN A O 1
ATOM 1294 N N . GLN A 1 167 ? 11.464 11.405 34.117 1.00 95.94 167 GLN A N 1
ATOM 1295 C CA . GLN A 1 167 ? 12.540 12.404 33.994 1.00 95.94 167 GLN A CA 1
ATOM 1296 C C . GLN A 1 167 ? 12.236 13.444 32.906 1.00 95.94 167 GLN A C 1
ATOM 1298 O O . GLN A 1 167 ? 12.455 14.634 33.125 1.00 95.94 167 GLN A O 1
ATOM 1303 N N . VAL A 1 168 ? 11.670 13.017 31.770 1.00 94.19 168 VAL A N 1
ATOM 1304 C CA . VAL A 1 168 ? 11.175 13.935 30.727 1.00 94.19 168 VAL A CA 1
ATOM 1305 C C . VAL A 1 168 ? 10.077 14.843 31.288 1.00 94.19 168 VAL A C 1
ATOM 1307 O O . VAL A 1 168 ? 10.186 16.061 31.198 1.00 94.19 168 VAL A O 1
ATOM 1310 N N . THR A 1 169 ? 9.067 14.270 31.944 1.00 92.31 169 THR A N 1
ATOM 1311 C CA . THR A 1 169 ? 7.948 15.022 32.539 1.00 92.31 169 THR A CA 1
ATOM 1312 C C . THR A 1 169 ? 8.418 16.027 33.594 1.00 92.31 169 THR A C 1
ATOM 1314 O O . THR A 1 169 ? 7.991 17.177 33.564 1.00 92.31 169 THR A O 1
ATOM 1317 N N . ASN A 1 170 ? 9.340 15.637 34.479 1.00 94.38 170 ASN A N 1
ATOM 1318 C CA . ASN A 1 170 ? 9.872 16.504 35.533 1.00 94.38 170 ASN A CA 1
ATOM 1319 C C . ASN A 1 170 ? 10.664 17.701 34.978 1.00 94.38 170 ASN A C 1
ATOM 1321 O O . ASN A 1 170 ? 10.643 18.769 35.582 1.00 94.38 170 ASN A O 1
ATOM 1325 N N . LEU A 1 171 ? 11.351 17.541 33.841 1.00 95.00 171 LEU A N 1
ATOM 1326 C CA . LEU A 1 171 ? 12.060 18.639 33.175 1.00 95.00 171 LEU A CA 1
ATOM 1327 C C . LEU A 1 171 ? 11.117 19.535 32.358 1.00 95.00 171 LEU A C 1
ATOM 1329 O O . LEU A 1 171 ? 11.322 20.747 32.306 1.00 95.00 171 LEU A O 1
ATOM 1333 N N . VAL A 1 172 ? 10.109 18.958 31.698 1.00 94.31 172 VAL A N 1
ATOM 1334 C CA . VAL A 1 172 ? 9.152 19.722 30.878 1.00 94.31 172 VAL A CA 1
ATOM 1335 C C . VAL A 1 172 ? 8.112 20.451 31.741 1.00 94.31 172 VAL A C 1
ATOM 1337 O O . VAL A 1 172 ? 7.620 21.505 31.351 1.00 94.31 172 VAL A O 1
ATOM 1340 N N . GLY A 1 173 ? 7.802 19.920 32.926 1.00 91.62 173 GLY A N 1
ATOM 1341 C CA . GLY A 1 173 ? 6.747 20.412 33.817 1.00 91.62 173 GLY A CA 1
ATOM 1342 C C . GLY A 1 173 ? 5.351 19.869 33.488 1.00 91.62 173 GLY A C 1
ATOM 1343 O O . GLY A 1 173 ? 4.388 20.213 34.167 1.00 91.62 173 GLY A O 1
ATOM 1344 N N . SER A 1 174 ? 5.217 19.016 32.464 1.00 89.50 174 SER A N 1
ATOM 1345 C CA . SER A 1 174 ? 3.944 18.400 32.072 1.00 89.50 174 SER A CA 1
ATOM 1346 C C . SER A 1 174 ? 4.123 17.032 31.395 1.00 89.50 174 SER A C 1
ATOM 1348 O O . SER A 1 174 ? 5.164 16.732 30.798 1.00 89.50 174 SER A O 1
ATOM 1350 N N . TYR A 1 175 ? 3.090 16.187 31.480 1.00 86.94 175 TYR A N 1
ATOM 1351 C CA . TYR A 1 175 ? 2.991 14.949 30.705 1.00 86.94 175 TYR A CA 1
ATOM 1352 C C . TYR A 1 175 ? 2.462 15.266 29.305 1.00 86.94 175 TYR A C 1
ATOM 1354 O O . TYR A 1 175 ? 1.307 15.651 29.173 1.00 86.94 175 TYR A O 1
ATOM 1362 N N . GLY A 1 176 ? 3.263 15.048 28.263 1.00 85.94 176 GLY A N 1
ATOM 1363 C CA . GLY A 1 176 ? 2.811 15.235 26.883 1.00 85.94 176 GLY A CA 1
ATOM 1364 C C . GLY A 1 176 ? 1.699 14.265 26.476 1.00 85.94 176 GLY A C 1
ATOM 1365 O O . GLY A 1 176 ? 1.502 13.207 27.093 1.00 85.94 176 GLY A O 1
ATOM 1366 N N . ALA A 1 177 ? 1.003 14.608 25.393 1.00 81.88 177 ALA A N 1
ATOM 1367 C CA . ALA A 1 177 ? -0.098 13.824 24.850 1.00 81.88 177 ALA A CA 1
ATOM 1368 C C . ALA A 1 177 ? 0.405 12.478 24.307 1.00 81.88 177 ALA A C 1
ATOM 1370 O O . ALA A 1 177 ? 1.261 12.433 23.426 1.00 81.88 177 ALA A O 1
ATOM 1371 N N . VAL A 1 178 ? -0.140 11.363 24.797 1.00 80.75 178 VAL A N 1
ATOM 1372 C CA . VAL A 1 178 ? 0.157 10.036 24.235 1.00 80.75 178 VAL A CA 1
ATOM 1373 C C . VAL A 1 178 ? -0.606 9.876 22.921 1.00 80.75 178 VAL A C 1
ATOM 1375 O O . VAL A 1 178 ? -1.834 9.779 22.933 1.00 80.75 178 VAL A O 1
ATOM 1378 N N . ILE A 1 179 ? 0.120 9.844 21.802 1.00 73.56 179 ILE A N 1
ATOM 1379 C CA . ILE A 1 179 ? -0.462 9.689 20.457 1.00 73.56 179 ILE A CA 1
ATOM 1380 C C . ILE A 1 179 ? -0.454 8.233 19.974 1.00 73.56 179 ILE A C 1
ATOM 1382 O O . ILE A 1 179 ? -1.346 7.830 19.231 1.00 73.56 179 ILE A O 1
ATOM 1386 N N . VAL A 1 180 ? 0.507 7.428 20.444 1.00 70.75 180 VAL A N 1
ATOM 1387 C CA . VAL A 1 180 ? 0.601 5.984 20.180 1.00 70.75 180 VAL A CA 1
ATOM 1388 C C . VAL A 1 180 ? 1.008 5.272 21.465 1.00 70.75 180 VAL A C 1
ATOM 1390 O O . VAL A 1 180 ? 1.924 5.715 22.159 1.00 70.75 180 VAL A O 1
ATOM 1393 N N . GLN A 1 181 ? 0.366 4.145 21.764 1.00 73.88 181 GLN A N 1
ATOM 1394 C CA . GLN A 1 181 ? 0.785 3.227 22.820 1.00 73.88 181 GLN A CA 1
ATOM 1395 C C . GLN A 1 181 ? 0.538 1.788 22.366 1.00 73.88 181 GLN A C 1
ATOM 1397 O O . GLN A 1 181 ? -0.571 1.465 21.935 1.00 73.88 181 GLN A O 1
ATOM 1402 N N . THR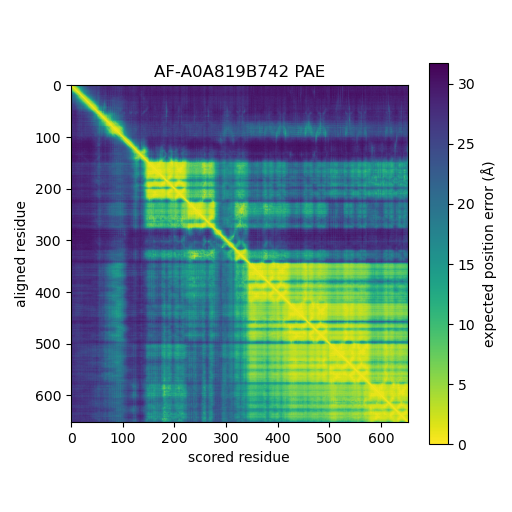 A 1 182 ? 1.555 0.933 22.478 1.00 72.44 182 THR A N 1
ATOM 1403 C CA . THR A 1 182 ? 1.466 -0.492 22.142 1.00 72.44 182 THR A CA 1
ATOM 1404 C C . THR A 1 182 ? 2.134 -1.359 23.203 1.00 72.44 182 THR A C 1
ATOM 1406 O O . THR A 1 182 ? 3.068 -0.931 23.883 1.00 72.44 182 THR A O 1
ATOM 1409 N N . SER A 1 183 ? 1.673 -2.603 23.319 1.00 69.19 183 SER A N 1
ATOM 1410 C CA . SER A 1 183 ? 2.313 -3.636 24.137 1.00 69.19 183 SER A CA 1
ATOM 1411 C C . SER A 1 183 ? 2.590 -4.848 23.258 1.00 69.19 183 SER A C 1
ATOM 1413 O O . SER A 1 183 ? 1.660 -5.508 22.792 1.00 69.19 183 SER A O 1
ATOM 1415 N N . ALA A 1 184 ? 3.871 -5.126 23.024 1.00 63.75 184 ALA A N 1
ATOM 1416 C CA . ALA A 1 184 ? 4.345 -6.292 22.293 1.00 63.75 184 ALA A CA 1
ATOM 1417 C C . ALA A 1 184 ? 5.164 -7.205 23.218 1.00 63.75 184 ALA A C 1
ATOM 1419 O O . ALA A 1 184 ? 5.660 -6.782 24.261 1.00 63.75 184 ALA A O 1
ATOM 1420 N N . SER A 1 185 ? 5.383 -8.454 22.803 1.00 55.38 185 SER A N 1
ATOM 1421 C CA . SER A 1 185 ? 6.331 -9.363 23.470 1.00 55.38 185 SER A CA 1
ATOM 1422 C C . SER A 1 185 ? 7.783 -8.862 23.430 1.00 55.38 185 SER A C 1
ATOM 1424 O O . SER A 1 185 ? 8.619 -9.354 24.180 1.00 55.38 185 SER A O 1
ATOM 1426 N N . SER A 1 186 ? 8.078 -7.887 22.565 1.00 52.94 186 SER A N 1
ATOM 1427 C CA . SER A 1 186 ? 9.360 -7.188 22.437 1.00 52.94 186 SER A CA 1
ATOM 1428 C C . SER A 1 186 ? 9.435 -5.866 23.221 1.00 52.94 186 SER A C 1
ATOM 1430 O O . SER A 1 186 ? 10.338 -5.076 22.956 1.00 52.94 186 SER A O 1
ATOM 1432 N N . GLY A 1 187 ? 8.477 -5.596 24.116 1.00 71.50 187 GLY A N 1
ATOM 1433 C CA . GLY A 1 187 ? 8.429 -4.389 24.948 1.00 71.50 187 GLY A CA 1
ATOM 1434 C C . GLY A 1 187 ? 7.199 -3.505 24.714 1.00 71.50 187 GLY A C 1
ATOM 1435 O O . GLY A 1 187 ? 6.446 -3.661 23.748 1.00 71.50 187 GLY A O 1
ATOM 1436 N N . ASN A 1 188 ? 6.987 -2.555 25.624 1.00 73.19 188 ASN A N 1
ATOM 1437 C CA . ASN A 1 188 ? 5.909 -1.568 25.566 1.00 73.19 188 ASN A CA 1
ATOM 1438 C C . ASN A 1 188 ? 6.392 -0.293 24.876 1.00 73.19 188 ASN A C 1
ATOM 1440 O O . ASN A 1 188 ? 7.250 0.403 25.419 1.00 73.19 188 ASN A O 1
ATOM 1444 N N . VAL A 1 189 ? 5.819 0.050 23.721 1.00 76.81 189 VAL A N 1
ATOM 1445 C CA . VAL A 1 189 ? 6.150 1.287 23.000 1.00 76.81 189 VAL A CA 1
ATOM 1446 C C . VAL A 1 189 ? 5.174 2.392 23.398 1.00 76.81 189 VAL A C 1
ATOM 1448 O O . VAL A 1 189 ? 3.972 2.166 23.542 1.00 76.81 189 VAL A O 1
ATOM 1451 N N . THR A 1 190 ? 5.655 3.618 23.579 1.00 77.12 190 THR A N 1
ATOM 1452 C CA . THR A 1 190 ? 4.800 4.798 23.790 1.00 77.12 190 THR A CA 1
ATOM 1453 C C . THR A 1 190 ? 5.389 5.997 23.063 1.00 77.12 190 THR A C 1
ATOM 1455 O O . THR A 1 190 ? 6.543 6.336 23.299 1.00 77.12 190 THR A O 1
ATOM 1458 N N . ILE A 1 191 ? 4.604 6.662 22.212 1.00 81.06 191 ILE A N 1
ATOM 1459 C CA . ILE A 1 191 ? 4.993 7.920 21.563 1.00 81.06 191 ILE A CA 1
ATOM 1460 C C . ILE A 1 191 ? 4.218 9.065 22.212 1.00 81.06 191 ILE A C 1
ATOM 1462 O O . ILE A 1 191 ? 2.983 9.069 22.241 1.00 81.06 191 ILE A O 1
ATOM 1466 N N . VAL A 1 192 ? 4.967 10.029 22.741 1.00 85.56 192 VAL A N 1
ATOM 1467 C CA . VAL A 1 192 ? 4.462 11.210 23.444 1.00 85.56 192 VAL A CA 1
ATOM 1468 C C . VAL A 1 192 ? 4.740 12.454 22.605 1.00 85.56 192 VAL A C 1
ATOM 1470 O O . VAL A 1 192 ? 5.883 12.683 22.213 1.00 85.56 192 VAL A O 1
ATOM 1473 N N . GLN A 1 193 ? 3.708 13.258 22.360 1.00 88.25 193 GLN A N 1
ATOM 1474 C CA . GLN A 1 193 ? 3.778 14.522 21.635 1.00 88.25 193 GLN A CA 1
ATOM 1475 C C . GLN A 1 193 ? 3.707 15.725 22.587 1.00 88.25 193 GLN A C 1
ATOM 1477 O O . GLN A 1 193 ? 2.910 15.746 23.528 1.00 88.25 193 GLN A O 1
ATOM 1482 N N . TYR A 1 194 ? 4.497 16.752 22.284 1.00 89.25 194 TYR A N 1
ATOM 1483 C CA . TYR A 1 194 ? 4.411 18.093 22.863 1.00 89.25 194 TYR A CA 1
ATOM 1484 C C . TYR A 1 194 ? 4.385 19.146 21.742 1.00 89.25 194 TYR A C 1
ATOM 1486 O O . TYR A 1 194 ? 4.882 18.904 20.639 1.00 89.25 194 TYR A O 1
ATOM 1494 N N . THR A 1 195 ? 3.846 20.328 22.037 1.00 86.31 195 THR A N 1
ATOM 1495 C CA . THR A 1 195 ? 3.914 21.509 21.161 1.00 86.31 195 THR A CA 1
ATOM 1496 C C . THR A 1 195 ? 5.120 22.361 21.555 1.00 86.31 195 THR A C 1
ATOM 1498 O O . THR A 1 195 ? 5.284 22.701 22.726 1.00 86.31 195 THR A O 1
ATOM 1501 N N . GLY A 1 196 ? 5.981 22.728 20.610 1.00 84.50 196 GLY A N 1
ATOM 1502 C CA . GLY A 1 196 ? 7.143 23.568 20.912 1.00 84.50 196 GLY A CA 1
ATOM 1503 C C . GLY A 1 196 ? 6.750 25.027 21.177 1.00 84.50 196 GLY A C 1
ATOM 1504 O O . GLY A 1 196 ? 5.962 25.613 20.439 1.00 84.50 196 GLY A O 1
ATOM 1505 N N . THR A 1 197 ? 7.308 25.649 22.215 1.00 82.69 197 THR A N 1
ATOM 1506 C CA . THR A 1 197 ? 7.152 27.091 22.459 1.00 82.69 197 THR A CA 1
ATOM 1507 C C . THR A 1 197 ? 8.048 27.896 21.519 1.00 82.69 197 THR A C 1
ATOM 1509 O O . THR A 1 197 ? 9.253 27.645 21.474 1.00 82.69 197 THR A O 1
ATOM 1512 N N . GLY A 1 198 ? 7.502 28.921 20.862 1.00 70.12 198 GLY A N 1
ATOM 1513 C CA . GLY A 1 198 ? 8.276 29.909 20.093 1.00 70.12 198 GLY A CA 1
ATOM 1514 C C . GLY A 1 198 ? 7.904 30.001 18.612 1.00 70.12 198 GLY A C 1
ATOM 1515 O O . GLY A 1 198 ? 8.135 31.039 18.000 1.00 70.12 198 GLY A O 1
ATOM 1516 N N . THR A 1 199 ? 7.254 28.976 18.055 1.00 61.72 199 THR A N 1
ATOM 1517 C CA . THR A 1 199 ? 6.607 29.032 16.734 1.00 61.72 199 THR A CA 1
ATOM 1518 C C . THR A 1 199 ? 5.195 28.448 16.825 1.00 61.72 199 THR A C 1
ATOM 1520 O O . THR A 1 199 ? 4.884 27.684 17.736 1.00 61.72 199 THR A O 1
ATOM 1523 N N . THR A 1 200 ? 4.310 28.806 15.894 1.00 56.19 200 THR A N 1
ATOM 1524 C CA . THR A 1 200 ? 2.901 28.360 15.888 1.00 56.19 200 THR A CA 1
ATOM 1525 C C . THR A 1 200 ? 2.695 26.915 15.415 1.00 56.19 200 THR A C 1
ATOM 1527 O O . THR A 1 200 ? 1.561 26.444 15.413 1.00 56.19 200 THR A O 1
ATOM 1530 N N . ALA A 1 201 ? 3.761 26.219 15.004 1.00 68.75 201 ALA A N 1
ATOM 1531 C CA . ALA A 1 201 ? 3.696 24.901 14.363 1.00 68.75 201 ALA A CA 1
ATOM 1532 C C . ALA A 1 201 ? 4.837 23.951 14.791 1.00 68.75 201 ALA A C 1
ATOM 1534 O O . ALA A 1 201 ? 5.160 23.003 14.071 1.00 68.75 201 ALA A O 1
ATOM 1535 N N . ALA A 1 202 ? 5.485 24.203 15.934 1.00 76.31 202 ALA A N 1
ATOM 1536 C CA . ALA A 1 202 ? 6.507 23.301 16.459 1.00 76.31 202 ALA A CA 1
ATOM 1537 C C . ALA A 1 202 ? 5.879 22.037 17.063 1.00 76.31 202 ALA A C 1
ATOM 1539 O O . ALA A 1 202 ? 5.034 22.118 17.957 1.00 76.31 202 ALA A O 1
ATOM 1540 N N . VAL A 1 203 ? 6.330 20.868 16.610 1.00 80.19 203 VAL A N 1
ATOM 1541 C CA . VAL A 1 203 ? 5.868 19.555 17.083 1.00 80.19 203 VAL A CA 1
ATOM 1542 C C . VAL A 1 203 ? 7.075 18.757 17.555 1.00 80.19 203 VAL A C 1
ATOM 1544 O O . VAL A 1 203 ? 8.085 18.678 16.859 1.00 80.19 203 VAL A O 1
ATOM 1547 N N . VAL A 1 204 ? 6.977 18.172 18.745 1.00 84.31 204 VAL A N 1
ATOM 1548 C CA . VAL A 1 204 ? 8.062 17.421 19.384 1.00 84.31 204 VAL A CA 1
ATOM 1549 C C . VAL A 1 204 ? 7.552 16.046 19.769 1.00 84.31 204 VAL A C 1
ATOM 1551 O O . VAL A 1 204 ? 6.457 15.924 20.317 1.00 84.31 204 VAL A O 1
ATOM 1554 N N . LEU A 1 205 ? 8.342 15.017 19.481 1.00 86.75 205 LEU A N 1
ATOM 1555 C CA . LEU A 1 205 ? 7.961 13.619 19.631 1.00 86.75 205 LEU A CA 1
ATOM 1556 C C . LEU A 1 205 ? 9.027 12.862 20.424 1.00 86.75 205 LEU A C 1
ATOM 1558 O O . LEU A 1 205 ? 10.224 12.979 20.164 1.00 86.75 205 LEU A O 1
ATOM 1562 N N . PHE A 1 206 ? 8.575 12.050 21.373 1.00 88.06 206 PHE A N 1
ATOM 1563 C CA . PHE A 1 206 ? 9.416 11.221 22.228 1.00 88.06 206 PHE A CA 1
ATOM 1564 C C . PHE A 1 206 ? 8.921 9.776 22.185 1.00 88.06 206 PHE A C 1
ATOM 1566 O O . PHE A 1 206 ? 7.815 9.489 22.647 1.00 88.06 206 PHE A O 1
ATOM 1573 N N . GLY A 1 207 ? 9.725 8.876 21.619 1.00 81.94 207 GLY A N 1
ATOM 1574 C CA . GLY A 1 207 ? 9.447 7.444 21.568 1.00 81.94 207 GLY A CA 1
ATOM 1575 C C . GLY A 1 207 ? 10.134 6.714 22.716 1.00 81.94 207 GLY A C 1
ATOM 1576 O O . GLY A 1 207 ? 11.361 6.698 22.820 1.00 81.94 207 GLY A O 1
ATOM 1577 N N . PHE A 1 208 ? 9.334 6.092 23.575 1.00 85.50 208 PHE A N 1
ATOM 1578 C CA . PHE A 1 208 ? 9.778 5.281 24.701 1.00 85.50 208 PHE A CA 1
ATOM 1579 C C . PHE A 1 208 ? 9.587 3.792 24.398 1.00 85.50 208 PHE A C 1
ATOM 1581 O O . PHE A 1 208 ? 8.570 3.419 23.812 1.00 85.50 208 PHE A O 1
ATOM 1588 N N . VAL A 1 209 ? 10.517 2.952 24.858 1.00 83.25 209 VAL A N 1
ATOM 1589 C CA . VAL A 1 209 ? 10.356 1.494 24.976 1.00 83.25 209 VAL A CA 1
ATOM 1590 C C . VAL A 1 209 ? 10.602 1.101 26.430 1.00 83.25 209 VAL A C 1
ATOM 1592 O O . VAL A 1 209 ? 11.575 1.541 27.039 1.00 83.25 209 VAL A O 1
ATOM 1595 N N . ASP A 1 210 ? 9.663 0.348 27.006 1.00 87.31 210 ASP A N 1
ATOM 1596 C CA . ASP A 1 210 ? 9.653 -0.087 28.413 1.00 87.31 210 ASP A CA 1
ATOM 1597 C C . ASP A 1 210 ? 9.955 1.051 29.410 1.00 87.31 210 ASP A C 1
ATOM 1599 O O . ASP A 1 210 ? 10.667 0.914 30.403 1.00 87.31 210 ASP A O 1
ATOM 1603 N N . GLY A 1 211 ? 9.379 2.221 29.116 1.00 88.50 211 GLY A N 1
ATOM 1604 C CA . GLY A 1 211 ? 9.469 3.433 29.929 1.00 88.50 211 GLY A CA 1
ATOM 1605 C C . GLY A 1 211 ? 10.728 4.281 29.718 1.00 88.50 211 GLY A C 1
ATOM 1606 O O . GLY A 1 211 ? 10.731 5.429 30.169 1.00 88.50 211 GLY A O 1
ATOM 1607 N N . GLN A 1 212 ? 11.751 3.777 29.017 1.00 89.94 212 GLN A N 1
ATOM 1608 C CA . GLN A 1 212 ? 12.973 4.512 28.665 1.00 89.94 212 GLN A CA 1
ATOM 1609 C C . GLN A 1 212 ? 12.868 5.144 27.276 1.00 89.94 212 GLN A C 1
ATOM 1611 O O . GLN A 1 212 ? 12.381 4.527 26.333 1.00 89.94 212 GLN A O 1
ATOM 1616 N N . LEU A 1 213 ? 13.341 6.380 27.132 1.00 86.81 213 LEU A N 1
ATOM 1617 C CA . LEU A 1 213 ? 13.359 7.106 25.868 1.00 86.81 213 LEU A CA 1
ATOM 1618 C C . LEU A 1 213 ? 14.370 6.468 24.910 1.00 86.81 213 LEU A C 1
ATOM 1620 O O . LEU A 1 213 ? 15.564 6.498 25.193 1.00 86.81 213 LEU A O 1
ATOM 1624 N N . ILE A 1 214 ? 13.921 5.941 23.770 1.00 81.62 214 ILE A N 1
ATOM 1625 C CA . ILE A 1 214 ? 14.798 5.373 22.730 1.00 81.62 214 ILE A CA 1
ATOM 1626 C C . ILE A 1 214 ? 14.942 6.276 21.501 1.00 81.62 214 ILE A C 1
ATOM 1628 O O . ILE A 1 214 ? 15.921 6.144 20.763 1.00 81.62 214 ILE A O 1
ATOM 1632 N N . SER A 1 215 ? 13.993 7.193 21.289 1.00 81.50 215 SER A N 1
ATOM 1633 C CA . SER A 1 215 ? 14.008 8.164 20.199 1.00 81.50 215 SER A CA 1
ATOM 1634 C C . SER A 1 215 ? 13.459 9.520 20.632 1.00 81.50 215 SER A C 1
ATOM 1636 O O . SER A 1 215 ? 12.518 9.604 21.422 1.00 81.50 215 SER A O 1
ATOM 1638 N N . LYS A 1 216 ? 14.020 10.597 20.080 1.00 86.69 216 LYS A N 1
ATOM 1639 C CA . LYS A 1 216 ? 13.413 11.933 20.126 1.00 86.69 216 LYS A CA 1
ATOM 1640 C C . LYS A 1 216 ? 13.523 12.613 18.768 1.00 86.69 216 LYS A C 1
ATOM 1642 O O . LYS A 1 216 ? 14.532 12.434 18.084 1.00 86.69 216 LYS A O 1
ATOM 1647 N N . SER A 1 217 ? 12.516 13.396 18.402 1.00 82.81 217 SER A N 1
ATOM 1648 C CA . SER A 1 217 ? 12.532 14.227 17.200 1.00 82.81 217 SER A CA 1
ATOM 1649 C C . SER A 1 217 ? 11.770 15.538 17.386 1.00 82.81 217 SER A C 1
ATOM 1651 O O . SER A 1 217 ? 10.890 15.659 18.242 1.00 82.81 217 SER A O 1
ATOM 1653 N N . GLU A 1 218 ? 12.129 16.529 16.575 1.00 84.00 218 GLU A N 1
ATOM 1654 C CA . GLU A 1 218 ? 11.532 17.863 16.556 1.00 84.00 218 GLU A CA 1
ATOM 1655 C C . GLU A 1 218 ? 11.203 18.306 15.124 1.00 84.00 218 GLU A C 1
ATOM 1657 O O . GLU A 1 218 ? 11.905 17.972 14.170 1.00 84.00 218 GLU A O 1
ATOM 1662 N N . ALA A 1 219 ? 10.162 19.123 14.991 1.00 75.06 219 ALA A N 1
ATOM 1663 C CA . ALA A 1 219 ? 9.845 19.890 13.797 1.00 75.06 219 ALA A CA 1
ATOM 1664 C C . ALA A 1 219 ? 9.622 21.361 14.177 1.00 75.06 219 ALA A C 1
ATOM 1666 O O . ALA A 1 219 ? 9.031 21.652 15.216 1.00 75.06 219 ALA A O 1
ATOM 1667 N N . SER A 1 220 ? 10.078 22.283 13.322 1.00 69.56 220 SER A N 1
ATOM 1668 C CA . SER A 1 220 ? 9.783 23.731 13.376 1.00 69.56 220 SER A CA 1
ATOM 1669 C C . SER A 1 220 ? 10.122 24.458 14.691 1.00 69.56 220 SER A C 1
ATOM 1671 O O . SER A 1 220 ? 9.553 25.514 14.972 1.00 69.56 220 SER A O 1
ATOM 1673 N N . PHE A 1 221 ? 11.030 23.909 15.504 1.00 70.62 221 PHE A N 1
ATOM 1674 C CA . PHE A 1 221 ? 11.372 24.456 16.823 1.00 70.62 221 PHE A CA 1
ATOM 1675 C C . PHE A 1 221 ? 12.206 25.746 16.736 1.00 70.62 221 PHE A C 1
ATOM 1677 O O . PHE A 1 221 ? 12.006 26.664 17.527 1.00 70.62 221 PHE A O 1
ATOM 1684 N N . ASP A 1 222 ? 13.102 25.829 15.749 1.00 63.47 222 ASP A N 1
ATOM 1685 C CA . ASP A 1 222 ? 13.863 27.038 15.433 1.00 63.47 222 ASP A CA 1
ATOM 1686 C C . ASP A 1 222 ? 13.358 27.659 14.125 1.00 63.47 222 ASP A C 1
ATOM 1688 O O . ASP A 1 222 ? 13.067 26.951 13.155 1.00 63.47 222 ASP A O 1
ATOM 1692 N N . SER A 1 223 ? 13.373 28.991 14.049 1.00 56.34 223 SER A N 1
ATOM 1693 C CA . SER A 1 223 ? 13.503 29.680 12.759 1.00 56.34 223 SER A CA 1
ATOM 1694 C C . SER A 1 223 ? 14.797 29.220 12.066 1.00 56.34 223 SER A C 1
ATOM 1696 O O . SER A 1 223 ? 15.787 28.979 12.760 1.00 56.34 223 SER A O 1
ATOM 1698 N N . PRO A 1 224 ? 14.838 29.107 10.723 1.00 55.56 224 PRO A N 1
ATOM 1699 C CA . PRO A 1 224 ? 15.960 28.494 10.013 1.00 55.56 224 PRO A CA 1
ATOM 1700 C C . PRO A 1 224 ? 17.285 29.191 10.342 1.00 55.56 224 PRO A C 1
ATOM 1702 O O . PRO A 1 224 ? 17.509 30.343 9.963 1.00 55.56 224 PRO A O 1
ATOM 1705 N N . VAL A 1 225 ? 18.155 28.473 11.059 1.00 52.50 225 VAL A N 1
ATOM 1706 C CA . VAL A 1 225 ? 19.466 28.962 11.499 1.00 52.50 225 VAL A CA 1
ATOM 1707 C C . VAL A 1 225 ? 20.325 29.404 10.314 1.00 52.50 225 VAL A C 1
ATOM 1709 O O . VAL A 1 225 ? 20.242 28.854 9.216 1.00 52.50 225 VAL A O 1
ATOM 1712 N N . ASN A 1 226 ? 21.203 30.381 10.552 1.00 54.22 226 ASN A N 1
ATOM 1713 C CA . ASN A 1 226 ? 22.046 30.997 9.518 1.00 54.22 226 ASN A CA 1
ATOM 1714 C C . ASN A 1 226 ? 23.071 30.049 8.862 1.00 54.22 226 ASN A C 1
ATOM 1716 O O . ASN A 1 226 ? 23.750 30.464 7.924 1.00 54.22 226 ASN A O 1
ATOM 1720 N N . ASN A 1 227 ? 23.145 28.784 9.289 1.00 63.34 227 ASN A N 1
ATOM 1721 C CA . ASN A 1 227 ? 23.990 27.729 8.721 1.00 63.34 227 ASN A CA 1
ATOM 1722 C C . ASN A 1 227 ? 23.392 27.214 7.396 1.00 63.34 227 ASN A C 1
ATOM 1724 O O . ASN A 1 227 ? 23.054 26.037 7.246 1.00 63.34 227 ASN A O 1
ATOM 1728 N N . LYS A 1 228 ? 23.216 28.139 6.446 1.00 70.50 228 LYS A N 1
ATOM 1729 C CA . LYS A 1 228 ? 22.731 27.871 5.094 1.00 70.50 228 LYS A CA 1
ATOM 1730 C C . LYS A 1 228 ? 23.874 27.337 4.241 1.00 70.50 228 LYS A C 1
ATOM 1732 O O . LYS A 1 228 ? 24.925 27.969 4.155 1.00 70.50 228 LYS A O 1
ATOM 1737 N N . ILE A 1 229 ? 23.659 26.208 3.579 1.00 73.44 229 ILE A N 1
ATOM 1738 C CA . ILE A 1 229 ? 24.701 25.518 2.818 1.00 73.44 229 ILE A CA 1
ATOM 1739 C C . ILE A 1 229 ? 24.611 25.842 1.328 1.00 73.44 229 ILE A C 1
ATOM 1741 O O . ILE A 1 229 ? 23.522 25.983 0.765 1.00 73.44 229 ILE A O 1
ATOM 1745 N N . THR A 1 230 ? 25.767 25.938 0.674 1.00 77.56 230 THR A N 1
ATOM 1746 C CA . THR A 1 230 ? 25.838 25.920 -0.791 1.00 77.56 230 THR A CA 1
ATOM 1747 C C . THR A 1 230 ? 25.660 24.497 -1.320 1.00 77.56 230 THR A C 1
ATOM 1749 O O . THR A 1 230 ? 26.065 23.515 -0.692 1.00 77.56 230 THR A O 1
ATOM 1752 N N . LEU A 1 231 ? 25.156 24.388 -2.550 1.00 67.38 231 LEU A N 1
ATOM 1753 C CA . LEU A 1 231 ? 25.155 23.140 -3.311 1.00 67.38 231 LEU A CA 1
ATOM 1754 C C . LEU A 1 231 ? 26.564 22.533 -3.451 1.00 67.38 231 LEU A C 1
ATOM 1756 O O . LEU A 1 231 ? 26.720 21.314 -3.427 1.00 67.38 231 LEU A O 1
ATOM 1760 N N . GLN A 1 232 ? 27.604 23.369 -3.561 1.00 72.25 232 GLN A N 1
ATOM 1761 C CA . GLN A 1 232 ? 28.985 22.896 -3.658 1.00 72.25 232 GLN A CA 1
ATOM 1762 C C . GLN A 1 232 ? 29.463 22.255 -2.348 1.00 72.25 232 GLN A C 1
ATOM 1764 O O . GLN A 1 232 ? 30.092 21.198 -2.382 1.00 72.25 232 GLN A O 1
ATOM 1769 N N . GLN A 1 233 ? 29.124 22.833 -1.191 1.00 80.00 233 GLN A N 1
ATOM 1770 C CA . GLN A 1 233 ? 29.388 22.211 0.109 1.00 80.00 233 GLN A CA 1
ATOM 1771 C C . GLN A 1 233 ? 28.637 20.880 0.262 1.00 80.00 233 GLN A C 1
ATOM 1773 O O . GLN A 1 233 ? 29.250 19.893 0.665 1.00 80.00 233 GLN A O 1
ATOM 1778 N N . TYR A 1 234 ? 27.360 20.806 -0.136 1.00 75.50 234 TYR A N 1
ATOM 1779 C CA . TYR A 1 234 ? 26.609 19.542 -0.145 1.00 75.50 234 TYR A CA 1
ATOM 1780 C C . TYR A 1 234 ? 27.293 18.461 -1.004 1.00 75.50 234 TYR A C 1
ATOM 1782 O O . TYR A 1 234 ? 27.528 17.343 -0.534 1.00 75.50 234 TYR A O 1
ATOM 1790 N N . LYS A 1 235 ? 27.683 18.811 -2.238 1.00 72.25 235 LYS A N 1
ATOM 1791 C CA . LYS A 1 235 ? 28.398 17.921 -3.170 1.00 72.25 235 LYS A CA 1
ATOM 1792 C C . LYS A 1 235 ? 29.788 17.501 -2.664 1.00 72.25 235 LYS A C 1
ATOM 1794 O O . LYS A 1 235 ? 30.273 16.449 -3.067 1.00 72.25 235 LYS A O 1
ATOM 1799 N N . THR A 1 236 ? 30.406 18.278 -1.769 1.00 81.25 236 THR A N 1
ATOM 1800 C CA . THR A 1 236 ? 31.743 18.004 -1.204 1.00 81.25 236 THR A CA 1
ATOM 1801 C C . THR A 1 236 ? 31.712 17.019 -0.023 1.00 81.25 236 THR A C 1
ATOM 1803 O O . THR A 1 236 ? 32.674 16.280 0.170 1.00 81.25 236 THR A O 1
ATOM 1806 N N . ILE A 1 237 ? 30.615 16.947 0.742 1.00 76.19 237 ILE A N 1
ATOM 1807 C CA . ILE A 1 237 ? 30.432 15.939 1.807 1.00 76.19 237 ILE A CA 1
ATOM 1808 C C . ILE A 1 237 ? 30.397 14.535 1.188 1.00 76.19 237 ILE A C 1
ATOM 1810 O O . ILE A 1 237 ? 29.845 14.350 0.104 1.00 76.19 237 ILE A O 1
ATOM 1814 N N . GLN A 1 238 ? 30.916 13.512 1.871 1.00 76.69 238 GLN A N 1
ATOM 1815 C CA . GLN A 1 238 ? 30.902 12.124 1.381 1.00 76.69 238 GLN A CA 1
ATOM 1816 C C . GLN A 1 238 ? 30.322 11.156 2.422 1.00 76.69 238 GLN A C 1
ATOM 1818 O O . GLN A 1 238 ? 30.274 11.453 3.617 1.00 76.69 238 GLN A O 1
ATOM 1823 N N . ILE A 1 239 ? 29.884 9.979 1.966 1.00 68.81 239 ILE A N 1
ATOM 1824 C CA . ILE A 1 239 ? 29.546 8.866 2.863 1.00 68.81 239 ILE A CA 1
ATOM 1825 C C . ILE A 1 239 ? 30.803 8.479 3.663 1.00 68.81 239 ILE A C 1
ATOM 1827 O O . ILE A 1 239 ? 31.910 8.482 3.129 1.00 68.81 239 ILE A O 1
ATOM 1831 N N . GLY A 1 240 ? 30.642 8.167 4.948 1.00 71.94 240 GLY A N 1
ATOM 1832 C CA . GLY A 1 240 ? 31.733 7.836 5.867 1.00 71.94 240 GLY A CA 1
ATOM 1833 C C . GLY A 1 240 ? 32.360 9.029 6.603 1.00 71.94 240 GLY A C 1
ATOM 1834 O O . GLY A 1 240 ? 33.067 8.797 7.584 1.00 71.94 240 GLY A O 1
ATOM 1835 N N . TRP A 1 241 ? 32.081 10.276 6.196 1.00 80.62 241 TRP A N 1
ATOM 1836 C CA . TRP A 1 241 ? 32.513 11.481 6.922 1.00 80.62 241 TRP A CA 1
ATOM 1837 C C . TRP A 1 241 ? 31.898 11.551 8.322 1.00 80.62 241 TRP A C 1
ATOM 1839 O O . TRP A 1 241 ? 30.743 11.173 8.514 1.00 80.62 241 TRP A O 1
ATOM 1849 N N . THR A 1 242 ? 32.632 12.083 9.298 1.00 81.56 242 THR A N 1
ATOM 1850 C CA . THR A 1 242 ? 32.102 12.310 10.650 1.00 81.56 242 THR A CA 1
ATOM 1851 C C . THR A 1 242 ? 31.228 13.563 10.722 1.00 81.56 242 THR A C 1
ATOM 1853 O O . THR A 1 242 ? 31.387 14.502 9.936 1.00 81.56 242 THR A O 1
ATOM 1856 N N . GLN A 1 243 ? 30.344 13.638 11.724 1.00 77.94 243 GLN A N 1
ATOM 1857 C CA . GLN A 1 243 ? 29.582 14.863 12.011 1.00 77.94 243 GLN A CA 1
ATOM 1858 C C . GLN A 1 243 ? 30.500 16.082 12.235 1.00 77.94 243 GLN A C 1
ATOM 1860 O O . GLN A 1 243 ? 30.132 17.196 11.866 1.00 77.94 243 GLN A O 1
ATOM 1865 N N . GLN A 1 244 ? 31.711 15.882 12.769 1.00 82.25 244 GLN A N 1
ATOM 1866 C CA . GLN A 1 244 ? 32.707 16.944 12.943 1.00 82.25 244 GLN A CA 1
ATOM 1867 C C . GLN A 1 244 ? 33.270 17.438 11.600 1.00 82.25 244 GLN A C 1
ATOM 1869 O O . GLN A 1 244 ? 33.342 18.646 11.400 1.00 82.25 244 GLN A O 1
ATOM 1874 N N . GLN A 1 245 ? 33.600 16.541 10.662 1.00 86.12 245 GLN A N 1
ATOM 1875 C CA . GLN A 1 245 ? 34.064 16.921 9.316 1.00 86.12 245 GLN A CA 1
ATOM 1876 C C . GLN A 1 245 ? 32.980 17.679 8.536 1.00 86.12 245 GLN A C 1
ATOM 1878 O O . GLN A 1 245 ? 33.262 18.688 7.892 1.00 86.12 245 GLN A O 1
ATOM 1883 N N . VAL A 1 246 ? 31.722 17.238 8.651 1.00 82.06 246 VAL A N 1
ATOM 1884 C CA . VAL A 1 246 ? 30.563 17.951 8.093 1.00 82.06 246 VAL A CA 1
ATOM 1885 C C . VAL A 1 246 ? 30.421 19.340 8.733 1.00 82.06 246 VAL A C 1
ATOM 1887 O O . VAL A 1 246 ? 30.360 20.335 8.019 1.00 82.06 246 VAL A O 1
ATOM 1890 N N . THR A 1 247 ? 30.466 19.432 10.064 1.00 82.50 247 THR A N 1
ATOM 1891 C CA . THR A 1 247 ? 30.400 20.705 10.813 1.00 82.50 247 THR A CA 1
ATOM 1892 C C . THR A 1 247 ? 31.508 21.682 10.394 1.00 82.50 247 THR A C 1
ATOM 1894 O O . THR A 1 247 ? 31.249 22.870 10.220 1.00 82.50 247 THR A O 1
ATOM 1897 N N . GLN A 1 248 ? 32.734 21.189 10.187 1.00 87.94 248 GLN A N 1
ATOM 1898 C CA . GLN A 1 248 ? 33.886 21.991 9.756 1.00 87.94 248 GLN A CA 1
ATOM 1899 C C . GLN A 1 248 ? 33.713 22.553 8.338 1.00 87.94 248 GLN A C 1
ATOM 1901 O O . GLN A 1 248 ? 33.951 23.739 8.126 1.00 87.94 248 GLN A O 1
ATOM 1906 N N . LEU A 1 249 ? 33.257 21.742 7.376 1.00 87.62 249 LEU A N 1
ATOM 1907 C CA . LEU A 1 249 ? 33.011 22.188 5.996 1.00 87.62 249 LEU A CA 1
ATOM 1908 C C . LEU A 1 249 ? 31.827 23.167 5.882 1.00 87.62 249 LEU A C 1
ATOM 1910 O O . LEU A 1 249 ? 31.814 24.041 5.012 1.00 87.62 249 LEU A O 1
ATOM 1914 N N . LEU A 1 250 ? 30.813 23.002 6.732 1.00 83.94 250 LEU A N 1
ATOM 1915 C CA . LEU A 1 250 ? 29.592 23.812 6.712 1.00 83.94 250 LEU A CA 1
ATOM 1916 C C . LEU A 1 250 ? 29.680 25.077 7.582 1.00 83.94 250 LEU A C 1
ATOM 1918 O O . LEU A 1 250 ? 28.752 25.880 7.575 1.00 83.94 250 LEU A O 1
ATOM 1922 N N . GLY A 1 251 ? 30.792 25.280 8.298 1.00 84.06 251 GLY A N 1
ATOM 1923 C CA . GLY A 1 251 ? 31.036 26.460 9.136 1.00 84.06 251 GLY A CA 1
ATOM 1924 C C . GLY A 1 251 ? 30.251 26.492 10.454 1.00 84.06 251 GLY A C 1
ATOM 1925 O O . GLY A 1 251 ? 30.356 27.462 11.200 1.00 84.06 251 GLY A O 1
ATOM 1926 N N . GLY A 1 252 ? 29.482 25.447 10.764 1.00 82.94 252 GLY A N 1
ATOM 1927 C CA . GLY A 1 252 ? 28.662 25.359 11.968 1.00 82.94 252 GLY A CA 1
ATOM 1928 C C . GLY A 1 252 ? 27.843 24.064 12.033 1.00 82.94 252 GLY A C 1
ATOM 1929 O O . GLY A 1 252 ? 27.686 23.378 11.020 1.00 82.94 252 GLY A O 1
ATOM 1930 N N . PRO A 1 253 ? 27.336 23.690 13.222 1.00 80.81 253 PRO A N 1
ATOM 1931 C CA . PRO A 1 253 ? 26.506 22.502 13.392 1.00 80.81 253 PRO A CA 1
ATOM 1932 C C . PRO A 1 253 ? 25.100 22.726 12.817 1.00 80.81 253 PRO A C 1
ATOM 1934 O O . PRO A 1 253 ? 24.527 23.807 12.954 1.00 80.81 253 PRO A O 1
ATOM 1937 N N . GLY A 1 254 ? 24.529 21.703 12.186 1.00 72.94 254 GLY A N 1
ATOM 1938 C CA . GLY A 1 254 ? 23.134 21.712 11.733 1.00 72.94 254 GLY A CA 1
ATOM 1939 C C . GLY A 1 254 ? 22.143 21.330 12.833 1.00 72.94 254 GLY A C 1
ATOM 1940 O O . GLY A 1 254 ? 22.526 20.893 13.921 1.00 72.94 254 GLY A O 1
ATOM 1941 N N . ASN A 1 255 ? 20.853 21.449 12.524 1.00 71.56 255 ASN A N 1
ATOM 1942 C CA . ASN A 1 255 ? 19.773 21.165 13.466 1.00 71.56 255 ASN A CA 1
ATOM 1943 C C . ASN A 1 255 ? 19.592 19.652 13.651 1.00 71.56 255 ASN A C 1
ATOM 1945 O O . ASN A 1 255 ? 19.400 18.916 12.681 1.00 71.56 255 ASN A O 1
ATOM 1949 N N . ILE A 1 256 ? 19.629 19.179 14.899 1.00 72.38 256 ILE A N 1
ATOM 1950 C CA . ILE A 1 256 ? 19.440 17.762 15.234 1.00 72.38 256 ILE A CA 1
ATOM 1951 C C . ILE A 1 256 ? 17.939 17.458 15.350 1.00 72.38 256 ILE A C 1
ATOM 1953 O O . ILE A 1 256 ? 17.355 17.454 16.437 1.00 72.38 256 ILE A O 1
ATOM 1957 N N . ILE A 1 257 ? 17.326 17.183 14.197 1.00 69.19 257 ILE A N 1
ATOM 1958 C CA . ILE A 1 257 ? 15.884 16.930 14.080 1.00 69.19 257 ILE A CA 1
ATOM 1959 C C . ILE A 1 257 ? 15.460 15.536 14.560 1.00 69.19 257 ILE A C 1
ATOM 1961 O O . ILE A 1 257 ? 14.282 15.323 14.830 1.00 69.19 257 ILE A O 1
ATOM 1965 N N . SER A 1 258 ? 16.390 14.578 14.677 1.00 69.38 258 SER A N 1
ATOM 1966 C CA . SER A 1 258 ? 16.108 13.242 15.222 1.00 69.38 258 SER A CA 1
ATOM 1967 C C . SER A 1 258 ? 17.353 12.572 15.812 1.00 69.38 258 SER A C 1
ATOM 1969 O O . SER A 1 258 ? 18.445 12.663 15.244 1.00 69.38 258 SER A O 1
ATOM 1971 N N . GLN A 1 259 ? 17.182 11.865 16.933 1.00 66.38 259 GLN A N 1
ATOM 1972 C CA . GLN A 1 259 ? 18.184 10.985 17.547 1.00 66.38 259 GLN A CA 1
ATOM 1973 C C . GLN A 1 259 ? 17.548 9.669 17.990 1.00 66.38 259 GLN A C 1
ATOM 1975 O O . GLN A 1 259 ? 16.463 9.672 18.575 1.00 66.38 259 GLN A O 1
ATOM 1980 N N . THR A 1 260 ? 18.257 8.559 17.775 1.00 70.69 260 THR A N 1
ATOM 1981 C CA . THR A 1 260 ? 17.845 7.218 18.214 1.00 70.69 260 THR A CA 1
ATOM 1982 C C . THR A 1 260 ? 19.029 6.406 18.737 1.00 70.69 260 THR A C 1
ATOM 1984 O O . THR A 1 260 ? 20.138 6.513 18.212 1.00 70.69 260 THR A O 1
ATOM 1987 N N . GLY A 1 261 ? 18.776 5.527 19.708 1.00 64.56 261 GLY A N 1
ATOM 1988 C CA . GLY A 1 261 ? 19.773 4.587 20.233 1.00 64.56 261 GLY A CA 1
ATOM 1989 C C . GLY A 1 261 ? 20.717 5.186 21.284 1.00 64.56 261 GLY A C 1
ATOM 1990 O O . GLY A 1 261 ? 20.974 6.390 21.324 1.00 64.56 261 GLY A O 1
ATOM 1991 N N . THR A 1 262 ? 21.211 4.331 22.181 1.00 65.56 262 THR A N 1
ATOM 1992 C CA . THR A 1 262 ? 22.000 4.738 23.353 1.00 65.56 262 THR A CA 1
ATOM 1993 C C . THR A 1 262 ? 23.355 5.322 22.960 1.00 65.56 262 THR A C 1
ATOM 1995 O O . THR A 1 262 ? 24.084 4.736 22.159 1.00 65.56 262 THR A O 1
ATOM 1998 N N . SER A 1 263 ? 23.715 6.453 23.572 1.00 55.72 263 SER A N 1
ATOM 1999 C CA . SER A 1 263 ? 25.005 7.116 23.352 1.00 55.72 263 SER A CA 1
ATOM 2000 C C . SER A 1 263 ? 26.185 6.174 23.612 1.00 55.72 263 SER A C 1
ATOM 2002 O O . SER A 1 263 ? 26.210 5.473 24.623 1.00 55.72 263 SER A O 1
ATOM 2004 N N . GLY A 1 264 ? 27.155 6.151 22.695 1.00 53.44 264 GLY A N 1
ATOM 2005 C CA . GLY A 1 264 ? 28.350 5.304 22.791 1.00 53.44 264 GLY A CA 1
ATOM 2006 C C . GLY A 1 264 ? 28.170 3.839 22.365 1.00 53.44 264 GLY A C 1
ATOM 2007 O O . GLY A 1 264 ? 29.162 3.115 22.309 1.00 53.44 264 GLY A O 1
ATOM 2008 N N . LEU A 1 265 ? 26.956 3.392 22.018 1.00 56.12 265 LEU A N 1
ATOM 2009 C CA . LEU A 1 265 ? 26.744 2.098 21.358 1.00 56.12 265 LEU A CA 1
ATOM 2010 C C . LEU A 1 265 ? 26.856 2.236 19.825 1.00 56.12 265 LEU A C 1
ATOM 2012 O O . LEU A 1 265 ? 26.505 3.286 19.281 1.00 56.12 265 LEU A O 1
ATOM 2016 N N . PRO A 1 266 ? 27.271 1.181 19.092 1.00 45.03 266 PRO A N 1
ATOM 2017 C CA . PRO A 1 266 ? 27.449 1.240 17.632 1.00 45.03 266 PRO A CA 1
ATOM 2018 C C . PRO A 1 266 ? 26.163 1.575 16.850 1.00 45.03 266 PRO A C 1
ATOM 2020 O O . PRO A 1 266 ? 26.229 2.021 15.704 1.00 45.03 266 PRO A O 1
ATOM 2023 N N . TYR A 1 267 ? 24.995 1.401 17.473 1.00 61.16 267 TYR A N 1
ATOM 2024 C CA . TYR A 1 267 ? 23.675 1.612 16.870 1.00 61.16 267 TYR A CA 1
ATOM 2025 C C . TYR A 1 267 ? 23.060 2.986 17.183 1.00 61.16 267 TYR A C 1
ATOM 2027 O O . TYR A 1 267 ? 21.879 3.206 16.923 1.00 61.16 267 TYR A O 1
ATOM 2035 N N . GLN A 1 268 ? 23.837 3.929 17.730 1.00 64.12 268 GLN A N 1
ATOM 2036 C CA . GLN A 1 268 ? 23.399 5.321 17.823 1.00 64.12 268 GLN A CA 1
ATOM 2037 C C . GLN A 1 268 ? 23.293 5.930 16.417 1.00 64.12 268 GLN A C 1
ATOM 2039 O O . GLN A 1 268 ? 24.276 5.952 15.665 1.00 64.12 268 GLN A O 1
ATOM 2044 N N . ALA A 1 269 ? 22.116 6.469 16.096 1.00 60.59 269 ALA A N 1
ATOM 2045 C CA . ALA A 1 269 ? 21.864 7.212 14.869 1.00 60.59 269 ALA A CA 1
ATOM 2046 C C . ALA A 1 269 ? 21.408 8.647 15.166 1.00 60.59 269 ALA A C 1
ATOM 2048 O O . ALA A 1 269 ? 20.762 8.933 16.177 1.00 60.59 269 ALA A O 1
ATOM 2049 N N . THR A 1 270 ? 21.786 9.580 14.298 1.00 66.81 270 THR A N 1
ATOM 2050 C CA . THR A 1 270 ? 21.449 11.007 14.411 1.00 66.81 270 THR A CA 1
ATOM 2051 C C . THR A 1 270 ? 21.142 11.553 13.024 1.00 66.81 270 THR A C 1
ATOM 2053 O O . THR A 1 270 ? 21.902 11.316 12.087 1.00 66.81 270 THR A O 1
ATOM 2056 N N . THR A 1 271 ? 20.039 12.289 12.890 1.00 66.81 271 THR A N 1
ATOM 2057 C CA . THR A 1 271 ? 19.682 12.995 11.652 1.00 66.81 271 THR A CA 1
ATOM 2058 C C . THR A 1 271 ? 19.937 14.481 11.840 1.00 66.81 271 THR A C 1
ATOM 2060 O O . THR A 1 271 ? 19.413 15.084 12.780 1.00 66.81 271 THR A O 1
ATOM 2063 N N . VAL A 1 272 ? 20.737 15.068 10.948 1.00 71.44 272 VAL A N 1
ATOM 2064 C CA . VAL A 1 272 ? 21.080 16.495 10.987 1.00 71.44 272 VAL A CA 1
ATOM 2065 C C . VAL A 1 272 ? 20.543 17.188 9.737 1.00 71.44 272 VAL A C 1
ATOM 2067 O O . VAL A 1 272 ? 20.856 16.785 8.614 1.00 71.44 272 VAL A O 1
ATOM 2070 N N . GLN A 1 273 ? 19.740 18.230 9.948 1.00 74.88 273 GLN A N 1
ATOM 2071 C CA . GLN A 1 273 ? 19.166 19.085 8.914 1.00 74.88 273 GLN A CA 1
ATOM 2072 C C . GLN A 1 273 ? 20.030 20.331 8.701 1.00 74.88 273 GLN A C 1
ATOM 2074 O O . GLN A 1 273 ? 20.483 20.967 9.656 1.00 74.88 273 GLN A O 1
ATOM 2079 N N . TYR A 1 274 ? 20.190 20.709 7.435 1.00 75.06 274 TYR A N 1
ATOM 2080 C CA . TYR A 1 274 ? 20.742 21.995 7.016 1.00 75.06 274 TYR A CA 1
ATOM 2081 C C . TYR A 1 274 ? 19.816 22.618 5.963 1.00 75.06 274 TYR A C 1
ATOM 2083 O O . TYR A 1 274 ? 19.153 21.903 5.209 1.00 75.06 274 TYR A O 1
ATOM 2091 N N . PHE A 1 275 ? 19.769 23.948 5.906 1.00 70.38 275 PHE A N 1
ATOM 2092 C CA . PHE A 1 275 ? 18.937 24.687 4.950 1.00 70.38 275 PHE A CA 1
ATOM 2093 C C . PHE A 1 275 ? 19.762 25.141 3.744 1.00 70.38 275 PHE A C 1
ATOM 2095 O O . PHE A 1 275 ? 20.931 25.492 3.890 1.00 70.38 275 PHE A O 1
ATOM 2102 N N . GLY A 1 276 ? 19.169 25.188 2.553 1.00 64.12 276 GLY A N 1
ATOM 2103 C CA . GLY A 1 276 ? 19.837 25.743 1.375 1.00 64.12 276 GLY A CA 1
ATOM 2104 C C . GLY A 1 276 ? 20.024 27.263 1.407 1.00 64.12 276 GLY A C 1
ATOM 2105 O O . GLY A 1 276 ? 19.168 28.014 1.884 1.00 64.12 276 GLY A O 1
ATOM 2106 N N . LEU A 1 277 ? 21.116 27.738 0.805 1.00 62.38 277 LEU A N 1
ATOM 2107 C CA . LEU A 1 277 ? 21.171 29.092 0.250 1.00 62.38 277 LEU A CA 1
ATOM 2108 C C . LEU A 1 277 ? 20.256 29.159 -0.984 1.00 62.38 277 LEU A C 1
ATOM 2110 O O . LEU A 1 277 ? 20.617 28.664 -2.047 1.00 62.38 277 LEU A O 1
ATOM 2114 N N . GLN A 1 278 ? 19.074 29.768 -0.843 1.00 53.84 278 GLN A N 1
ATOM 2115 C CA . GLN A 1 278 ? 18.179 30.029 -1.977 1.00 53.84 278 GLN A CA 1
ATOM 2116 C C . GLN A 1 278 ? 18.863 30.914 -3.030 1.00 53.84 278 GLN A C 1
ATOM 2118 O O . GLN A 1 278 ? 19.476 31.929 -2.685 1.00 53.84 278 GLN A O 1
ATOM 2123 N N . SER A 1 279 ? 18.679 30.587 -4.311 1.00 43.84 279 SER A N 1
ATOM 2124 C CA . SER A 1 279 ? 18.905 31.541 -5.397 1.00 43.84 279 SER A CA 1
ATOM 2125 C C . SER A 1 279 ? 17.862 32.663 -5.321 1.00 43.84 279 SER A C 1
ATOM 2127 O O . SER A 1 279 ? 16.688 32.435 -5.021 1.00 43.84 279 SER A O 1
ATOM 2129 N N . SER A 1 280 ? 18.288 33.905 -5.559 1.00 41.91 280 SER A N 1
ATOM 2130 C CA . SER A 1 280 ? 17.441 35.092 -5.375 1.00 41.91 280 SER A CA 1
ATOM 2131 C C . SER A 1 280 ? 16.230 35.128 -6.315 1.00 41.91 280 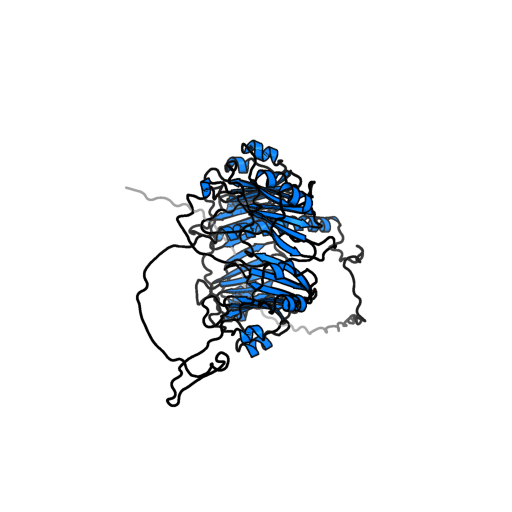SER A C 1
ATOM 2133 O O . SER A 1 280 ? 15.160 35.576 -5.912 1.00 41.91 280 SER A O 1
ATOM 2135 N N . THR A 1 281 ? 16.364 34.590 -7.529 1.00 44.25 281 THR A N 1
ATOM 2136 C CA . THR A 1 281 ? 15.345 34.614 -8.593 1.00 44.25 281 THR A CA 1
ATOM 2137 C C . THR A 1 281 ? 14.028 33.912 -8.254 1.00 44.25 281 THR A C 1
ATOM 2139 O O . THR A 1 281 ? 13.009 34.243 -8.853 1.00 44.25 281 THR A O 1
ATOM 2142 N N . ALA A 1 282 ? 14.003 32.977 -7.300 1.00 37.69 282 ALA A N 1
ATOM 2143 C CA . ALA A 1 282 ? 12.771 32.283 -6.908 1.00 37.69 282 ALA A CA 1
ATOM 2144 C C . ALA A 1 282 ? 11.869 33.105 -5.962 1.00 37.69 282 ALA A C 1
ATOM 2146 O O . ALA A 1 282 ? 10.695 32.780 -5.781 1.00 37.69 282 ALA A O 1
ATOM 2147 N N . ARG A 1 283 ? 12.402 34.156 -5.324 1.00 34.84 283 ARG A N 1
ATOM 2148 C CA . ARG A 1 283 ? 11.727 34.859 -4.219 1.00 34.84 283 ARG A CA 1
ATOM 2149 C C . ARG A 1 283 ? 10.645 35.828 -4.697 1.00 34.84 283 ARG A C 1
ATOM 2151 O O . ARG A 1 283 ? 9.550 35.883 -4.126 1.00 34.84 283 ARG A O 1
ATOM 2158 N N . ASP A 1 284 ? 10.950 36.556 -5.764 1.00 39.53 284 ASP A N 1
ATOM 2159 C CA . ASP A 1 284 ? 10.165 37.707 -6.222 1.00 39.53 284 ASP A CA 1
ATOM 2160 C C . ASP A 1 284 ? 8.853 37.293 -6.915 1.00 39.53 284 ASP A C 1
ATOM 2162 O O . ASP A 1 284 ? 7.914 38.080 -6.999 1.00 39.53 284 ASP A O 1
ATOM 2166 N N . GLN A 1 285 ? 8.753 36.034 -7.359 1.00 40.59 285 GLN A N 1
ATOM 2167 C CA . GLN A 1 285 ? 7.550 35.477 -7.993 1.00 40.59 285 GLN A CA 1
ATOM 2168 C C . GLN A 1 285 ? 6.537 34.892 -6.991 1.00 40.59 285 GLN A C 1
ATOM 2170 O O . GLN A 1 285 ? 5.347 34.832 -7.290 1.00 40.59 285 GLN A O 1
ATOM 2175 N N . VAL A 1 286 ? 6.984 34.470 -5.800 1.00 38.03 286 VAL A N 1
ATOM 2176 C CA . VAL A 1 286 ? 6.159 33.726 -4.821 1.00 38.03 286 VAL A CA 1
ATOM 2177 C C . VAL A 1 286 ? 5.560 34.627 -3.735 1.00 38.03 286 VAL A C 1
ATOM 2179 O O . VAL A 1 286 ? 4.468 34.358 -3.236 1.00 38.03 286 VAL A O 1
ATOM 2182 N N . THR A 1 287 ? 6.245 35.718 -3.380 1.00 35.59 287 THR A N 1
ATOM 2183 C CA . THR A 1 287 ? 5.911 36.565 -2.213 1.00 35.59 287 THR A CA 1
ATOM 2184 C C . THR A 1 287 ? 4.504 37.193 -2.267 1.00 35.59 287 THR A C 1
ATOM 2186 O O . THR A 1 287 ? 3.953 37.553 -1.231 1.00 35.59 287 THR A O 1
ATOM 2189 N N . ASN A 1 288 ? 3.877 37.267 -3.445 1.00 39.56 288 ASN A N 1
ATOM 2190 C CA . ASN A 1 288 ? 2.581 37.924 -3.648 1.00 39.56 288 ASN A CA 1
ATOM 2191 C C . ASN A 1 288 ? 1.330 37.081 -3.298 1.00 39.56 288 ASN A C 1
ATOM 2193 O O . ASN A 1 288 ? 0.231 37.614 -3.428 1.00 39.56 288 ASN A O 1
ATOM 2197 N N . LEU A 1 289 ? 1.442 35.784 -2.949 1.00 31.41 289 LEU A N 1
ATOM 2198 C CA . LEU A 1 289 ? 0.352 34.836 -3.280 1.00 31.41 289 LEU A CA 1
ATOM 2199 C C . LEU A 1 289 ? -0.398 34.109 -2.133 1.00 31.41 289 LEU A C 1
ATOM 2201 O O . LEU A 1 289 ? -1.610 33.953 -2.261 1.00 31.41 289 LEU A O 1
ATOM 2205 N N . VAL A 1 290 ? 0.229 33.645 -1.036 1.00 31.55 290 VAL A N 1
ATOM 2206 C CA . VAL A 1 290 ? -0.469 32.785 -0.031 1.00 31.55 290 VAL A CA 1
ATOM 2207 C C . VAL A 1 290 ? 0.096 32.879 1.401 1.00 31.55 290 VAL A C 1
ATOM 2209 O O . VAL A 1 290 ? 1.063 32.207 1.747 1.00 31.55 290 VAL A O 1
ATOM 2212 N N . GLY A 1 291 ? -0.516 33.693 2.270 1.00 31.72 291 GLY A N 1
ATOM 2213 C CA . GLY A 1 291 ? -0.052 33.902 3.654 1.00 31.72 291 GLY A CA 1
ATOM 2214 C C . GLY A 1 291 ? -0.837 33.148 4.740 1.00 31.72 291 GLY A C 1
ATOM 2215 O O . GLY A 1 291 ? -1.804 33.695 5.260 1.00 31.72 291 GLY A O 1
ATOM 2216 N N . SER A 1 292 ? -0.428 31.924 5.115 1.00 33.00 292 SER A N 1
ATOM 2217 C CA . SER A 1 292 ? -0.712 31.256 6.420 1.00 33.00 292 SER A CA 1
ATOM 2218 C C . SER A 1 292 ? -0.036 29.861 6.520 1.00 33.00 292 SER A C 1
ATOM 2220 O O . SER A 1 292 ? 0.670 29.458 5.598 1.00 33.00 292 SER A O 1
ATOM 2222 N N . SER A 1 293 ? -0.160 29.157 7.660 1.00 27.42 293 SER A N 1
ATOM 2223 C CA . SER A 1 293 ? 0.710 28.029 8.086 1.00 27.42 293 SER A CA 1
ATOM 2224 C C . SER A 1 293 ? -0.020 26.713 8.443 1.00 27.42 293 SER A C 1
ATOM 2226 O O . SER A 1 293 ? -1.167 26.757 8.881 1.00 27.42 293 SER A O 1
ATOM 2228 N N . GLY A 1 294 ? 0.669 25.557 8.359 1.00 29.20 294 GLY A N 1
ATOM 2229 C CA . GLY A 1 294 ? 0.147 24.212 8.701 1.00 29.20 294 GLY A CA 1
ATOM 2230 C C . GLY A 1 294 ? 1.206 23.196 9.200 1.00 29.20 294 GLY A C 1
ATOM 2231 O O . GLY A 1 294 ? 2.383 23.537 9.293 1.00 29.20 294 GLY A O 1
ATOM 2232 N N . ASN A 1 295 ? 0.779 21.963 9.535 1.00 30.56 295 ASN A N 1
ATOM 2233 C CA . ASN A 1 295 ? 1.498 20.983 10.391 1.00 30.56 295 ASN A CA 1
ATOM 2234 C C . ASN A 1 295 ? 1.939 19.669 9.679 1.00 30.56 295 ASN A C 1
ATOM 2236 O O . ASN A 1 295 ? 1.539 19.418 8.545 1.00 30.56 295 ASN A O 1
ATOM 2240 N N . ALA A 1 296 ? 2.706 18.801 10.371 1.00 30.45 296 ALA A N 1
ATOM 2241 C CA . ALA A 1 296 ? 3.181 17.476 9.905 1.00 30.45 296 ALA A CA 1
ATOM 2242 C C . ALA A 1 296 ? 3.191 16.387 11.023 1.00 30.45 296 ALA A C 1
ATOM 2244 O O . ALA A 1 296 ? 2.879 16.695 12.174 1.00 30.45 296 ALA A O 1
ATOM 2245 N N . VAL A 1 297 ? 3.508 15.118 10.689 1.00 32.44 297 VAL A N 1
ATOM 2246 C CA . VAL A 1 297 ? 3.254 13.899 11.513 1.00 32.44 297 VAL A CA 1
ATOM 2247 C C . VAL A 1 297 ? 4.499 12.973 11.640 1.00 32.44 297 VAL A C 1
ATOM 2249 O O . VAL A 1 297 ? 5.488 13.156 10.939 1.00 32.44 297 VAL A O 1
ATOM 2252 N N . SER A 1 298 ? 4.463 12.019 12.585 1.00 29.22 298 SER A N 1
ATOM 2253 C CA . SER A 1 298 ? 5.547 11.147 13.097 1.00 29.22 298 SER A CA 1
ATOM 2254 C C . SER A 1 298 ? 5.843 9.844 12.329 1.00 29.22 298 SER A C 1
ATOM 2256 O O . SER A 1 298 ? 4.924 9.275 11.749 1.00 29.22 298 SER A O 1
ATOM 2258 N N . GLU A 1 299 ? 7.025 9.240 12.550 1.00 34.41 299 GLU A N 1
ATOM 2259 C CA . GLU A 1 299 ? 7.252 7.787 12.359 1.00 34.41 299 GLU A CA 1
ATOM 2260 C C . GLU A 1 299 ? 8.304 7.198 13.342 1.00 34.41 299 GLU A C 1
ATOM 2262 O O . GLU A 1 299 ? 8.962 7.945 14.071 1.00 34.41 299 GLU A O 1
ATOM 2267 N N . ALA A 1 300 ? 8.438 5.863 13.406 1.00 30.80 300 ALA A N 1
ATOM 2268 C CA . ALA A 1 300 ? 9.323 5.117 14.316 1.00 30.80 300 ALA A CA 1
ATOM 2269 C C . ALA A 1 300 ? 9.869 3.820 13.669 1.00 30.80 300 ALA A C 1
ATOM 2271 O O . ALA A 1 300 ? 9.256 3.285 12.751 1.00 30.80 300 ALA A O 1
ATOM 2272 N N . GLY A 1 301 ? 10.999 3.288 14.163 1.00 31.95 301 GLY A N 1
ATOM 2273 C CA . GLY A 1 301 ? 11.688 2.118 13.585 1.00 31.95 301 GLY A CA 1
ATOM 2274 C C . GLY A 1 301 ? 12.269 1.140 14.618 1.00 31.95 301 GLY A C 1
ATOM 2275 O O . GLY A 1 301 ? 12.235 1.397 15.821 1.00 31.95 301 GLY A O 1
ATOM 2276 N N . THR A 1 302 ? 12.794 0.004 14.144 1.00 33.44 302 THR A N 1
ATOM 2277 C CA . THR A 1 302 ? 13.335 -1.091 14.977 1.00 33.44 302 THR A CA 1
ATOM 2278 C C . THR A 1 302 ? 14.868 -1.062 15.080 1.00 33.44 302 THR A C 1
ATOM 2280 O O . THR A 1 302 ? 15.545 -0.303 14.391 1.00 33.44 302 THR A O 1
ATOM 2283 N N . ALA A 1 303 ? 15.433 -1.892 15.965 1.00 34.34 303 ALA A N 1
ATOM 2284 C CA . ALA A 1 303 ? 16.816 -1.778 16.445 1.00 34.34 303 ALA A CA 1
ATOM 2285 C C . ALA A 1 303 ? 17.940 -1.911 15.392 1.00 34.34 303 ALA A C 1
ATOM 2287 O O . ALA A 1 303 ? 19.061 -1.492 15.670 1.00 34.34 303 ALA A O 1
ATOM 2288 N N . ASN A 1 304 ? 17.675 -2.491 14.214 1.00 32.28 304 ASN A N 1
ATOM 2289 C CA . ASN A 1 304 ? 18.737 -2.951 13.306 1.00 32.28 304 ASN A CA 1
ATOM 2290 C C . ASN A 1 304 ? 18.961 -2.070 12.064 1.00 32.28 304 ASN A C 1
ATOM 2292 O O . ASN A 1 304 ? 20.007 -2.187 11.426 1.00 32.28 304 ASN A O 1
ATOM 2296 N N . THR A 1 305 ? 18.022 -1.197 11.679 1.00 29.88 305 THR A N 1
ATOM 2297 C CA . THR A 1 305 ? 18.234 -0.215 10.595 1.00 29.88 305 THR A CA 1
ATOM 2298 C C . THR A 1 305 ? 17.218 0.921 10.691 1.00 29.88 305 THR A C 1
ATOM 2300 O O . THR A 1 305 ? 16.021 0.664 10.779 1.00 29.88 305 THR A O 1
ATOM 2303 N N . VAL A 1 306 ? 17.676 2.175 10.613 1.00 35.44 306 VAL A N 1
ATOM 2304 C CA . VAL A 1 306 ? 16.806 3.358 10.518 1.00 35.44 306 VAL A CA 1
ATOM 2305 C C . VAL A 1 306 ? 17.377 4.331 9.488 1.00 35.44 306 VAL A C 1
ATOM 2307 O O . VAL A 1 306 ? 18.522 4.763 9.599 1.00 35.44 306 VAL A O 1
ATOM 2310 N N . ALA A 1 307 ? 16.555 4.708 8.511 1.00 28.45 307 ALA A N 1
ATOM 2311 C CA . ALA A 1 307 ? 16.782 5.843 7.626 1.00 28.45 307 ALA A CA 1
ATOM 2312 C C . ALA A 1 307 ? 15.458 6.606 7.508 1.00 28.45 307 ALA A C 1
ATOM 2314 O O . ALA A 1 307 ? 14.470 6.044 7.044 1.00 28.45 307 ALA A O 1
ATOM 2315 N N . VAL A 1 308 ? 15.427 7.860 7.964 1.00 32.91 308 VAL A N 1
ATOM 2316 C CA . VAL A 1 308 ? 14.222 8.701 7.920 1.00 32.91 308 VAL A CA 1
ATOM 2317 C C . VAL A 1 308 ? 14.269 9.565 6.665 1.00 32.91 308 VAL A C 1
ATOM 2319 O O . VAL A 1 308 ? 15.219 10.324 6.470 1.00 32.91 308 VAL A O 1
ATOM 2322 N N . ILE A 1 309 ? 13.240 9.460 5.826 1.00 31.38 309 ILE A N 1
ATOM 2323 C CA . ILE A 1 309 ? 13.018 10.339 4.674 1.00 31.38 309 ILE A CA 1
ATOM 2324 C C . ILE A 1 309 ? 12.031 11.424 5.112 1.00 31.38 309 ILE A C 1
ATOM 2326 O O . ILE A 1 309 ? 11.006 11.113 5.712 1.00 31.38 309 ILE A O 1
ATOM 2330 N N . VAL A 1 310 ? 12.324 12.694 4.819 1.00 30.17 310 VAL A N 1
ATOM 2331 C CA . VAL A 1 310 ? 11.439 13.819 5.163 1.00 30.17 310 VAL A CA 1
ATOM 2332 C C . VAL A 1 310 ? 11.018 14.537 3.887 1.00 30.17 310 VAL A C 1
ATOM 2334 O O . VAL A 1 310 ? 11.785 15.309 3.316 1.00 30.17 310 VAL A O 1
ATOM 2337 N N . GLN A 1 311 ? 9.793 14.281 3.432 1.00 31.06 311 GLN A N 1
ATOM 2338 C CA . GLN A 1 311 ? 9.185 14.999 2.314 1.00 31.06 311 GLN A CA 1
ATOM 2339 C C . GLN A 1 311 ? 8.456 16.252 2.818 1.00 31.06 311 GLN A C 1
ATOM 2341 O O . GLN A 1 311 ? 7.772 16.214 3.839 1.00 31.06 311 GLN A O 1
ATOM 2346 N N . TYR A 1 312 ? 8.565 17.351 2.071 1.00 37.09 312 TYR A N 1
ATOM 2347 C CA . TYR A 1 312 ? 7.818 18.585 2.312 1.00 37.09 312 TYR A CA 1
ATOM 2348 C C . TYR A 1 312 ? 6.952 18.915 1.098 1.00 37.09 312 TYR A C 1
ATOM 2350 O O . TYR A 1 312 ? 7.429 18.865 -0.035 1.00 37.09 312 TYR A O 1
ATOM 2358 N N . THR A 1 313 ? 5.711 19.334 1.345 1.00 29.83 313 THR A N 1
ATOM 2359 C CA . THR A 1 313 ? 4.815 19.875 0.313 1.00 29.83 313 THR A CA 1
ATOM 2360 C C . THR A 1 313 ? 4.193 21.169 0.832 1.00 29.83 313 THR A C 1
ATOM 2362 O O . THR A 1 313 ? 3.118 21.172 1.424 1.00 29.83 313 THR A O 1
ATOM 2365 N N . GLY A 1 314 ? 4.913 22.281 0.670 1.00 32.62 314 GLY A N 1
ATOM 2366 C CA . GLY A 1 314 ? 4.397 23.621 0.953 1.00 32.62 314 GLY A CA 1
ATOM 2367 C C . GLY A 1 314 ? 3.733 24.215 -0.289 1.00 32.62 314 GLY A C 1
ATOM 2368 O O . GLY A 1 314 ? 4.313 24.174 -1.373 1.00 32.62 314 GLY A O 1
ATOM 2369 N N . LEU A 1 315 ? 2.541 24.800 -0.145 1.00 40.53 315 LEU A N 1
ATOM 2370 C CA . LEU A 1 315 ? 1.867 25.516 -1.234 1.00 40.53 315 LEU A CA 1
ATOM 2371 C C . LEU A 1 315 ? 2.529 26.885 -1.480 1.00 40.53 315 LEU A C 1
ATOM 2373 O O . LEU A 1 315 ? 2.021 27.917 -1.055 1.00 40.53 315 LEU A O 1
ATOM 2377 N N . GLY A 1 316 ? 3.673 26.880 -2.171 1.00 44.62 316 GLY A N 1
ATOM 2378 C CA . GLY A 1 316 ? 4.279 28.068 -2.785 1.00 44.62 316 GLY A CA 1
ATOM 2379 C C . GLY A 1 316 ? 5.800 28.173 -2.649 1.00 44.62 316 GLY A C 1
ATOM 2380 O O . GLY A 1 316 ? 6.465 28.611 -3.583 1.00 44.62 316 GLY A O 1
ATOM 2381 N N . THR A 1 317 ? 6.377 27.772 -1.515 1.00 39.09 317 THR A N 1
ATOM 2382 C CA . THR A 1 317 ? 7.791 28.035 -1.196 1.00 39.09 317 THR A CA 1
ATOM 2383 C C . THR A 1 317 ? 8.705 26.834 -1.436 1.00 39.09 317 THR A C 1
ATOM 2385 O O . THR A 1 317 ? 8.778 25.903 -0.635 1.00 39.09 317 THR A O 1
ATOM 2388 N N . THR A 1 318 ? 9.480 26.895 -2.521 1.00 44.97 318 THR A N 1
ATOM 2389 C CA . THR A 1 318 ? 10.557 25.934 -2.799 1.00 44.97 318 THR A CA 1
ATOM 2390 C C . THR A 1 318 ? 11.700 26.124 -1.798 1.00 44.97 318 THR A C 1
ATOM 2392 O O . THR A 1 318 ? 12.493 27.068 -1.895 1.00 44.97 318 THR A O 1
ATOM 2395 N N . TYR A 1 319 ? 11.781 25.224 -0.819 1.00 46.69 319 TYR A N 1
ATOM 2396 C CA . TYR A 1 319 ? 12.922 25.103 0.081 1.00 46.69 319 TYR A CA 1
ATOM 2397 C C . TYR A 1 319 ? 13.837 23.982 -0.390 1.00 46.69 319 TYR A C 1
ATOM 2399 O O . TYR A 1 319 ? 13.407 22.838 -0.502 1.00 46.69 319 TYR A O 1
ATOM 2407 N N . GLY A 1 320 ? 15.112 24.313 -0.587 1.00 49.88 320 GLY A N 1
ATOM 2408 C CA . GLY A 1 320 ? 16.155 23.314 -0.745 1.00 49.88 320 GLY A CA 1
ATOM 2409 C C . GLY A 1 320 ? 16.443 22.624 0.585 1.00 49.88 320 GLY A C 1
ATOM 2410 O O . GLY A 1 320 ? 17.055 23.225 1.474 1.00 49.88 320 GLY A O 1
ATOM 2411 N N . LEU A 1 321 ? 15.975 21.384 0.718 1.00 52.09 321 LEU A N 1
ATOM 2412 C CA . LEU A 1 321 ? 16.213 20.517 1.866 1.00 52.09 321 LEU A CA 1
ATOM 2413 C C . LEU A 1 321 ? 17.455 19.658 1.627 1.00 52.09 321 LEU A C 1
ATOM 2415 O O . LEU A 1 321 ? 17.569 19.011 0.586 1.00 52.09 321 LEU A O 1
ATOM 2419 N N . VAL A 1 322 ? 18.307 19.549 2.649 1.00 54.06 322 VAL A N 1
ATOM 2420 C CA . VAL A 1 322 ? 19.224 18.415 2.801 1.00 54.06 322 VAL A CA 1
ATOM 2421 C C . VAL A 1 322 ? 19.056 17.766 4.168 1.00 54.06 322 VAL A C 1
ATOM 2423 O O . VAL A 1 322 ? 18.990 18.448 5.195 1.00 54.06 322 VAL A O 1
ATOM 2426 N N . ALA A 1 323 ? 19.060 16.434 4.169 1.00 58.94 323 ALA A N 1
ATOM 2427 C CA . ALA A 1 323 ? 19.188 15.616 5.366 1.00 58.94 323 ALA A CA 1
ATOM 2428 C C . ALA A 1 323 ? 20.383 14.659 5.242 1.00 58.94 323 ALA A C 1
ATOM 2430 O O . ALA A 1 323 ? 20.614 14.044 4.197 1.00 58.94 323 ALA A O 1
ATOM 2431 N N . PHE A 1 324 ? 21.122 14.513 6.342 1.00 58.47 324 PHE A N 1
ATOM 2432 C CA . PHE A 1 324 ? 22.185 13.522 6.495 1.00 58.47 324 PHE A CA 1
ATOM 2433 C C . PHE A 1 324 ? 21.828 12.551 7.618 1.00 58.47 324 PHE A C 1
ATOM 2435 O O . PHE A 1 324 ? 21.615 12.976 8.758 1.00 58.47 324 PHE A O 1
ATOM 2442 N N . GLY A 1 325 ? 21.800 11.256 7.304 1.00 57.09 325 GLY A N 1
ATOM 2443 C CA . GLY A 1 325 ? 21.703 10.195 8.301 1.00 57.09 325 GLY A CA 1
ATOM 2444 C C . GLY A 1 325 ? 23.095 9.763 8.747 1.00 57.09 325 GLY A C 1
ATOM 2445 O O . GLY A 1 325 ? 23.907 9.340 7.919 1.00 57.09 325 GLY A O 1
ATOM 2446 N N . PHE A 1 326 ? 23.373 9.855 10.047 1.00 59.12 326 PHE A N 1
ATOM 2447 C CA . PHE A 1 326 ? 24.610 9.370 10.659 1.00 59.12 326 PHE A CA 1
ATOM 2448 C C . PHE A 1 326 ? 24.347 8.107 11.484 1.00 59.12 326 PHE A C 1
ATOM 2450 O O . PHE A 1 326 ? 23.380 8.075 12.241 1.00 59.12 326 PHE A O 1
ATOM 2457 N N . VAL A 1 327 ? 25.241 7.118 11.409 1.00 49.56 327 VAL A N 1
ATOM 2458 C CA . VAL A 1 327 ? 25.304 5.940 12.300 1.00 49.56 327 VAL A CA 1
ATOM 2459 C C . VAL A 1 327 ? 26.741 5.796 12.799 1.00 49.56 327 VAL A C 1
ATOM 2461 O O . VAL A 1 327 ? 27.680 6.017 12.032 1.00 49.56 327 VAL A O 1
ATOM 2464 N N . SER A 1 328 ? 26.943 5.483 14.086 1.00 59.41 328 SER A N 1
ATOM 2465 C CA . SER A 1 328 ? 28.287 5.484 14.708 1.00 59.41 328 SER A CA 1
ATOM 2466 C C . SER A 1 328 ? 29.064 6.799 14.458 1.00 59.41 328 SER A C 1
ATOM 2468 O O . SER A 1 328 ? 30.279 6.805 14.259 1.00 59.41 328 SER A O 1
ATOM 2470 N N . GLY A 1 329 ? 28.351 7.931 14.386 1.00 60.22 329 GLY A N 1
ATOM 2471 C CA . GLY A 1 329 ? 28.917 9.258 14.107 1.00 60.22 329 GLY A CA 1
ATOM 2472 C C . GLY A 1 329 ? 29.366 9.522 12.659 1.00 60.22 329 GLY A C 1
ATOM 2473 O O . GLY A 1 329 ? 29.855 10.622 12.390 1.00 60.22 329 GLY A O 1
ATOM 2474 N N . LYS A 1 330 ? 29.194 8.569 11.728 1.00 57.56 330 LYS A N 1
ATOM 2475 C CA . LYS A 1 330 ? 29.554 8.686 10.301 1.00 57.56 330 LYS A CA 1
ATOM 2476 C C . LYS A 1 330 ? 28.321 8.801 9.405 1.00 57.56 330 LYS A C 1
ATOM 2478 O O . LYS A 1 330 ? 27.344 8.099 9.644 1.00 57.56 330 LYS A O 1
ATOM 2483 N N . VAL A 1 331 ? 28.376 9.621 8.352 1.00 57.97 331 VAL A N 1
ATOM 2484 C CA . VAL A 1 331 ? 27.325 9.697 7.317 1.00 57.97 331 VAL A CA 1
ATOM 2485 C C . VAL A 1 331 ? 27.152 8.320 6.668 1.00 57.97 331 VAL A C 1
ATOM 2487 O O . VAL A 1 331 ? 28.122 7.771 6.146 1.00 57.97 331 VAL A O 1
ATOM 2490 N N . VAL A 1 332 ? 25.931 7.785 6.655 1.00 59.09 332 VAL A N 1
ATOM 2491 C CA . VAL A 1 332 ? 25.562 6.526 5.969 1.00 59.09 332 VAL A CA 1
ATOM 2492 C C . VAL A 1 332 ? 24.507 6.715 4.875 1.00 59.09 332 VAL A C 1
ATOM 2494 O O . VAL A 1 332 ? 24.362 5.851 4.009 1.00 59.09 332 VAL A O 1
ATOM 2497 N N . SER A 1 333 ? 23.808 7.852 4.880 1.00 55.62 333 SER A N 1
ATOM 2498 C CA . SER A 1 333 ? 22.846 8.240 3.848 1.00 55.62 333 SER A CA 1
ATOM 2499 C C . SER A 1 333 ? 22.847 9.751 3.606 1.00 55.62 333 SER A C 1
ATOM 2501 O O . SER A 1 333 ? 23.158 10.549 4.498 1.00 55.62 333 SER A O 1
ATOM 2503 N N . LYS A 1 334 ? 22.471 10.137 2.383 1.00 68.94 334 LYS A N 1
ATOM 2504 C CA . LYS A 1 334 ? 22.188 11.521 1.988 1.00 68.94 334 LYS A CA 1
ATOM 2505 C C . LYS A 1 334 ? 20.824 11.609 1.315 1.00 68.94 334 LYS A C 1
ATOM 2507 O O . LYS A 1 334 ? 20.450 10.703 0.570 1.00 68.94 334 LYS A O 1
ATOM 2512 N N . PHE A 1 335 ? 20.149 12.733 1.511 1.00 58.03 335 PHE A N 1
ATOM 2513 C CA . PHE A 1 335 ? 18.907 13.078 0.830 1.00 58.03 335 PHE A CA 1
ATOM 2514 C C . PHE A 1 335 ? 18.909 14.569 0.473 1.00 58.03 335 PHE A C 1
ATOM 2516 O O . PHE A 1 335 ? 19.259 15.398 1.316 1.00 58.03 335 PHE A O 1
ATOM 2523 N N . GLU A 1 336 ? 18.526 14.899 -0.762 1.00 58.59 336 GLU A N 1
ATOM 2524 C CA . GLU A 1 336 ? 18.404 16.268 -1.278 1.00 58.59 336 GLU A CA 1
ATOM 2525 C C . GLU A 1 336 ? 17.043 16.431 -1.964 1.00 58.59 336 GLU A C 1
ATOM 2527 O O . GLU A 1 336 ? 16.656 15.599 -2.783 1.00 58.59 336 GLU A O 1
ATOM 2532 N N . VAL A 1 337 ? 16.345 17.531 -1.675 1.00 57.22 337 VAL A N 1
ATOM 2533 C CA . VAL A 1 337 ? 15.193 17.990 -2.461 1.00 57.22 337 VAL A CA 1
ATOM 2534 C C . VAL A 1 337 ? 15.363 19.481 -2.725 1.00 57.22 337 VAL A C 1
ATOM 2536 O O . VAL A 1 337 ? 15.190 20.291 -1.820 1.00 57.22 337 VAL A O 1
ATOM 2539 N N . GLY A 1 338 ? 15.698 19.848 -3.964 1.00 54.47 338 GLY A N 1
ATOM 2540 C CA . GLY A 1 338 ? 15.608 21.227 -4.453 1.00 54.47 338 GLY A CA 1
ATOM 2541 C C . GLY A 1 338 ? 16.641 22.230 -3.921 1.00 54.47 338 GLY A C 1
ATOM 2542 O O . GLY A 1 338 ? 16.323 23.419 -3.879 1.00 54.47 338 GLY A O 1
ATOM 2543 N N . LEU A 1 339 ? 17.855 21.815 -3.513 1.00 48.75 339 LEU A N 1
ATOM 2544 C CA . LEU A 1 339 ? 18.965 22.788 -3.387 1.00 48.75 339 LEU A CA 1
ATOM 2545 C C . LEU A 1 339 ? 19.327 23.383 -4.750 1.00 48.75 339 LEU A C 1
ATOM 2547 O O . LEU A 1 339 ? 19.768 24.527 -4.834 1.00 48.75 339 LEU A O 1
ATOM 2551 N N . ASP A 1 340 ? 19.153 22.581 -5.793 1.00 48.22 340 ASP A N 1
ATOM 2552 C CA . ASP A 1 340 ? 19.304 22.957 -7.183 1.00 48.22 340 ASP A CA 1
ATOM 2553 C C . ASP A 1 340 ? 17.987 22.645 -7.912 1.00 48.22 340 ASP A C 1
ATOM 2555 O O . ASP A 1 340 ? 17.380 21.590 -7.707 1.00 48.22 340 ASP A O 1
ATOM 2559 N N . LEU A 1 341 ? 17.554 23.552 -8.787 1.00 47.31 341 LEU A N 1
ATOM 2560 C CA . LEU A 1 341 ? 16.762 23.172 -9.953 1.00 47.31 341 LEU A CA 1
ATOM 2561 C C . LEU A 1 341 ? 17.767 23.124 -11.103 1.00 47.31 341 LEU A C 1
ATOM 2563 O O . LEU A 1 341 ? 17.872 24.106 -11.847 1.00 47.31 341 LEU A O 1
ATOM 2567 N N . PRO A 1 342 ? 18.545 22.031 -11.241 1.00 47.31 342 PRO A N 1
ATOM 2568 C CA . PRO A 1 342 ? 19.440 21.925 -12.372 1.00 47.31 342 PRO A CA 1
ATOM 2569 C C . PRO A 1 342 ? 18.592 21.947 -13.644 1.00 47.31 342 PRO A C 1
ATOM 2571 O O . PRO A 1 342 ? 17.416 21.564 -13.644 1.00 47.31 342 PRO A O 1
ATOM 2574 N N . VAL A 1 343 ? 19.216 22.284 -14.769 1.00 50.56 343 VAL A N 1
ATOM 2575 C CA . VAL A 1 343 ? 18.745 21.778 -16.063 1.00 50.56 343 VAL A CA 1
ATOM 2576 C C . VAL A 1 343 ? 18.932 20.260 -16.049 1.00 50.56 343 VAL A C 1
ATOM 2578 O O . VAL A 1 343 ? 19.938 19.731 -16.516 1.00 50.56 343 VAL A O 1
ATOM 2581 N N . SER A 1 344 ? 17.979 19.565 -15.424 1.00 58.28 344 SER A N 1
ATOM 2582 C CA . SER A 1 344 ? 17.929 18.113 -15.349 1.00 58.28 344 SER A CA 1
ATOM 2583 C C . SER A 1 344 ? 17.886 17.586 -16.775 1.00 58.28 344 SER A C 1
ATOM 2585 O O . SER A 1 344 ? 16.983 17.914 -17.551 1.00 58.28 344 SER A O 1
ATOM 2587 N N . ASN A 1 345 ? 18.924 16.833 -17.139 1.00 80.94 345 ASN A N 1
ATOM 2588 C CA . ASN A 1 345 ? 19.166 16.476 -18.528 1.00 80.94 345 ASN A CA 1
ATOM 2589 C C . ASN A 1 345 ? 17.941 15.759 -19.108 1.00 80.94 345 ASN A C 1
ATOM 2591 O O . ASN A 1 345 ? 17.409 14.813 -18.521 1.00 80.94 345 ASN A O 1
ATOM 2595 N N . LYS A 1 346 ? 17.418 16.304 -20.209 1.00 89.38 346 LYS A N 1
ATOM 2596 C CA . LYS A 1 346 ? 16.066 15.987 -20.661 1.00 89.38 346 LYS A CA 1
ATOM 2597 C C . LYS A 1 346 ? 16.032 14.628 -21.338 1.00 89.38 346 LYS A C 1
ATOM 2599 O O . LYS A 1 346 ? 16.600 14.447 -22.412 1.00 89.38 346 LYS A O 1
ATOM 2604 N N . ILE A 1 347 ? 15.319 13.690 -20.723 1.00 94.12 347 ILE A N 1
ATOM 2605 C CA . ILE A 1 347 ? 15.179 12.331 -21.240 1.00 94.12 347 ILE A CA 1
ATOM 2606 C C . ILE A 1 347 ? 13.947 12.199 -22.145 1.00 94.12 347 ILE A C 1
ATOM 2608 O O . ILE A 1 347 ? 12.860 12.707 -21.853 1.00 94.12 347 ILE A O 1
ATOM 2612 N N . THR A 1 348 ? 14.126 11.497 -23.262 1.00 94.44 348 THR A N 1
ATOM 2613 C CA . THR A 1 348 ? 13.048 11.023 -24.138 1.00 94.44 348 THR A CA 1
ATOM 2614 C C . THR A 1 348 ? 12.745 9.548 -23.885 1.00 94.44 348 THR A C 1
ATOM 2616 O O . THR A 1 348 ? 13.604 8.780 -23.449 1.00 94.44 348 THR A O 1
ATOM 2619 N N . LEU A 1 349 ? 11.535 9.121 -24.252 1.00 91.81 349 LEU A N 1
ATOM 2620 C CA . LEU A 1 349 ? 11.131 7.714 -24.240 1.00 91.81 349 LEU A CA 1
ATOM 2621 C C . LEU A 1 349 ? 12.104 6.801 -25.006 1.00 91.81 349 LEU A C 1
ATOM 2623 O O . LEU A 1 349 ? 12.372 5.682 -24.573 1.00 91.81 349 LEU A O 1
ATOM 2627 N N . GLN A 1 350 ? 12.655 7.278 -26.128 1.00 93.75 350 GLN A N 1
ATOM 2628 C CA . GLN A 1 350 ? 13.594 6.495 -26.928 1.00 93.75 350 GLN A CA 1
ATOM 2629 C C . GLN A 1 350 ? 14.932 6.307 -26.202 1.00 93.75 350 GLN A C 1
ATOM 2631 O O . GLN A 1 350 ? 15.439 5.191 -26.163 1.00 93.75 350 GLN A O 1
ATOM 2636 N N . GLN A 1 351 ? 15.477 7.349 -25.562 1.00 95.94 351 GLN A N 1
ATOM 2637 C CA . GLN A 1 351 ? 16.675 7.207 -24.725 1.00 95.94 351 GLN A CA 1
ATOM 2638 C C . GLN A 1 351 ? 16.420 6.272 -23.531 1.00 95.94 351 GLN A C 1
ATOM 2640 O O . GLN A 1 351 ? 17.240 5.398 -23.267 1.00 95.94 351 GLN A O 1
ATOM 2645 N N . TYR A 1 352 ? 15.264 6.382 -22.863 1.00 94.62 352 TYR A N 1
ATOM 2646 C CA . TYR A 1 352 ? 14.873 5.472 -21.775 1.00 94.62 352 TYR A CA 1
ATOM 2647 C C . TYR A 1 352 ? 14.808 4.000 -22.225 1.00 94.62 352 TYR A C 1
ATOM 2649 O O . TYR A 1 352 ? 15.247 3.102 -21.500 1.00 94.62 352 TYR A O 1
ATOM 2657 N N . LYS A 1 353 ? 14.304 3.738 -23.439 1.00 91.88 353 LYS A N 1
ATOM 2658 C CA . LYS A 1 353 ? 14.260 2.393 -24.038 1.00 91.88 353 LYS A CA 1
ATOM 2659 C C . LYS A 1 353 ? 15.644 1.892 -24.483 1.00 91.88 353 LYS A C 1
ATOM 2661 O O . LYS A 1 353 ? 15.886 0.692 -24.410 1.00 91.88 353 LYS A O 1
ATOM 2666 N N . THR A 1 354 ? 16.568 2.781 -24.858 1.00 94.62 354 THR A N 1
ATOM 2667 C CA . THR A 1 354 ? 17.972 2.441 -25.170 1.00 94.62 354 THR A CA 1
ATOM 2668 C C . THR A 1 354 ? 18.802 2.072 -23.931 1.00 94.62 354 THR A C 1
ATOM 2670 O O . THR A 1 354 ? 19.738 1.285 -24.050 1.00 94.62 354 THR A O 1
ATOM 2673 N N . ILE A 1 355 ? 18.488 2.607 -22.745 1.00 94.38 355 ILE A N 1
ATOM 2674 C CA . ILE A 1 355 ? 19.232 2.313 -21.506 1.00 94.38 355 ILE A CA 1
ATOM 2675 C C . ILE A 1 355 ? 18.949 0.878 -21.033 1.00 94.38 355 ILE A C 1
ATOM 2677 O O . ILE A 1 355 ? 17.792 0.489 -20.850 1.00 94.38 355 ILE A O 1
ATOM 2681 N N . GLN A 1 356 ? 20.015 0.107 -20.797 1.00 91.00 356 GLN A N 1
ATOM 2682 C CA . GLN A 1 356 ? 19.969 -1.315 -20.437 1.00 91.00 356 GLN A CA 1
ATOM 2683 C C . GLN A 1 356 ? 20.611 -1.594 -19.068 1.00 91.00 356 GLN A C 1
ATOM 2685 O O . GLN A 1 356 ? 21.385 -0.792 -18.546 1.00 91.00 356 GLN A O 1
ATOM 2690 N N . SER A 1 357 ? 20.313 -2.776 -18.518 1.00 88.06 357 SER A N 1
ATOM 2691 C CA . SER A 1 357 ? 20.968 -3.355 -17.336 1.00 88.06 357 SER A CA 1
ATOM 2692 C C . SER A 1 357 ? 22.493 -3.250 -17.395 1.00 88.06 357 SER A C 1
ATOM 2694 O O . SER A 1 357 ? 23.095 -3.361 -18.463 1.00 88.06 357 SER A O 1
ATOM 2696 N N . GLY A 1 358 ? 23.136 -3.102 -16.237 1.00 88.88 358 GLY A N 1
ATOM 2697 C CA . GLY A 1 358 ? 24.595 -3.124 -16.114 1.00 88.88 358 GLY A CA 1
ATOM 2698 C C . GLY A 1 358 ? 25.309 -1.862 -16.613 1.00 88.88 358 GLY A C 1
ATOM 2699 O O . GLY A 1 358 ? 26.493 -1.696 -16.326 1.00 88.88 358 GLY A O 1
ATOM 2700 N N . TRP A 1 359 ? 24.616 -0.944 -17.300 1.00 95.12 359 TRP A N 1
ATOM 2701 C CA . TRP A 1 359 ? 25.173 0.356 -17.679 1.00 95.12 359 TRP A CA 1
ATOM 2702 C C . TRP A 1 359 ? 25.630 1.129 -16.440 1.00 95.12 359 TRP A C 1
ATOM 2704 O O . TRP A 1 359 ? 24.910 1.230 -15.449 1.00 95.12 359 TRP A O 1
ATOM 2714 N N . THR A 1 360 ? 26.818 1.720 -16.500 1.00 95.69 360 THR A N 1
ATOM 2715 C CA . THR A 1 360 ? 27.297 2.629 -15.454 1.00 95.69 360 THR A CA 1
ATOM 2716 C C . THR A 1 360 ? 26.532 3.952 -15.473 1.00 95.69 360 THR A C 1
ATOM 2718 O O . THR A 1 360 ? 26.030 4.384 -16.517 1.00 95.69 360 THR A O 1
ATOM 2721 N N . GLN A 1 361 ? 26.516 4.660 -14.339 1.00 93.94 361 GLN A N 1
ATOM 2722 C CA . GLN A 1 361 ? 25.964 6.021 -14.258 1.00 93.94 361 GLN A CA 1
ATOM 2723 C C . GLN A 1 361 ? 26.578 6.959 -15.317 1.00 93.94 361 GLN A C 1
ATOM 2725 O O . GLN A 1 361 ? 25.873 7.800 -15.874 1.00 93.94 361 GLN A O 1
ATOM 2730 N N . GLN A 1 362 ? 27.861 6.774 -15.655 1.00 93.88 362 GLN A N 1
ATOM 2731 C CA . GLN A 1 362 ? 28.546 7.554 -16.687 1.00 93.88 362 GLN A CA 1
ATOM 2732 C C . GLN A 1 362 ? 28.036 7.247 -18.105 1.00 93.88 362 GLN A C 1
ATOM 2734 O O . GLN A 1 362 ? 27.866 8.173 -18.892 1.00 93.88 362 GLN A O 1
ATOM 2739 N N . GLN A 1 363 ? 27.752 5.984 -18.446 1.00 96.50 363 GLN A N 1
ATOM 2740 C CA . GLN A 1 363 ? 27.176 5.631 -19.756 1.00 96.50 363 GLN A CA 1
ATOM 2741 C C . GLN A 1 363 ? 25.765 6.209 -19.926 1.00 96.50 363 GLN A C 1
ATOM 2743 O O . GLN A 1 363 ? 25.441 6.741 -20.987 1.00 96.50 363 GLN A O 1
ATOM 2748 N N . VAL A 1 364 ? 24.952 6.170 -18.863 1.00 95.88 364 VAL A N 1
ATOM 2749 C CA . VAL A 1 364 ? 23.626 6.809 -18.843 1.00 95.88 364 VAL A CA 1
ATOM 2750 C C . VAL A 1 364 ? 23.752 8.328 -19.007 1.00 95.88 364 VAL A C 1
ATOM 2752 O O . VAL A 1 364 ? 23.083 8.899 -19.865 1.00 95.88 364 VAL A O 1
ATOM 2755 N N . ALA A 1 365 ? 24.657 8.977 -18.268 1.00 94.44 365 ALA A N 1
ATOM 2756 C CA . ALA A 1 365 ? 24.896 10.415 -18.384 1.00 94.44 365 ALA A CA 1
ATOM 2757 C C . ALA A 1 365 ? 25.362 10.829 -19.795 1.00 94.44 365 ALA A C 1
ATOM 2759 O O . ALA A 1 365 ? 24.875 11.817 -20.337 1.00 94.44 365 ALA A O 1
ATOM 2760 N N . VAL A 1 366 ? 26.256 10.058 -20.428 1.00 94.25 366 VAL A N 1
ATOM 2761 C CA . VAL A 1 366 ? 26.739 10.330 -21.796 1.00 94.25 366 VAL A CA 1
ATOM 2762 C C . VAL A 1 366 ? 25.610 10.236 -22.832 1.00 94.25 366 VAL A C 1
ATOM 2764 O O . VAL A 1 366 ? 25.510 11.112 -23.687 1.00 94.25 366 VAL A O 1
ATOM 2767 N N . LEU A 1 367 ? 24.719 9.239 -22.742 1.00 95.38 367 LEU A N 1
ATOM 2768 C CA . LEU A 1 367 ? 23.558 9.117 -23.642 1.00 95.38 367 LEU A CA 1
ATOM 2769 C C . LEU A 1 367 ? 22.528 10.251 -23.460 1.00 95.38 367 LEU A C 1
ATOM 2771 O O . LEU A 1 367 ? 21.804 10.600 -24.398 1.00 95.38 367 LEU A O 1
ATOM 2775 N N . LEU A 1 368 ? 22.431 10.801 -22.249 1.00 94.25 368 LEU A N 1
ATOM 2776 C CA . LEU A 1 368 ? 21.459 11.834 -21.886 1.00 94.25 368 LEU A CA 1
ATOM 2777 C C . LEU A 1 368 ? 22.021 13.265 -21.979 1.00 94.25 368 LEU A C 1
ATOM 2779 O O . LEU A 1 368 ? 21.289 14.215 -21.726 1.00 94.25 368 LEU A O 1
ATOM 2783 N N . GLY A 1 369 ? 23.285 13.434 -22.386 1.00 91.44 369 GLY A N 1
ATOM 2784 C CA . GLY A 1 369 ? 23.939 14.740 -22.555 1.00 91.44 369 GLY A CA 1
ATOM 2785 C C . GLY A 1 369 ? 24.528 15.345 -21.273 1.00 91.44 369 GLY A C 1
ATOM 2786 O O . GLY A 1 369 ? 25.130 16.414 -21.320 1.00 91.44 369 GLY A O 1
ATOM 2787 N N . GLY A 1 370 ? 24.406 14.655 -20.139 1.00 89.88 370 GLY A N 1
ATOM 2788 C CA . GLY A 1 370 ? 24.937 15.067 -18.845 1.00 89.88 370 GLY A CA 1
ATOM 2789 C C . GLY A 1 370 ? 24.350 14.248 -17.688 1.00 89.88 370 GLY A C 1
ATOM 2790 O O . GLY A 1 370 ? 23.459 13.423 -17.897 1.00 89.88 370 GLY A O 1
ATOM 2791 N N . PRO A 1 371 ? 24.839 14.445 -16.451 1.00 91.44 371 PRO A N 1
ATOM 2792 C CA . PRO A 1 371 ? 24.340 13.730 -15.279 1.00 91.44 371 PRO A CA 1
ATOM 2793 C C . PRO A 1 371 ? 22.907 14.144 -14.909 1.00 91.44 371 PRO A C 1
ATOM 2795 O O . PRO A 1 371 ? 22.503 15.293 -15.098 1.00 91.44 371 PRO A O 1
ATOM 2798 N N . GLY A 1 372 ? 22.152 13.205 -14.342 1.00 89.31 372 GLY A N 1
ATOM 2799 C CA . GLY A 1 372 ? 20.862 13.462 -13.696 1.00 89.31 372 GLY A CA 1
ATOM 2800 C C . GLY A 1 372 ? 21.010 13.851 -12.223 1.00 89.31 372 GLY A C 1
ATOM 2801 O O . GLY A 1 372 ? 22.109 13.846 -11.662 1.00 89.31 372 GLY A O 1
ATOM 2802 N N . THR A 1 373 ? 19.887 14.160 -11.583 1.00 87.94 373 THR A N 1
ATOM 2803 C CA . THR A 1 373 ? 19.822 14.546 -10.168 1.00 87.94 373 THR A CA 1
ATOM 2804 C C . THR A 1 373 ? 19.931 13.306 -9.282 1.00 87.94 373 THR A C 1
ATOM 2806 O O . THR A 1 373 ? 19.118 12.395 -9.407 1.00 87.94 373 THR A O 1
ATOM 2809 N N . ILE A 1 374 ? 20.898 13.248 -8.362 1.00 87.31 374 ILE A N 1
ATOM 2810 C CA . ILE A 1 374 ? 20.957 12.168 -7.362 1.00 87.31 374 ILE A CA 1
ATOM 2811 C C . ILE A 1 374 ? 19.915 12.461 -6.278 1.00 87.31 374 ILE A C 1
ATOM 2813 O O . ILE A 1 374 ? 20.126 13.338 -5.445 1.00 87.31 374 ILE A O 1
ATOM 2817 N N . VAL A 1 375 ? 18.803 11.724 -6.288 1.00 81.69 375 VAL A N 1
ATOM 2818 C CA . VAL A 1 375 ? 17.683 11.905 -5.340 1.00 81.69 375 VAL A CA 1
ATOM 2819 C C . VAL A 1 375 ? 17.818 11.041 -4.082 1.00 81.69 375 VAL A C 1
ATOM 2821 O O . VAL A 1 375 ? 17.199 11.325 -3.060 1.00 81.69 375 VAL A O 1
ATOM 2824 N N . SER A 1 376 ? 18.650 9.995 -4.123 1.00 79.94 376 SER A N 1
ATOM 2825 C CA . SER A 1 376 ? 18.984 9.173 -2.955 1.00 79.94 376 SER A CA 1
ATOM 2826 C C . SER A 1 376 ? 20.357 8.525 -3.115 1.00 79.94 376 SER A C 1
ATOM 2828 O O . SER A 1 376 ? 20.710 8.074 -4.207 1.00 79.94 376 SER A O 1
ATOM 2830 N N . GLN A 1 377 ? 21.126 8.448 -2.026 1.00 81.50 377 GLN A N 1
ATOM 2831 C CA . GLN A 1 377 ? 22.343 7.639 -1.957 1.00 81.50 377 GLN A CA 1
ATOM 2832 C C . GLN A 1 377 ? 22.492 7.008 -0.568 1.00 81.50 377 GLN A C 1
ATOM 2834 O O . GLN A 1 377 ? 22.473 7.705 0.452 1.00 81.50 377 GLN A O 1
ATOM 2839 N N . VAL A 1 378 ? 22.650 5.682 -0.541 1.00 75.31 378 VAL A N 1
ATOM 2840 C CA . VAL A 1 378 ? 22.652 4.853 0.673 1.00 75.31 378 VAL A CA 1
ATOM 2841 C C . VAL A 1 378 ? 23.778 3.822 0.606 1.00 75.31 378 VAL A C 1
ATOM 2843 O O . VAL A 1 378 ? 24.013 3.202 -0.431 1.00 75.31 378 VAL A O 1
ATOM 2846 N N . GLY A 1 379 ? 24.451 3.609 1.738 1.00 73.12 379 GLY A N 1
ATOM 2847 C CA . GLY A 1 379 ? 25.502 2.602 1.873 1.00 73.12 379 GLY A CA 1
ATOM 2848 C C . GLY A 1 379 ? 26.905 3.131 1.565 1.00 73.12 379 GLY A C 1
ATOM 2849 O O . GLY A 1 379 ? 27.098 4.119 0.849 1.00 73.12 379 GLY A O 1
ATOM 2850 N N . ALA A 1 380 ? 27.901 2.468 2.158 1.00 73.00 380 ALA A N 1
ATOM 2851 C CA . ALA A 1 380 ? 29.311 2.806 1.998 1.00 73.00 380 ALA A CA 1
ATOM 2852 C C . ALA A 1 380 ? 29.784 2.626 0.545 1.00 73.00 380 ALA A C 1
ATOM 2854 O O . ALA A 1 380 ? 29.275 1.771 -0.177 1.00 73.00 380 ALA A O 1
ATOM 2855 N N . LEU A 1 381 ? 30.790 3.410 0.143 1.00 68.81 381 LEU A N 1
ATOM 2856 C CA . LEU A 1 381 ? 31.451 3.289 -1.161 1.00 68.81 381 LEU A CA 1
ATOM 2857 C C . LEU A 1 381 ? 31.957 1.850 -1.363 1.00 68.81 381 LEU A C 1
ATOM 2859 O O . LEU A 1 381 ? 32.787 1.370 -0.593 1.00 68.81 381 LEU A O 1
ATOM 2863 N N . GLY A 1 382 ? 31.441 1.165 -2.384 1.00 72.31 382 GLY A N 1
ATOM 2864 C CA . GLY A 1 382 ? 31.695 -0.254 -2.626 1.00 72.31 382 GLY A CA 1
ATOM 2865 C C . GLY A 1 382 ? 30.587 -0.915 -3.459 1.00 72.31 382 GLY A C 1
ATOM 2866 O O . GLY A 1 382 ? 29.676 -0.224 -3.920 1.00 72.31 382 GLY A O 1
ATOM 2867 N N . PRO A 1 383 ? 30.623 -2.251 -3.634 1.00 76.38 383 PRO A N 1
ATOM 2868 C CA . PRO A 1 383 ? 29.706 -2.983 -4.519 1.00 76.38 383 PRO A CA 1
ATOM 2869 C C . PRO A 1 383 ? 28.233 -2.949 -4.078 1.00 76.38 383 PRO A C 1
ATOM 2871 O O . PRO A 1 383 ? 27.356 -3.257 -4.875 1.00 76.38 383 PRO A O 1
ATOM 2874 N N . TYR A 1 384 ? 27.954 -2.546 -2.835 1.00 77.81 384 TYR A N 1
ATOM 2875 C CA . TYR A 1 384 ? 26.603 -2.459 -2.270 1.00 77.81 384 TYR A CA 1
ATOM 2876 C C . TYR A 1 384 ? 26.089 -1.018 -2.121 1.00 77.81 384 TYR A C 1
ATOM 2878 O O . TYR A 1 384 ? 25.047 -0.806 -1.504 1.00 77.81 384 TYR A O 1
ATOM 2886 N N . GLN A 1 385 ? 26.796 -0.013 -2.656 1.00 82.56 385 GLN A N 1
ATOM 2887 C CA . GLN A 1 385 ? 26.273 1.353 -2.664 1.00 82.56 385 GLN A CA 1
ATOM 2888 C C . GLN A 1 385 ? 25.062 1.443 -3.595 1.00 82.56 385 GLN A C 1
ATOM 2890 O O . GLN A 1 385 ? 25.188 1.180 -4.792 1.00 82.56 385 GLN A O 1
ATOM 2895 N N . LEU A 1 386 ? 23.922 1.875 -3.055 1.00 86.38 386 LEU A N 1
ATOM 2896 C CA . LEU A 1 386 ? 22.720 2.190 -3.817 1.00 86.38 386 LEU A CA 1
ATOM 2897 C C . LEU A 1 386 ? 22.692 3.693 -4.114 1.00 86.38 386 LEU A C 1
ATOM 2899 O O . LEU A 1 386 ? 22.841 4.514 -3.208 1.00 86.38 386 LEU A O 1
ATOM 2903 N N . THR A 1 387 ? 22.499 4.061 -5.380 1.00 86.69 387 THR A N 1
ATOM 2904 C CA . THR A 1 387 ? 22.325 5.456 -5.815 1.00 86.69 387 THR A CA 1
ATOM 2905 C C . THR A 1 387 ? 21.147 5.550 -6.778 1.00 86.69 387 THR A C 1
ATOM 2907 O O . THR A 1 387 ? 21.154 4.888 -7.813 1.00 86.69 387 THR A O 1
ATOM 2910 N N . THR A 1 388 ? 20.158 6.389 -6.467 1.00 89.38 388 THR A N 1
ATOM 2911 C CA . THR A 1 388 ? 19.019 6.673 -7.354 1.00 89.38 388 THR A CA 1
ATOM 2912 C C . THR A 1 388 ? 19.240 8.003 -8.062 1.00 89.38 388 THR A C 1
ATOM 2914 O O . THR A 1 388 ? 19.427 9.035 -7.412 1.00 89.38 388 THR A O 1
ATOM 2917 N N . VAL A 1 389 ? 19.206 7.982 -9.395 1.00 92.12 389 VAL A N 1
ATOM 2918 C CA . VAL A 1 389 ? 19.398 9.154 -10.258 1.00 92.12 389 VAL A CA 1
ATOM 2919 C C . VAL A 1 389 ? 18.124 9.420 -11.051 1.00 92.12 389 VAL A C 1
ATOM 2921 O O . VAL A 1 389 ? 17.678 8.556 -11.801 1.00 92.12 389 VAL A O 1
ATOM 2924 N N . GLN A 1 390 ? 17.576 10.623 -10.917 1.00 92.69 390 GLN A N 1
ATOM 2925 C CA . GLN A 1 390 ? 16.381 11.079 -11.616 1.00 92.69 390 GLN A CA 1
ATOM 2926 C C . GLN A 1 390 ? 16.736 11.959 -12.820 1.00 92.69 390 GLN A C 1
ATOM 2928 O O . GLN A 1 390 ? 17.605 12.834 -12.745 1.00 92.69 390 GLN A O 1
ATOM 2933 N N . TYR A 1 391 ? 16.007 11.772 -13.916 1.00 92.50 391 TYR A N 1
ATOM 2934 C CA . TYR A 1 391 ? 15.997 12.652 -15.082 1.00 92.50 391 TYR A CA 1
ATOM 2935 C C . TYR A 1 391 ? 14.562 13.097 -15.365 1.00 92.50 391 TYR A C 1
ATOM 2937 O O . TYR A 1 391 ? 13.616 12.319 -15.242 1.00 92.50 391 TYR A O 1
ATOM 2945 N N . THR A 1 392 ? 14.386 14.354 -15.762 1.00 90.12 392 THR A N 1
ATOM 2946 C CA . THR A 1 392 ? 13.066 14.912 -16.076 1.00 90.12 392 THR A CA 1
ATOM 2947 C C . THR A 1 392 ? 12.769 14.748 -17.563 1.00 90.12 392 THR A C 1
ATOM 2949 O O . THR A 1 392 ? 13.630 14.995 -18.409 1.00 90.12 392 THR A O 1
ATOM 2952 N N . GLY A 1 393 ? 11.538 14.379 -17.905 1.00 87.69 393 GLY A N 1
ATOM 2953 C CA . GLY A 1 393 ? 11.108 14.210 -19.287 1.00 87.69 393 GLY A CA 1
ATOM 2954 C C . GLY A 1 393 ? 11.228 15.491 -20.109 1.00 87.69 393 GLY A C 1
ATOM 2955 O O . GLY A 1 393 ? 11.030 16.603 -19.608 1.00 87.69 393 GLY A O 1
ATOM 2956 N N . LEU A 1 394 ? 11.535 15.340 -21.398 1.00 87.88 394 LEU A N 1
ATOM 2957 C CA . LEU A 1 394 ? 11.636 16.462 -22.336 1.00 87.88 394 LEU A CA 1
ATOM 2958 C C . LEU A 1 394 ? 10.336 17.285 -22.418 1.00 87.88 394 LEU A C 1
ATOM 2960 O O . LEU A 1 394 ? 10.401 18.508 -22.497 1.00 87.88 394 LEU A O 1
ATOM 2964 N N . LEU A 1 395 ? 9.175 16.624 -22.357 1.00 81.25 395 LEU A N 1
ATOM 2965 C CA . LEU A 1 395 ? 7.863 17.230 -22.625 1.00 81.25 395 LEU A CA 1
ATOM 2966 C C . LEU A 1 395 ? 7.191 17.904 -21.413 1.00 81.25 395 LEU A C 1
ATOM 2968 O O . LEU A 1 395 ? 6.309 18.734 -21.603 1.00 81.25 395 LEU A O 1
ATOM 2972 N N . SER A 1 396 ? 7.566 17.558 -20.176 1.00 82.00 396 SER A N 1
ATOM 2973 C CA . SER A 1 396 ? 6.979 18.134 -18.953 1.00 82.00 396 SER A CA 1
ATOM 2974 C C . SER A 1 396 ? 7.927 18.002 -17.761 1.00 82.00 396 SER A C 1
ATOM 2976 O O . SER A 1 396 ? 8.714 17.061 -17.689 1.00 82.00 396 SER A O 1
ATOM 2978 N N . SER A 1 397 ? 7.827 18.916 -16.791 1.00 75.38 397 SER A N 1
ATOM 2979 C CA . SER A 1 397 ? 8.463 18.781 -15.472 1.00 75.38 397 SER A CA 1
ATOM 2980 C C . SER A 1 397 ? 7.819 17.702 -14.592 1.00 75.38 397 SER A C 1
ATOM 2982 O O . SER A 1 397 ? 8.476 17.188 -13.695 1.00 75.38 397 SER A O 1
ATOM 2984 N N . THR A 1 398 ? 6.565 17.328 -14.863 1.00 76.00 398 THR A N 1
ATOM 2985 C CA . THR A 1 398 ? 5.828 16.272 -14.140 1.00 76.00 398 THR A CA 1
ATOM 2986 C C . THR A 1 398 ? 6.129 14.860 -14.645 1.00 76.00 398 THR A C 1
ATOM 2988 O O . THR A 1 398 ? 5.569 13.898 -14.130 1.00 76.00 398 THR A O 1
ATOM 2991 N N . VAL A 1 399 ? 6.945 14.736 -15.694 1.00 84.06 399 VAL A N 1
ATOM 2992 C CA . VAL A 1 399 ? 7.379 13.459 -16.265 1.00 84.06 399 VAL A CA 1
ATOM 2993 C C . VAL A 1 399 ? 8.784 13.176 -15.760 1.00 84.06 399 VAL A C 1
ATOM 2995 O O . VAL A 1 399 ? 9.659 14.038 -15.860 1.00 84.06 399 VAL A O 1
ATOM 2998 N N . ILE A 1 400 ? 9.011 11.973 -15.242 1.00 88.62 400 ILE A N 1
ATOM 2999 C CA . ILE A 1 400 ? 10.291 11.567 -14.650 1.00 88.62 400 ILE A CA 1
ATOM 3000 C C . ILE A 1 400 ? 10.700 10.170 -15.109 1.00 88.62 400 ILE A C 1
ATOM 3002 O O . ILE A 1 400 ? 9.852 9.335 -15.430 1.00 88.62 400 ILE A O 1
ATOM 3006 N N . ALA A 1 401 ? 12.008 9.924 -15.106 1.00 92.06 401 ALA A N 1
ATOM 3007 C CA . ALA A 1 401 ? 12.583 8.590 -15.097 1.00 92.06 401 ALA A CA 1
ATOM 3008 C C . ALA A 1 401 ? 13.646 8.480 -14.004 1.00 92.06 401 ALA A C 1
ATOM 3010 O O . ALA A 1 401 ? 14.552 9.313 -13.930 1.00 92.06 401 ALA A O 1
ATOM 3011 N N . ASP A 1 402 ? 13.535 7.431 -13.199 1.00 92.06 402 ASP A N 1
ATOM 3012 C CA . ASP A 1 402 ? 14.448 7.107 -12.110 1.00 92.06 402 ASP A CA 1
ATOM 3013 C C . ASP A 1 402 ? 15.299 5.894 -12.488 1.00 92.06 402 ASP A C 1
ATOM 3015 O O . ASP A 1 402 ? 14.811 4.929 -13.076 1.00 92.06 402 ASP A O 1
ATOM 3019 N N . PHE A 1 403 ? 16.578 5.938 -12.130 1.00 93.56 403 PHE A N 1
ATOM 3020 C CA . PHE A 1 403 ? 17.567 4.903 -12.416 1.00 93.56 403 PHE A CA 1
ATOM 3021 C C . PHE A 1 403 ? 18.273 4.517 -11.116 1.00 93.56 403 PHE A C 1
ATOM 3023 O O . PHE A 1 403 ? 18.931 5.359 -10.500 1.00 93.56 403 PHE A O 1
ATOM 3030 N N . VAL A 1 404 ? 18.136 3.261 -10.689 1.00 90.00 404 VAL A N 1
ATOM 3031 C CA . VAL A 1 404 ? 18.752 2.739 -9.464 1.00 90.00 404 VAL A CA 1
ATOM 3032 C C . VAL A 1 404 ? 20.016 1.971 -9.824 1.00 90.00 404 VAL A C 1
ATOM 3034 O O . VAL A 1 404 ? 19.977 0.920 -10.471 1.00 90.00 404 VAL A O 1
ATOM 3037 N N . PHE A 1 405 ? 21.149 2.498 -9.376 1.00 90.69 405 PHE A N 1
ATOM 3038 C CA . PHE A 1 405 ? 22.458 1.881 -9.518 1.00 90.69 405 PHE A CA 1
ATOM 3039 C C . PHE A 1 405 ? 22.835 1.166 -8.220 1.00 90.69 405 PHE A C 1
ATOM 3041 O O . PHE A 1 405 ? 22.699 1.746 -7.142 1.00 90.69 405 PHE A O 1
ATOM 3048 N N . ILE A 1 406 ? 23.345 -0.061 -8.326 1.00 87.56 406 ILE A N 1
ATOM 3049 C CA . ILE A 1 406 ? 23.926 -0.828 -7.217 1.00 87.56 406 ILE A CA 1
ATOM 3050 C C . ILE A 1 406 ? 25.385 -1.107 -7.579 1.00 87.56 406 ILE A C 1
ATOM 3052 O O . ILE A 1 406 ? 25.677 -1.557 -8.684 1.00 87.56 406 ILE A O 1
ATOM 3056 N N . GLY A 1 407 ? 26.325 -0.747 -6.704 1.00 87.19 407 GLY A N 1
ATOM 3057 C CA . GLY A 1 407 ? 27.760 -0.892 -6.988 1.00 87.19 407 GLY A CA 1
ATOM 3058 C C . GLY A 1 407 ? 28.255 -0.064 -8.185 1.00 87.19 407 GLY A C 1
ATOM 3059 O O . GLY A 1 407 ? 29.312 -0.351 -8.740 1.00 87.19 407 GLY A O 1
ATOM 3060 N N . GLY A 1 408 ? 27.488 0.952 -8.599 1.00 89.88 408 GLY A N 1
ATOM 3061 C CA . GLY A 1 408 ? 27.770 1.810 -9.755 1.00 89.88 408 GLY A CA 1
ATOM 3062 C C . GLY A 1 408 ? 27.189 1.338 -11.096 1.00 89.88 408 GLY A C 1
ATOM 3063 O O . GLY A 1 408 ? 27.283 2.086 -12.073 1.00 89.88 408 GLY A O 1
ATOM 3064 N N . THR A 1 409 ? 26.560 0.158 -11.162 1.00 92.69 409 THR A N 1
ATOM 3065 C CA . THR A 1 409 ? 25.911 -0.380 -12.374 1.00 92.69 409 THR A CA 1
ATOM 3066 C C . THR A 1 409 ? 24.387 -0.376 -12.246 1.00 92.69 409 THR A C 1
ATOM 3068 O O . THR A 1 409 ? 23.840 -0.491 -11.149 1.00 92.69 409 THR A O 1
ATOM 3071 N N . LEU A 1 410 ? 23.678 -0.186 -13.362 1.00 92.50 410 LEU A N 1
ATOM 3072 C CA . LEU A 1 410 ? 22.222 -0.067 -13.370 1.00 92.50 410 LEU A CA 1
ATOM 3073 C C . LEU A 1 410 ? 21.559 -1.408 -13.034 1.00 92.50 410 LEU A C 1
ATOM 3075 O O . LEU A 1 410 ? 21.706 -2.376 -13.784 1.00 92.50 410 LEU A O 1
ATOM 3079 N N . SER A 1 411 ? 20.800 -1.429 -11.938 1.00 88.88 411 SER A N 1
ATOM 3080 C CA . SER A 1 411 ? 20.031 -2.585 -11.471 1.00 88.88 411 SER A CA 1
ATOM 3081 C C . SER A 1 411 ? 18.548 -2.478 -11.834 1.00 88.88 411 SER A C 1
ATOM 3083 O O . SER A 1 411 ? 17.934 -3.484 -12.186 1.00 88.88 411 SER A O 1
ATOM 3085 N N . SER A 1 412 ? 17.970 -1.273 -11.798 1.00 90.69 412 SER A N 1
ATOM 3086 C CA . SER A 1 412 ? 16.596 -1.036 -12.252 1.00 90.69 412 SER A CA 1
ATOM 3087 C C . SER A 1 412 ? 16.378 0.381 -12.778 1.00 90.69 412 SER A C 1
ATOM 3089 O O . SER A 1 412 ? 17.144 1.302 -12.488 1.00 90.69 412 SER A O 1
ATOM 3091 N N . LYS A 1 413 ? 15.318 0.554 -13.567 1.00 92.75 413 LYS A N 1
ATOM 3092 C CA . LYS A 1 413 ? 14.826 1.840 -14.067 1.00 92.75 413 LYS A CA 1
ATOM 3093 C C . LYS A 1 413 ? 13.299 1.894 -13.991 1.00 92.75 413 LYS A C 1
ATOM 3095 O O . LYS A 1 413 ? 12.633 0.872 -14.141 1.00 92.75 413 LYS A O 1
ATOM 3100 N N . ALA A 1 414 ? 12.748 3.079 -13.774 1.00 91.06 414 ALA A N 1
ATOM 3101 C CA . ALA A 1 414 ? 11.311 3.334 -13.767 1.00 91.06 414 ALA A CA 1
ATOM 3102 C C . ALA A 1 414 ? 10.995 4.650 -14.484 1.00 91.06 414 ALA A C 1
ATOM 3104 O O . ALA A 1 414 ? 11.859 5.522 -14.587 1.00 91.06 414 ALA A O 1
ATOM 3105 N N . GLN A 1 415 ? 9.765 4.814 -14.972 1.00 90.81 415 GLN A N 1
ATOM 3106 C CA . GLN A 1 415 ? 9.303 6.070 -15.568 1.00 90.81 415 GLN A CA 1
ATOM 3107 C C . GLN A 1 415 ? 7.823 6.331 -15.311 1.00 90.81 415 GLN A C 1
ATOM 3109 O O . GLN A 1 415 ? 7.014 5.407 -15.244 1.00 90.81 415 GLN A O 1
ATOM 3114 N N . ILE A 1 416 ? 7.478 7.615 -15.220 1.00 83.88 416 ILE A N 1
ATOM 3115 C CA . ILE A 1 416 ? 6.103 8.096 -15.108 1.00 83.88 416 ILE A CA 1
ATOM 3116 C C . ILE A 1 416 ? 5.867 9.108 -16.228 1.00 83.88 416 ILE A C 1
ATOM 3118 O O . ILE A 1 416 ? 6.385 10.224 -16.191 1.00 83.88 416 ILE A O 1
ATOM 3122 N N . GLY A 1 417 ? 5.072 8.713 -17.225 1.00 83.19 417 GLY A N 1
ATOM 3123 C CA . GLY A 1 417 ? 4.604 9.584 -18.306 1.00 83.19 417 GLY A CA 1
ATOM 3124 C C . GLY A 1 417 ? 5.621 9.897 -19.411 1.00 83.19 417 GLY A C 1
ATOM 3125 O O . GLY A 1 417 ? 5.369 10.807 -20.199 1.00 83.19 417 GLY A O 1
ATOM 3126 N N . LEU A 1 418 ? 6.748 9.174 -19.502 1.00 85.94 418 LEU A N 1
ATOM 3127 C CA . LEU A 1 418 ? 7.595 9.232 -20.704 1.00 85.94 418 LEU A CA 1
ATOM 3128 C C . LEU A 1 418 ? 6.920 8.528 -21.876 1.00 85.94 418 LEU A C 1
ATOM 3130 O O . LEU A 1 418 ? 7.011 9.003 -23.007 1.00 85.94 418 LEU A O 1
ATOM 3134 N N . ASP A 1 419 ? 6.260 7.401 -21.608 1.00 87.25 419 ASP A N 1
ATOM 3135 C CA . ASP A 1 419 ? 5.407 6.750 -22.592 1.00 87.25 419 ASP A CA 1
ATOM 3136 C C . ASP A 1 419 ? 3.985 7.303 -22.482 1.00 87.25 419 ASP A C 1
ATOM 3138 O O . ASP A 1 419 ? 3.272 7.043 -21.510 1.00 87.25 419 ASP A O 1
ATOM 3142 N N . THR A 1 420 ? 3.604 8.107 -23.476 1.00 83.19 420 THR A N 1
ATOM 3143 C CA . THR A 1 420 ? 2.266 8.691 -23.631 1.00 83.19 420 THR A CA 1
ATOM 3144 C C . THR A 1 420 ? 1.341 7.818 -24.485 1.00 83.19 420 THR A C 1
ATOM 3146 O O . THR A 1 420 ? 0.239 8.249 -24.828 1.00 83.19 420 THR A O 1
ATOM 3149 N N . GLY A 1 421 ? 1.765 6.598 -24.839 1.00 84.38 421 GLY A N 1
ATOM 3150 C CA . GLY A 1 421 ? 0.928 5.631 -25.539 1.00 84.38 421 GLY A CA 1
ATOM 3151 C C . GLY A 1 421 ? -0.330 5.271 -24.743 1.00 84.38 421 GLY A C 1
ATOM 3152 O O . GLY A 1 421 ? -0.287 5.035 -23.534 1.00 84.38 421 GLY A O 1
ATOM 3153 N N . VAL A 1 422 ? -1.468 5.210 -25.435 1.00 84.38 422 VAL A N 1
ATOM 3154 C CA . VAL A 1 422 ? -2.756 4.813 -24.852 1.00 84.38 422 VAL A CA 1
ATOM 3155 C C . VAL A 1 422 ? -2.889 3.294 -24.959 1.00 84.38 422 VAL A C 1
ATOM 3157 O O . VAL A 1 422 ? -3.336 2.759 -25.971 1.00 84.38 422 VAL A O 1
ATOM 3160 N N . TYR A 1 423 ? -2.451 2.596 -23.911 1.00 92.44 423 TYR A N 1
ATOM 3161 C CA . TYR A 1 423 ? -2.503 1.138 -23.808 1.00 92.44 423 TYR A CA 1
ATOM 3162 C C . TYR A 1 423 ? -3.757 0.715 -23.045 1.00 92.44 423 TYR A C 1
ATOM 3164 O O . TYR A 1 423 ? -3.742 0.646 -21.816 1.00 92.44 423 TYR A O 1
ATOM 3172 N N . THR A 1 424 ? -4.857 0.468 -23.752 1.00 94.69 424 THR A N 1
ATOM 3173 C CA . THR A 1 424 ? -6.126 0.092 -23.118 1.00 94.69 424 THR A CA 1
ATOM 3174 C C . THR A 1 424 ? -6.224 -1.397 -22.788 1.00 94.69 424 THR A C 1
ATOM 3176 O O . THR A 1 424 ? -5.626 -2.245 -23.451 1.00 94.69 424 THR A O 1
ATOM 3179 N N . ILE A 1 425 ? -7.009 -1.711 -21.757 1.00 95.44 425 ILE A N 1
ATOM 3180 C CA . ILE A 1 425 ? -7.466 -3.060 -21.411 1.00 95.44 425 ILE A CA 1
ATOM 3181 C C . ILE A 1 425 ? -8.904 -2.987 -20.878 1.00 95.44 425 ILE A C 1
ATOM 3183 O O . ILE A 1 425 ? -9.260 -2.049 -20.165 1.00 95.44 425 ILE A O 1
ATOM 3187 N N . ASN A 1 426 ? -9.740 -3.975 -21.197 1.00 93.69 426 ASN A N 1
ATOM 3188 C CA . ASN A 1 426 ? -11.063 -4.127 -20.583 1.00 93.69 426 ASN A CA 1
ATOM 3189 C C . ASN A 1 426 ? -11.070 -5.222 -19.500 1.00 93.69 426 ASN A C 1
ATOM 3191 O O . ASN A 1 426 ? -10.170 -6.064 -19.429 1.00 93.69 426 ASN A O 1
ATOM 3195 N N . TYR A 1 427 ? -12.115 -5.254 -18.667 1.00 90.94 427 TYR A N 1
ATOM 3196 C CA . TYR A 1 427 ? -12.201 -6.209 -17.558 1.00 90.94 427 TYR A CA 1
ATOM 3197 C C . TYR A 1 427 ? -12.199 -7.688 -17.993 1.00 90.94 427 TYR A C 1
ATOM 3199 O O . TYR A 1 427 ? -11.676 -8.541 -17.275 1.00 90.94 427 TYR A O 1
ATOM 3207 N N . GLN A 1 428 ? -12.725 -8.018 -19.179 1.00 91.94 428 GLN A N 1
ATOM 3208 C CA . GLN A 1 428 ? -12.713 -9.394 -19.701 1.00 91.94 428 GLN A CA 1
ATOM 3209 C C . GLN A 1 428 ? -11.290 -9.835 -20.075 1.00 91.94 428 GLN A C 1
ATOM 3211 O O . GLN A 1 428 ? -10.880 -10.948 -19.753 1.00 91.94 428 GLN A O 1
ATOM 3216 N N . GLN A 1 429 ? -10.500 -8.945 -20.684 1.00 95.94 429 GLN A N 1
ATOM 3217 C CA . GLN A 1 429 ? -9.079 -9.183 -20.947 1.00 95.94 429 GLN A CA 1
ATOM 3218 C C . GLN A 1 429 ? -8.291 -9.296 -19.635 1.00 95.94 429 GLN A C 1
ATOM 3220 O O . GLN A 1 429 ? -7.550 -10.258 -19.446 1.00 95.94 429 GLN A O 1
ATOM 3225 N N . TYR A 1 430 ? -8.488 -8.369 -18.691 1.00 95.56 430 TYR A N 1
ATOM 3226 C CA . TYR A 1 430 ? -7.807 -8.405 -17.393 1.00 95.56 430 TYR A CA 1
ATOM 3227 C C . TYR A 1 430 ? -8.109 -9.690 -16.600 1.00 95.56 430 TYR A C 1
ATOM 3229 O O . TYR A 1 430 ? -7.199 -10.317 -16.047 1.00 95.56 430 TYR A O 1
ATOM 3237 N N . THR A 1 431 ? -9.371 -10.127 -16.554 1.00 92.94 431 THR A N 1
ATOM 3238 C CA . THR A 1 431 ? -9.748 -11.369 -15.858 1.00 92.94 431 THR A CA 1
ATOM 3239 C C . THR A 1 431 ? -9.186 -12.612 -16.542 1.00 92.94 431 THR A C 1
ATOM 3241 O O . THR A 1 431 ? -8.723 -13.504 -15.831 1.00 92.94 431 THR A O 1
ATOM 3244 N N . ALA A 1 432 ? -9.129 -12.641 -17.878 1.00 95.62 432 ALA A N 1
ATOM 3245 C CA . ALA A 1 432 ? -8.591 -13.761 -18.650 1.00 95.62 432 ALA A CA 1
ATOM 3246 C C . ALA A 1 432 ? -7.054 -13.922 -18.591 1.00 95.62 432 ALA A C 1
ATOM 3248 O O . ALA A 1 432 ? -6.573 -15.034 -18.805 1.00 95.62 432 ALA A O 1
ATOM 3249 N N . ILE A 1 433 ? -6.276 -12.881 -18.251 1.00 96.56 433 ILE A N 1
ATOM 3250 C CA . ILE A 1 433 ? -4.834 -13.022 -17.952 1.00 96.56 433 ILE A CA 1
ATOM 3251 C C . ILE A 1 433 ? -4.648 -13.957 -16.748 1.00 96.56 433 ILE A C 1
ATOM 3253 O O . ILE A 1 433 ? -5.234 -13.721 -15.691 1.00 96.56 433 ILE A O 1
ATOM 3257 N N . GLN A 1 434 ? -3.783 -14.968 -16.853 1.00 95.00 434 GLN A N 1
ATOM 3258 C CA . GLN A 1 434 ? -3.472 -15.880 -15.743 1.00 95.00 434 GLN A CA 1
ATOM 3259 C C . GLN A 1 434 ? -2.044 -15.669 -15.223 1.00 95.00 434 GLN A C 1
ATOM 3261 O O . GLN A 1 434 ? -1.135 -15.310 -15.974 1.00 95.00 434 GLN A O 1
ATOM 3266 N N . VAL A 1 435 ? -1.828 -15.942 -13.933 1.00 93.38 435 VAL A N 1
ATOM 3267 C CA . VAL A 1 435 ? -0.475 -16.025 -13.361 1.00 93.38 435 VAL A CA 1
ATOM 3268 C C . VAL A 1 435 ? 0.298 -17.165 -14.040 1.00 93.38 435 VAL A C 1
ATOM 3270 O O . VAL A 1 435 ? -0.253 -18.234 -14.294 1.00 93.38 435 VAL A O 1
ATOM 3273 N N . GLY A 1 436 ? 1.575 -16.935 -14.348 1.00 93.50 436 GLY A N 1
ATOM 3274 C CA . GLY A 1 436 ? 2.447 -17.862 -15.071 1.00 93.50 436 GLY A CA 1
ATOM 3275 C C . GLY A 1 436 ? 2.512 -17.652 -16.590 1.00 93.50 436 GLY A C 1
ATOM 3276 O O . GLY A 1 436 ? 3.423 -18.195 -17.215 1.00 93.50 436 GLY A O 1
ATOM 3277 N N . TRP A 1 437 ? 1.614 -16.855 -17.184 1.00 96.88 437 TRP A N 1
ATOM 3278 C CA . TRP A 1 437 ? 1.672 -16.499 -18.611 1.00 96.88 437 TRP A CA 1
ATOM 3279 C C . TRP A 1 437 ? 2.911 -15.664 -18.951 1.00 96.88 437 TRP A C 1
ATOM 3281 O O . TRP A 1 437 ? 3.347 -14.846 -18.143 1.00 96.88 437 TRP A O 1
ATOM 3291 N N . ILE A 1 438 ? 3.444 -15.806 -20.165 1.00 96.44 438 ILE A N 1
ATOM 3292 C CA . ILE A 1 438 ? 4.513 -14.934 -20.680 1.00 96.44 438 ILE A CA 1
ATOM 3293 C C . ILE A 1 438 ? 3.956 -13.630 -21.274 1.00 96.44 438 ILE A C 1
ATOM 3295 O O . ILE A 1 438 ? 2.777 -13.544 -21.631 1.00 96.44 438 ILE A O 1
ATOM 3299 N N . ARG A 1 439 ? 4.815 -12.610 -21.423 1.00 95.12 439 ARG A N 1
ATOM 3300 C CA . ARG A 1 439 ? 4.425 -11.286 -21.955 1.00 95.12 439 ARG A CA 1
ATOM 3301 C C . ARG A 1 439 ? 3.728 -11.357 -23.317 1.00 95.12 439 ARG A C 1
ATOM 3303 O O . ARG A 1 439 ? 2.787 -10.599 -23.540 1.00 95.12 439 ARG A O 1
ATOM 3310 N N . ASP A 1 440 ? 4.111 -12.287 -24.185 1.00 97.38 440 ASP A N 1
ATOM 3311 C CA . ASP A 1 440 ? 3.526 -12.431 -25.526 1.00 97.38 440 ASP A CA 1
ATOM 3312 C C . ASP A 1 440 ? 2.080 -12.951 -25.488 1.00 97.38 440 ASP A C 1
ATOM 3314 O O . ASP A 1 440 ? 1.253 -12.533 -26.297 1.00 97.38 440 ASP A O 1
ATOM 3318 N N . GLN A 1 441 ? 1.732 -13.797 -24.510 1.00 98.19 441 GLN A N 1
ATOM 3319 C CA . GLN A 1 441 ? 0.353 -14.265 -24.305 1.00 98.19 441 GLN A CA 1
ATOM 3320 C C . GLN A 1 441 ? -0.543 -13.121 -23.816 1.00 98.19 441 GLN A C 1
ATOM 3322 O O . GLN A 1 441 ? -1.641 -12.928 -24.335 1.00 98.19 441 GLN A O 1
ATOM 3327 N N . VAL A 1 442 ? -0.047 -12.315 -22.868 1.00 97.88 442 VAL A N 1
ATOM 3328 C CA . VAL A 1 442 ? -0.738 -11.101 -22.401 1.00 97.88 442 VAL A CA 1
ATOM 3329 C C . VAL A 1 442 ? -0.903 -10.103 -23.551 1.00 97.88 442 VAL A C 1
ATOM 3331 O O . VAL A 1 442 ? -2.006 -9.626 -23.792 1.00 97.88 442 VAL A O 1
ATOM 3334 N N . THR A 1 443 ? 0.161 -9.862 -24.320 1.00 97.25 443 THR A N 1
ATOM 3335 C CA . THR A 1 443 ? 0.159 -8.966 -25.490 1.00 97.25 443 THR A CA 1
ATOM 3336 C C . THR A 1 443 ? -0.854 -9.416 -26.546 1.00 97.25 443 THR A C 1
ATOM 3338 O O . THR A 1 443 ? -1.586 -8.589 -27.083 1.00 97.25 443 THR A O 1
ATOM 3341 N N . SER A 1 444 ? -0.946 -10.725 -26.802 1.00 97.88 444 SER A N 1
ATOM 3342 C CA . SER A 1 444 ? -1.885 -11.310 -27.770 1.00 97.88 444 SER A CA 1
ATOM 3343 C C . SER A 1 444 ? -3.350 -11.237 -27.316 1.00 97.88 444 SER A C 1
ATOM 3345 O O . SER A 1 444 ? -4.236 -11.110 -28.155 1.00 97.88 444 SER A O 1
ATOM 3347 N N . LEU A 1 445 ? -3.619 -11.303 -26.006 1.00 97.88 445 LEU A N 1
ATOM 3348 C CA . LEU A 1 445 ? -4.964 -11.165 -25.429 1.00 97.88 445 LEU A CA 1
ATOM 3349 C C . LEU A 1 445 ? -5.422 -9.698 -25.339 1.00 97.88 445 LEU A C 1
ATOM 3351 O O . LEU A 1 445 ? -6.590 -9.390 -25.588 1.00 97.88 445 LEU A O 1
ATOM 3355 N N . VAL A 1 446 ? -4.520 -8.794 -24.952 1.00 96.62 446 VAL A N 1
ATOM 3356 C CA . VAL A 1 446 ? -4.837 -7.369 -24.770 1.00 96.62 446 VAL A CA 1
ATOM 3357 C C . VAL A 1 446 ? -4.818 -6.609 -26.103 1.00 96.62 446 VAL A C 1
ATOM 3359 O O . VAL A 1 446 ? -5.556 -5.643 -26.274 1.00 96.62 446 VAL A O 1
ATOM 3362 N N . GLY A 1 447 ? -4.007 -7.055 -27.066 1.00 95.94 447 GLY A N 1
ATOM 3363 C CA . GLY A 1 447 ? -3.758 -6.363 -28.336 1.00 95.94 447 GLY A CA 1
ATOM 3364 C C . GLY A 1 447 ? -2.624 -5.333 -28.268 1.00 95.94 447 GLY A C 1
ATOM 3365 O O . GLY A 1 447 ? -2.301 -4.705 -29.273 1.00 95.94 447 GLY A O 1
ATOM 3366 N N . SER A 1 448 ? -1.989 -5.158 -27.103 1.00 94.75 448 SER A N 1
ATOM 3367 C CA . SER A 1 448 ? -0.809 -4.308 -26.927 1.00 94.75 448 SER A CA 1
ATOM 3368 C C . SER A 1 448 ? 0.100 -4.835 -25.813 1.00 94.75 448 SER A C 1
ATOM 3370 O O . SER A 1 448 ? -0.354 -5.540 -24.916 1.00 94.75 448 SER A O 1
ATOM 3372 N N . ALA A 1 449 ? 1.390 -4.485 -25.857 1.00 93.75 449 ALA A N 1
ATOM 3373 C CA . ALA A 1 449 ? 2.389 -4.937 -24.879 1.00 93.75 449 ALA A CA 1
ATOM 3374 C C . ALA A 1 449 ? 2.422 -4.111 -23.573 1.00 93.75 449 ALA A C 1
ATOM 3376 O O . ALA A 1 449 ? 3.293 -4.354 -22.726 1.00 93.75 449 ALA A O 1
ATOM 3377 N N . GLY A 1 450 ? 1.510 -3.139 -23.445 1.00 93.69 450 GLY A N 1
ATOM 3378 C CA . GLY A 1 450 ? 1.357 -2.216 -22.320 1.00 93.69 450 GLY A CA 1
ATOM 3379 C C . GLY A 1 450 ? 2.512 -1.233 -22.097 1.00 93.69 450 GLY A C 1
ATOM 3380 O O . GLY A 1 450 ? 3.579 -1.326 -22.710 1.00 93.69 450 GLY A O 1
ATOM 3381 N N . ASN A 1 451 ? 2.298 -0.292 -21.176 1.00 92.50 451 ASN A N 1
ATOM 3382 C CA . ASN A 1 451 ? 3.291 0.701 -20.777 1.00 92.50 451 ASN A CA 1
ATOM 3383 C C . ASN A 1 451 ? 4.274 0.089 -19.764 1.00 92.50 451 ASN A C 1
ATOM 3385 O O . ASN A 1 451 ? 3.865 -0.286 -18.668 1.00 92.50 451 ASN A O 1
ATOM 3389 N N . ALA A 1 452 ? 5.561 -0.029 -20.099 1.00 92.00 452 ALA A N 1
ATOM 3390 C CA . ALA A 1 452 ? 6.573 -0.491 -19.145 1.00 92.00 452 ALA A CA 1
ATOM 3391 C C . ALA A 1 452 ? 6.961 0.658 -18.198 1.00 92.00 452 ALA A C 1
ATOM 3393 O O . ALA A 1 452 ? 7.698 1.567 -18.584 1.00 92.00 452 ALA A O 1
ATOM 3394 N N . VAL A 1 453 ? 6.450 0.621 -16.965 1.00 89.25 453 VAL A N 1
ATOM 3395 C CA . VAL A 1 453 ? 6.630 1.691 -15.963 1.00 89.25 453 VAL A CA 1
ATOM 3396 C C . VAL A 1 453 ? 7.749 1.403 -14.962 1.00 89.25 453 VAL A C 1
ATOM 3398 O O . VAL A 1 453 ? 8.292 2.333 -14.374 1.00 89.25 453 VAL A O 1
ATOM 3401 N N . SER A 1 454 ? 8.142 0.135 -14.802 1.00 89.56 454 SER A N 1
ATOM 3402 C CA . SER A 1 454 ? 9.322 -0.270 -14.028 1.00 89.56 454 SER A CA 1
ATOM 3403 C C . SER A 1 454 ? 9.956 -1.531 -14.618 1.00 89.56 454 SER A C 1
ATOM 3405 O O . SER A 1 454 ? 9.250 -2.456 -15.022 1.00 89.56 454 SER A O 1
ATOM 3407 N N . GLU A 1 455 ? 11.284 -1.562 -14.673 1.00 89.25 455 GLU A N 1
ATOM 3408 C CA . GLU A 1 455 ? 12.119 -2.660 -15.165 1.00 89.25 455 GLU A CA 1
ATOM 3409 C C . GLU A 1 455 ? 13.291 -2.860 -14.189 1.00 89.25 455 GLU A C 1
ATOM 3411 O O . GLU A 1 455 ? 14.112 -1.960 -14.015 1.00 89.25 455 GLU A O 1
ATOM 3416 N N . ALA A 1 456 ? 13.402 -4.033 -13.565 1.00 86.06 456 ALA A N 1
ATOM 3417 C CA . ALA A 1 456 ? 14.527 -4.425 -12.714 1.00 86.06 456 ALA A CA 1
ATOM 3418 C C . ALA A 1 456 ? 15.203 -5.683 -13.269 1.00 86.06 456 ALA A C 1
ATOM 3420 O O . ALA A 1 456 ? 14.543 -6.575 -13.800 1.00 86.06 456 ALA A O 1
ATOM 3421 N N . THR A 1 457 ? 16.526 -5.767 -13.174 1.00 76.62 457 THR A N 1
ATOM 3422 C CA . THR A 1 457 ? 17.315 -6.736 -13.942 1.00 76.62 457 THR A CA 1
ATOM 3423 C C . THR A 1 457 ? 18.377 -7.418 -13.087 1.00 76.62 457 THR A C 1
ATOM 3425 O O . THR A 1 457 ? 19.382 -6.815 -12.721 1.00 76.62 457 THR A O 1
ATOM 3428 N N . ALA A 1 458 ? 18.152 -8.706 -12.812 1.00 65.38 458 ALA A N 1
ATOM 3429 C CA . ALA A 1 458 ? 19.031 -9.584 -12.040 1.00 65.38 458 ALA A CA 1
ATOM 3430 C C . ALA A 1 458 ? 19.026 -11.007 -12.644 1.00 65.38 458 ALA A C 1
ATOM 3432 O O . ALA A 1 458 ? 18.566 -11.976 -12.045 1.00 65.38 458 ALA A O 1
ATOM 3433 N N . GLY A 1 459 ? 19.477 -11.131 -13.898 1.00 66.81 459 GLY A N 1
ATOM 3434 C CA . GLY A 1 459 ? 19.476 -12.410 -14.619 1.00 66.81 459 GLY A CA 1
ATOM 3435 C C . GLY A 1 459 ? 18.074 -13.027 -14.709 1.00 66.81 459 GLY A C 1
ATOM 3436 O O . GLY A 1 459 ? 17.138 -12.383 -15.184 1.00 66.81 459 GLY A O 1
ATOM 3437 N N . ASN A 1 460 ? 17.922 -14.262 -14.225 1.00 69.12 460 ASN A N 1
ATOM 3438 C CA . ASN A 1 460 ? 16.664 -15.015 -14.283 1.00 69.12 460 ASN A CA 1
ATOM 3439 C C . ASN A 1 460 ? 15.528 -14.414 -13.430 1.00 69.12 460 ASN A C 1
ATOM 3441 O O . ASN A 1 460 ? 14.368 -14.728 -13.684 1.00 69.12 460 ASN A O 1
ATOM 3445 N N . THR A 1 461 ? 15.821 -13.535 -12.464 1.00 77.12 461 THR A N 1
ATOM 3446 C CA . THR A 1 461 ? 14.801 -12.850 -11.645 1.00 77.12 461 THR A CA 1
ATOM 3447 C C . THR A 1 461 ? 14.421 -11.467 -12.187 1.00 77.12 461 THR A C 1
ATOM 3449 O O . THR A 1 461 ? 13.737 -10.706 -11.506 1.00 77.12 461 THR A O 1
ATOM 3452 N N . ALA A 1 462 ? 14.809 -11.136 -13.429 1.00 85.06 462 ALA A N 1
ATOM 3453 C CA . ALA A 1 462 ? 14.415 -9.891 -14.088 1.00 85.06 462 ALA A CA 1
ATOM 3454 C C . ALA A 1 462 ? 12.894 -9.656 -14.011 1.00 85.06 462 ALA A C 1
ATOM 3456 O O . ALA A 1 462 ? 12.092 -10.518 -14.390 1.00 85.06 462 ALA A O 1
ATOM 3457 N N . ALA A 1 463 ? 12.522 -8.478 -13.512 1.00 88.75 463 ALA A N 1
ATOM 3458 C CA . ALA A 1 463 ? 11.166 -8.085 -13.176 1.00 88.75 463 ALA A CA 1
ATOM 3459 C C . ALA A 1 463 ? 10.706 -6.904 -14.039 1.00 88.75 463 ALA A C 1
ATOM 3461 O O . ALA A 1 463 ? 11.462 -5.960 -14.266 1.00 88.75 463 ALA A O 1
ATOM 3462 N N . VAL A 1 464 ? 9.460 -6.928 -14.508 1.00 92.00 464 VAL A N 1
ATOM 3463 C CA . VAL A 1 464 ? 8.876 -5.844 -15.313 1.00 92.00 464 VAL A CA 1
ATOM 3464 C C . VAL A 1 464 ? 7.459 -5.570 -14.837 1.00 92.00 464 VAL A C 1
ATOM 3466 O O . VAL A 1 464 ? 6.645 -6.488 -14.766 1.00 92.00 464 VAL A O 1
ATOM 3469 N N . ILE A 1 465 ? 7.146 -4.309 -14.553 1.00 92.25 465 ILE A N 1
ATOM 3470 C CA . ILE A 1 465 ? 5.794 -3.854 -14.231 1.00 92.25 465 ILE A CA 1
ATOM 3471 C C . ILE A 1 465 ? 5.222 -3.151 -15.463 1.00 92.25 465 ILE A C 1
ATOM 3473 O O . ILE A 1 465 ? 5.777 -2.159 -15.947 1.00 92.25 465 ILE A O 1
ATOM 3477 N N . VAL A 1 466 ? 4.112 -3.685 -15.970 1.00 95.31 466 VAL A N 1
ATOM 3478 C CA . VAL A 1 466 ? 3.407 -3.184 -17.151 1.00 95.31 466 VAL A CA 1
ATOM 3479 C C . VAL A 1 466 ? 2.055 -2.610 -16.739 1.00 95.31 466 VAL A C 1
ATOM 3481 O O . VAL A 1 466 ? 1.257 -3.306 -16.113 1.00 95.31 466 VAL A O 1
ATOM 3484 N N . GLN A 1 467 ? 1.786 -1.362 -17.115 1.00 94.81 467 GLN A N 1
ATOM 3485 C CA . GLN A 1 467 ? 0.536 -0.657 -16.846 1.00 94.81 467 GLN A CA 1
ATOM 3486 C C . GLN A 1 467 ? -0.346 -0.563 -18.104 1.00 94.81 467 GLN A C 1
ATOM 3488 O O . GLN A 1 467 ? 0.150 -0.376 -19.218 1.00 94.81 467 GLN A O 1
ATOM 3493 N N . TYR A 1 468 ? -1.659 -0.640 -17.896 1.00 95.31 468 TYR A N 1
ATOM 3494 C CA . TYR A 1 468 ? -2.711 -0.388 -18.881 1.00 95.31 468 TYR A CA 1
ATOM 3495 C C . TYR A 1 468 ? -3.775 0.544 -18.280 1.00 95.31 468 TYR A C 1
ATOM 3497 O O . TYR A 1 468 ? -3.989 0.552 -17.065 1.00 95.31 468 TYR A O 1
ATOM 3505 N N . THR A 1 469 ? -4.468 1.298 -19.130 1.00 93.56 469 THR A N 1
ATOM 3506 C CA . THR A 1 469 ? -5.633 2.123 -18.770 1.00 93.56 469 THR A CA 1
ATOM 3507 C C . THR A 1 469 ? -6.926 1.351 -19.041 1.00 93.56 469 THR A C 1
ATOM 3509 O O . THR A 1 469 ? -7.016 0.623 -20.028 1.00 93.56 469 THR A O 1
ATOM 3512 N N . GLY A 1 470 ? -7.945 1.509 -18.200 1.00 92.38 470 GLY A N 1
ATOM 3513 C CA . GLY A 1 470 ? -9.252 0.891 -18.421 1.00 92.38 470 GLY A CA 1
ATOM 3514 C C . GLY A 1 470 ? -9.969 1.469 -19.634 1.00 92.38 470 GLY A C 1
ATOM 3515 O O . GLY A 1 470 ? -10.156 2.686 -19.704 1.00 92.38 470 GLY A O 1
ATOM 3516 N N . CYS A 1 471 ? -10.419 0.608 -20.553 1.00 88.25 471 CYS A N 1
ATOM 3517 C CA . CYS A 1 471 ? -11.384 0.997 -21.585 1.00 88.25 471 CYS A CA 1
ATOM 3518 C C . CYS A 1 471 ? -12.565 1.739 -20.948 1.00 88.25 471 CYS A C 1
ATOM 3520 O O . CYS A 1 471 ? -13.088 1.289 -19.934 1.00 88.25 471 CYS A O 1
ATOM 3522 N N . ASP A 1 472 ? -12.977 2.853 -21.553 1.00 81.50 472 ASP A N 1
ATOM 3523 C CA . ASP A 1 472 ? -14.175 3.614 -21.170 1.00 81.50 472 ASP A CA 1
ATOM 3524 C C . ASP A 1 472 ? -14.152 4.209 -19.741 1.00 81.50 472 ASP A C 1
ATOM 3526 O O . ASP A 1 472 ? -15.177 4.654 -19.223 1.00 81.50 472 ASP A O 1
ATOM 3530 N N . THR A 1 473 ? -12.968 4.297 -19.116 1.00 81.19 473 THR A N 1
ATOM 3531 C CA . THR A 1 473 ? -12.765 4.884 -17.778 1.00 81.19 473 THR A CA 1
ATOM 3532 C C . THR A 1 473 ? -11.740 6.022 -17.798 1.00 81.19 473 THR A C 1
ATOM 3534 O O . THR A 1 473 ? -10.780 6.002 -18.565 1.00 81.19 473 THR A O 1
ATOM 3537 N N . VAL A 1 474 ? -11.911 7.020 -16.922 1.00 78.94 474 VAL A N 1
ATOM 3538 C CA . VAL A 1 474 ? -10.961 8.148 -16.776 1.00 78.94 474 VAL A CA 1
ATOM 3539 C C . VAL A 1 474 ? -9.827 7.832 -15.786 1.00 78.94 474 VAL A C 1
ATOM 3541 O O . VAL A 1 474 ? -8.750 8.420 -15.865 1.00 78.94 474 VAL A O 1
ATOM 3544 N N . TYR A 1 475 ? -10.064 6.900 -14.858 1.00 84.19 475 TYR A N 1
ATOM 3545 C CA . TYR A 1 475 ? -9.171 6.598 -13.730 1.00 84.19 475 TYR A CA 1
ATOM 3546 C C . TYR A 1 475 ? -8.821 5.109 -13.593 1.00 84.19 475 TYR A C 1
ATOM 3548 O O . TYR A 1 475 ? -8.049 4.758 -12.703 1.00 84.19 475 TYR A O 1
ATOM 3556 N N . GLY A 1 476 ? -9.378 4.241 -14.445 1.00 90.25 476 GLY A N 1
ATOM 3557 C CA . GLY A 1 476 ? -9.162 2.803 -14.366 1.00 90.25 476 GLY A CA 1
ATOM 3558 C C . GLY A 1 476 ? -7.730 2.430 -14.739 1.00 90.25 476 GLY A C 1
ATOM 3559 O O . GLY A 1 476 ? -7.226 2.843 -15.788 1.00 90.25 476 GLY A O 1
ATOM 3560 N N . ILE A 1 477 ? -7.064 1.649 -13.890 1.00 92.25 477 ILE A N 1
ATOM 3561 C CA . ILE A 1 477 ? -5.673 1.216 -14.079 1.00 92.25 477 ILE A CA 1
ATOM 3562 C C . ILE A 1 477 ? -5.566 -0.287 -13.827 1.00 92.25 477 ILE A C 1
ATOM 3564 O O . ILE A 1 477 ? -6.008 -0.763 -12.787 1.00 92.25 477 ILE A O 1
ATOM 3568 N N . ALA A 1 478 ? -4.912 -1.016 -14.734 1.00 95.50 478 ALA A N 1
ATOM 3569 C CA . ALA A 1 478 ? -4.420 -2.369 -14.483 1.00 95.50 478 ALA A CA 1
ATOM 3570 C C . ALA A 1 478 ? -2.895 -2.381 -14.498 1.00 95.50 478 ALA A C 1
ATOM 3572 O O . ALA A 1 478 ? -2.257 -1.754 -15.345 1.00 95.50 478 ALA A O 1
ATOM 3573 N N . THR A 1 479 ? -2.328 -3.173 -13.599 1.00 96.38 479 THR A N 1
ATOM 3574 C CA . THR A 1 479 ? -0.894 -3.375 -13.429 1.00 96.38 479 THR A CA 1
ATOM 3575 C C . THR A 1 479 ? -0.613 -4.871 -13.456 1.00 96.38 479 THR A C 1
ATOM 3577 O O . THR A 1 479 ? -1.142 -5.623 -12.638 1.00 96.38 479 THR A O 1
ATOM 3580 N N . ILE A 1 480 ? 0.212 -5.309 -14.405 1.00 97.50 480 ILE A N 1
ATOM 3581 C CA . ILE A 1 480 ? 0.641 -6.699 -14.575 1.00 97.50 480 ILE A CA 1
ATOM 3582 C C . ILE A 1 480 ? 2.143 -6.764 -14.290 1.00 97.50 480 ILE A C 1
ATOM 3584 O O . ILE A 1 480 ? 2.934 -6.133 -14.994 1.00 97.50 480 ILE A O 1
ATOM 3588 N N . SER A 1 481 ? 2.538 -7.523 -13.269 1.00 94.81 481 SER A N 1
ATOM 3589 C CA . SER A 1 481 ? 3.945 -7.684 -12.887 1.00 94.81 481 SER A CA 1
ATOM 3590 C C . SER A 1 481 ? 4.470 -9.026 -13.369 1.00 94.81 481 SER A C 1
ATOM 3592 O O . SER A 1 481 ? 3.888 -10.075 -13.081 1.00 94.81 481 SER A O 1
ATOM 3594 N N . PHE A 1 482 ? 5.601 -8.993 -14.062 1.00 93.75 482 PHE A N 1
ATOM 3595 C CA . PHE A 1 482 ? 6.331 -10.157 -14.539 1.00 93.75 482 PHE A CA 1
ATOM 3596 C C . PHE A 1 482 ? 7.613 -10.335 -13.720 1.00 93.75 482 PHE A C 1
ATOM 3598 O O . PHE A 1 482 ? 8.267 -9.342 -13.416 1.00 93.75 482 PHE A O 1
ATOM 3605 N N . VAL A 1 483 ? 8.003 -11.577 -13.423 1.00 89.81 483 VAL A N 1
ATOM 3606 C CA . VAL A 1 483 ? 9.344 -11.965 -12.941 1.00 89.81 483 VAL A CA 1
ATOM 3607 C C . VAL A 1 483 ? 9.777 -13.204 -13.726 1.00 89.81 483 VAL A C 1
ATOM 3609 O O . VAL A 1 483 ? 8.959 -14.086 -13.994 1.00 89.81 483 VAL A O 1
ATOM 3612 N N . GLY A 1 484 ? 11.032 -13.252 -14.178 1.00 89.62 484 GLY A N 1
ATOM 3613 C CA . GLY A 1 484 ? 11.520 -14.337 -15.043 1.00 89.62 484 GLY A CA 1
ATOM 3614 C C . GLY A 1 484 ? 10.729 -14.459 -16.354 1.00 89.62 484 GLY A C 1
ATOM 3615 O O . GLY A 1 484 ? 10.501 -15.557 -16.858 1.00 89.62 484 GLY A O 1
ATOM 3616 N N . GLY A 1 485 ? 10.226 -13.328 -16.865 1.00 92.00 485 GLY A N 1
ATOM 3617 C CA . GLY A 1 485 ? 9.395 -13.249 -18.074 1.00 92.00 485 GLY A CA 1
ATOM 3618 C C . GLY A 1 485 ? 7.939 -13.719 -17.925 1.00 92.00 485 GLY A C 1
ATOM 3619 O O . GLY A 1 485 ? 7.179 -13.602 -18.889 1.00 92.00 485 GLY A O 1
ATOM 3620 N N . LYS A 1 486 ? 7.524 -14.212 -16.748 1.00 94.69 486 LYS A N 1
ATOM 3621 C CA . LYS A 1 486 ? 6.167 -14.722 -16.476 1.00 94.69 486 LYS A CA 1
ATOM 3622 C C . LYS A 1 486 ? 5.400 -13.810 -15.524 1.00 94.69 486 LYS A C 1
ATOM 3624 O O . LYS A 1 486 ? 5.992 -13.283 -14.590 1.00 94.69 486 LYS A O 1
ATOM 3629 N N . VAL A 1 487 ? 4.088 -13.661 -15.718 1.00 96.00 487 VAL A N 1
ATOM 3630 C CA . VAL A 1 487 ? 3.194 -12.957 -14.781 1.00 96.00 487 VAL A CA 1
ATOM 3631 C C . VAL A 1 487 ? 3.313 -13.600 -13.397 1.00 96.00 487 VAL A C 1
ATOM 3633 O O . VAL A 1 487 ? 3.076 -14.800 -13.270 1.00 96.00 487 VAL A O 1
ATOM 3636 N N . ILE A 1 488 ? 3.630 -12.808 -12.371 1.00 94.19 488 ILE A N 1
ATOM 3637 C CA . ILE A 1 488 ? 3.608 -13.218 -10.954 1.00 94.19 488 ILE A CA 1
ATOM 3638 C C . ILE A 1 488 ? 2.554 -12.472 -10.135 1.00 94.19 488 ILE A C 1
ATOM 3640 O O . ILE A 1 488 ? 2.134 -12.966 -9.088 1.00 94.19 488 ILE A O 1
ATOM 3644 N N . SER A 1 489 ? 2.072 -11.328 -10.627 1.00 95.88 489 SER A N 1
ATOM 3645 C CA . SER A 1 489 ? 0.894 -10.658 -10.083 1.00 95.88 489 SER A CA 1
ATOM 3646 C C . SER A 1 489 ? 0.133 -9.874 -11.144 1.00 95.88 489 SER A C 1
ATOM 3648 O O . SER A 1 489 ? 0.695 -9.421 -12.144 1.00 95.88 489 SER A O 1
ATOM 3650 N N . LYS A 1 490 ? -1.161 -9.693 -10.894 1.00 96.38 490 LYS A N 1
ATOM 3651 C CA . LYS A 1 490 ? -2.012 -8.723 -11.575 1.00 96.38 490 LYS A CA 1
ATOM 3652 C C . LYS A 1 490 ? -2.873 -7.999 -10.545 1.00 96.38 490 LYS A C 1
ATOM 3654 O O . LYS A 1 490 ? -3.328 -8.616 -9.585 1.00 96.38 490 LYS A O 1
ATOM 3659 N N . SER A 1 491 ? -3.097 -6.712 -10.748 1.00 96.06 491 SER A N 1
ATOM 3660 C CA . SER A 1 491 ? -4.030 -5.912 -9.954 1.00 96.06 491 SER A CA 1
ATOM 3661 C C . SER A 1 491 ? -4.712 -4.886 -10.841 1.00 96.06 491 SER A C 1
ATOM 3663 O O . SER A 1 491 ? -4.061 -4.343 -11.734 1.00 96.06 491 SER A O 1
ATOM 3665 N N . GLU A 1 492 ? -5.968 -4.566 -10.571 1.00 94.25 492 GLU A N 1
ATOM 3666 C CA . GLU A 1 492 ? -6.647 -3.422 -11.167 1.00 94.25 492 GLU A CA 1
ATOM 3667 C C . GLU A 1 492 ? -7.370 -2.582 -10.115 1.00 94.25 492 GLU A C 1
ATOM 3669 O O . GLU A 1 492 ? -7.556 -2.998 -8.972 1.00 94.25 492 GLU A O 1
ATOM 3674 N N . PHE A 1 493 ? -7.697 -1.360 -10.508 1.00 90.56 493 PHE A N 1
ATOM 3675 C CA . PHE A 1 493 ? -8.522 -0.437 -9.754 1.00 90.56 493 PHE A CA 1
ATOM 3676 C C . PHE A 1 493 ? -9.423 0.297 -10.741 1.00 90.56 493 PHE A C 1
ATOM 3678 O O . PHE A 1 493 ? -8.916 0.997 -11.622 1.00 90.56 493 PHE A O 1
ATOM 3685 N N . GLY A 1 494 ? -10.740 0.160 -10.584 1.00 87.75 494 GLY A N 1
ATOM 3686 C CA . GLY A 1 494 ? -11.730 0.914 -11.350 1.00 87.75 494 GLY A CA 1
ATOM 3687 C C . GLY A 1 494 ? -11.748 0.602 -12.848 1.00 87.75 494 GLY A C 1
ATOM 3688 O O . GLY A 1 494 ? -12.132 1.472 -13.626 1.00 87.75 494 GLY A O 1
ATOM 3689 N N . ILE A 1 495 ? -11.306 -0.592 -13.260 1.00 89.12 495 ILE A N 1
ATOM 3690 C CA . ILE A 1 495 ? -11.565 -1.155 -14.598 1.00 89.12 495 ILE A CA 1
ATOM 3691 C C . ILE A 1 495 ? -12.776 -2.098 -14.551 1.00 89.12 495 ILE A C 1
ATOM 3693 O O . ILE A 1 495 ? -13.369 -2.409 -15.589 1.00 89.12 495 ILE A O 1
ATOM 3697 N N . ASP A 1 496 ? -13.159 -2.562 -13.363 1.00 80.19 496 ASP A N 1
ATOM 3698 C CA . ASP A 1 496 ? -14.268 -3.481 -13.194 1.00 80.19 496 ASP A CA 1
ATOM 3699 C C . ASP A 1 496 ? -15.646 -2.860 -13.490 1.00 80.19 496 ASP A C 1
ATOM 3701 O O . ASP A 1 496 ? -15.946 -1.730 -13.097 1.00 80.19 496 ASP A O 1
ATOM 3705 N N . PRO A 1 497 ? -16.546 -3.604 -14.163 1.00 74.50 497 PRO A N 1
ATOM 3706 C CA . PRO A 1 497 ? -17.959 -3.280 -14.119 1.00 74.50 497 PRO A CA 1
ATOM 3707 C C . PRO A 1 497 ? -18.449 -3.539 -12.683 1.00 74.50 497 PRO A C 1
ATOM 3709 O O . PRO A 1 497 ? -18.236 -4.646 -12.182 1.00 74.50 497 PRO A O 1
ATOM 3712 N N . PRO A 1 498 ? -19.146 -2.591 -12.024 1.00 64.62 498 PRO A N 1
ATOM 3713 C CA . PRO A 1 498 ? -19.528 -2.742 -10.624 1.00 64.62 498 PRO A CA 1
ATOM 3714 C C . PRO A 1 498 ? -20.282 -4.051 -10.386 1.00 64.62 498 PRO A C 1
ATOM 3716 O O . PRO A 1 498 ? -21.388 -4.213 -10.906 1.00 64.62 498 PRO A O 1
ATOM 3719 N N . ALA A 1 499 ? -19.706 -4.952 -9.580 1.00 68.94 499 ALA A N 1
ATOM 3720 C CA . ALA A 1 499 ? -20.215 -6.309 -9.359 1.00 68.94 499 ALA A CA 1
ATOM 3721 C C . ALA A 1 499 ? -21.749 -6.338 -9.227 1.00 68.94 499 ALA A C 1
ATOM 3723 O O . ALA A 1 499 ? -22.314 -5.654 -8.369 1.00 68.94 499 ALA A O 1
ATOM 3724 N N . SER A 1 500 ? -22.438 -7.095 -10.088 1.00 75.69 500 SER A N 1
ATOM 3725 C CA . SER A 1 500 ? -23.911 -7.149 -10.109 1.00 75.69 500 SER A CA 1
ATOM 3726 C C . SER A 1 500 ? -24.487 -7.658 -8.786 1.00 75.69 500 SER A C 1
ATOM 3728 O O . SER A 1 500 ? -25.551 -7.223 -8.350 1.00 75.69 500 SER A O 1
ATOM 3730 N N . ASN A 1 501 ? -23.737 -8.541 -8.129 1.00 87.00 501 ASN A N 1
ATOM 3731 C CA . ASN A 1 501 ? -23.999 -9.057 -6.797 1.00 87.00 501 ASN A CA 1
ATOM 3732 C C . ASN A 1 501 ? -23.566 -8.019 -5.754 1.00 87.00 501 ASN A C 1
ATOM 3734 O O . ASN A 1 501 ? -22.374 -7.738 -5.610 1.00 87.00 501 ASN A O 1
ATOM 3738 N N . LYS A 1 502 ? -24.531 -7.448 -5.025 1.00 92.44 502 LYS A N 1
ATOM 3739 C CA . LYS A 1 502 ? -24.271 -6.473 -3.956 1.00 92.44 502 LYS A CA 1
ATOM 3740 C C . LYS A 1 502 ? -24.306 -7.127 -2.580 1.00 92.44 502 LYS A C 1
ATOM 3742 O O . LYS A 1 502 ? -25.180 -7.944 -2.299 1.00 92.44 502 LYS A O 1
ATOM 3747 N N . ILE A 1 503 ? -23.382 -6.729 -1.709 1.00 95.25 503 ILE A N 1
ATOM 3748 C CA . ILE A 1 503 ? -23.255 -7.274 -0.353 1.00 95.25 503 ILE A CA 1
ATOM 3749 C C . ILE A 1 503 ? -23.960 -6.397 0.692 1.00 95.25 503 ILE A C 1
ATOM 3751 O O . ILE A 1 503 ? -23.912 -5.166 0.652 1.00 95.25 503 ILE A O 1
ATOM 3755 N N . THR A 1 504 ? -24.606 -7.035 1.668 1.00 95.81 504 THR A N 1
ATOM 3756 C CA . THR A 1 504 ? -25.081 -6.386 2.898 1.00 95.81 504 THR A CA 1
ATOM 3757 C C . THR A 1 504 ? -24.108 -6.597 4.054 1.00 95.81 504 THR A C 1
ATOM 3759 O O . THR A 1 504 ? -23.418 -7.614 4.142 1.00 95.81 504 THR A O 1
ATOM 3762 N N . LEU A 1 505 ? -24.131 -5.675 5.017 1.00 93.75 505 LEU A N 1
ATOM 3763 C CA . LEU A 1 505 ? -23.426 -5.803 6.293 1.00 93.75 505 LEU A CA 1
ATOM 3764 C C . LEU A 1 505 ? -23.701 -7.136 7.010 1.00 93.75 505 LEU A C 1
ATOM 3766 O O . LEU A 1 505 ? -22.799 -7.705 7.622 1.00 93.75 505 LEU A O 1
ATOM 3770 N N . GLN A 1 506 ? -24.932 -7.649 6.924 1.00 95.19 506 GLN A N 1
ATOM 3771 C CA . GLN A 1 506 ? -25.302 -8.916 7.550 1.00 95.19 506 GLN A CA 1
ATOM 3772 C C . GLN A 1 506 ? -24.626 -10.106 6.857 1.00 95.19 506 GLN A C 1
ATOM 3774 O O . GLN A 1 506 ? -24.055 -10.953 7.540 1.00 95.19 506 GLN A O 1
ATOM 3779 N N . GLN A 1 507 ? -24.603 -10.141 5.518 1.00 96.94 507 GLN A N 1
ATOM 3780 C CA . GLN A 1 507 ? -23.856 -11.161 4.771 1.00 96.94 507 GLN A CA 1
ATOM 3781 C C . GLN A 1 507 ? -22.348 -11.083 5.072 1.00 96.94 507 GLN A C 1
ATOM 3783 O O . GLN A 1 507 ? -21.730 -12.107 5.363 1.00 96.94 507 GLN A O 1
ATOM 3788 N N . TYR A 1 508 ? -21.769 -9.875 5.108 1.00 96.44 508 TYR A N 1
ATOM 3789 C CA . TYR A 1 508 ? -20.371 -9.657 5.505 1.00 96.44 508 TYR A CA 1
ATOM 3790 C C . TYR A 1 508 ? -20.066 -10.188 6.919 1.00 96.44 508 TYR A C 1
ATOM 3792 O O . TYR A 1 508 ? -19.024 -10.811 7.147 1.00 96.44 508 TYR A O 1
ATOM 3800 N N . LYS A 1 509 ? -20.989 -9.999 7.872 1.00 93.75 509 LYS A N 1
ATOM 3801 C CA . LYS A 1 509 ? -20.872 -10.516 9.246 1.00 93.75 509 LYS A CA 1
ATOM 3802 C C . LYS A 1 509 ? -21.027 -12.046 9.324 1.00 93.75 509 LYS A C 1
ATOM 3804 O O . LYS A 1 509 ? -20.409 -12.648 10.195 1.00 93.75 509 LYS A O 1
ATOM 3809 N N . THR A 1 510 ? -21.749 -12.694 8.401 1.00 96.62 510 THR A N 1
ATOM 3810 C CA . THR A 1 510 ? -21.846 -14.174 8.343 1.00 96.62 510 THR A CA 1
ATOM 3811 C C . THR A 1 510 ? -20.654 -14.888 7.693 1.00 96.62 510 THR A C 1
ATOM 3813 O O . THR A 1 510 ? -20.474 -16.078 7.936 1.00 96.62 510 THR A O 1
ATOM 3816 N N . ILE A 1 511 ? -19.827 -14.199 6.897 1.00 96.44 511 ILE A N 1
ATOM 3817 C CA . ILE A 1 511 ? -18.630 -14.788 6.268 1.00 96.44 511 ILE A CA 1
ATOM 3818 C C . ILE A 1 511 ? -17.509 -14.955 7.307 1.00 96.44 511 ILE A C 1
ATOM 3820 O O . ILE A 1 511 ? -17.208 -14.021 8.056 1.00 96.44 511 ILE A O 1
ATOM 3824 N N . GLN A 1 512 ? -16.867 -16.128 7.331 1.00 93.19 512 GLN A N 1
ATOM 3825 C CA . GLN A 1 512 ? -15.853 -16.513 8.324 1.00 93.19 512 GLN A CA 1
ATOM 3826 C C . GLN A 1 512 ? -14.517 -16.897 7.668 1.00 93.19 512 GLN A C 1
ATOM 3828 O O . GLN A 1 512 ? -14.487 -17.373 6.531 1.00 93.19 512 GLN A O 1
ATOM 3833 N N . SER A 1 513 ? -13.409 -16.734 8.400 1.00 92.44 513 SER A N 1
ATOM 3834 C CA . SER A 1 513 ? -12.080 -17.210 7.987 1.00 92.44 513 SER A CA 1
ATOM 3835 C C . SER A 1 513 ? -12.110 -18.701 7.618 1.00 92.44 513 SER A C 1
ATOM 3837 O O . SER A 1 513 ? -12.827 -19.491 8.231 1.00 92.44 513 SER A O 1
ATOM 3839 N N . GLY A 1 514 ? -11.327 -19.096 6.615 1.00 93.44 514 GLY A N 1
ATOM 3840 C CA . GLY A 1 514 ? -11.288 -20.462 6.085 1.00 93.44 514 GLY A CA 1
ATOM 3841 C C . GLY A 1 514 ? -12.368 -20.794 5.046 1.00 93.44 514 GLY A C 1
ATOM 3842 O O . GLY A 1 514 ? -12.265 -21.832 4.400 1.00 93.44 514 GLY A O 1
ATOM 3843 N N . TRP A 1 515 ? -13.371 -19.935 4.822 1.00 97.75 515 TRP A N 1
ATOM 3844 C CA . TRP A 1 515 ? -14.329 -20.127 3.724 1.00 97.75 515 TRP A CA 1
ATOM 3845 C C . TRP A 1 515 ? -13.640 -20.048 2.356 1.00 97.75 515 TRP A C 1
ATOM 3847 O O . TRP A 1 515 ? -12.797 -19.185 2.120 1.00 97.75 515 TRP A O 1
ATOM 3857 N N . THR A 1 516 ? -14.037 -20.904 1.420 1.00 97.75 516 THR A N 1
ATOM 3858 C CA . THR A 1 516 ? -13.582 -20.823 0.024 1.00 97.75 516 THR A CA 1
ATOM 3859 C C . THR A 1 516 ? -14.251 -19.672 -0.728 1.00 97.75 516 THR A C 1
ATOM 3861 O O . THR A 1 516 ? -15.370 -19.259 -0.403 1.00 97.75 516 THR A O 1
ATOM 3864 N N . GLN A 1 517 ? -13.616 -19.200 -1.807 1.00 96.31 517 GLN A N 1
ATOM 3865 C CA . GLN A 1 517 ? -14.213 -18.208 -2.714 1.00 96.31 517 GLN A CA 1
ATOM 3866 C C . GLN A 1 517 ? -15.581 -18.666 -3.255 1.00 96.31 517 GLN A C 1
ATOM 3868 O O . GLN A 1 517 ? -16.484 -17.847 -3.413 1.00 96.31 517 GLN A O 1
ATOM 3873 N N . GLN A 1 518 ? -15.770 -19.974 -3.473 1.00 97.06 518 GLN A N 1
ATOM 3874 C CA . GLN A 1 518 ? -17.046 -20.541 -3.914 1.00 97.06 518 GLN A CA 1
ATOM 3875 C C . GLN A 1 518 ? -18.137 -20.447 -2.835 1.00 97.06 518 GLN A C 1
ATOM 3877 O O . GLN A 1 518 ? -19.268 -20.097 -3.159 1.00 97.06 518 GLN A O 1
ATOM 3882 N N . GLN A 1 519 ? -17.825 -20.706 -1.559 1.00 98.00 519 GLN A N 1
ATOM 3883 C CA . GLN A 1 519 ? -18.795 -20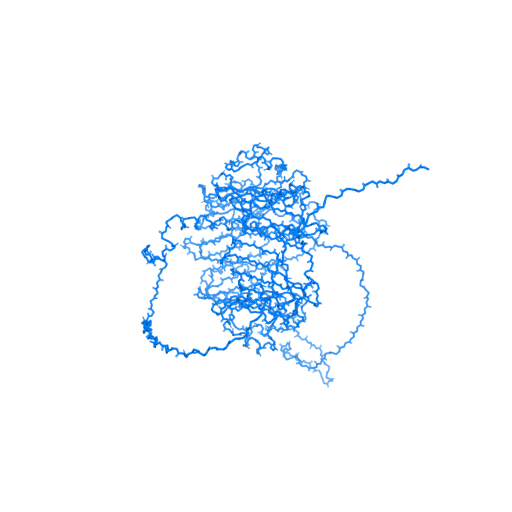.553 -0.462 1.00 98.00 519 GLN A CA 1
ATOM 3884 C C . GLN A 1 519 ? -19.222 -19.091 -0.281 1.00 98.00 519 GLN A C 1
ATOM 3886 O O . GLN A 1 519 ? -20.409 -18.815 -0.107 1.00 98.00 519 GLN A O 1
ATOM 3891 N N . VAL A 1 520 ? -18.275 -18.152 -0.388 1.00 97.44 520 VAL A N 1
ATOM 3892 C CA . VAL A 1 520 ? -18.569 -16.709 -0.374 1.00 97.44 520 VAL A CA 1
ATOM 3893 C C . VAL A 1 520 ? -19.455 -16.322 -1.564 1.00 97.44 520 VAL A C 1
ATOM 3895 O O . VAL A 1 520 ? -20.482 -15.679 -1.368 1.00 97.44 520 VAL A O 1
ATOM 3898 N N . ALA A 1 521 ? -19.128 -16.777 -2.777 1.00 96.19 521 ALA A N 1
ATOM 3899 C CA . ALA A 1 521 ? -19.932 -16.508 -3.969 1.00 96.19 521 ALA A CA 1
ATOM 3900 C C . ALA A 1 521 ? -21.366 -17.068 -3.863 1.00 96.19 521 ALA A C 1
ATOM 3902 O O . ALA A 1 521 ? -22.321 -16.383 -4.217 1.00 96.19 521 ALA A O 1
ATOM 3903 N N . VAL A 1 522 ? -21.545 -18.282 -3.328 1.00 96.75 522 VAL A N 1
ATOM 3904 C CA . VAL A 1 522 ? -22.875 -18.889 -3.124 1.00 96.75 522 VAL A CA 1
ATOM 3905 C C . VAL A 1 522 ? -23.728 -18.081 -2.137 1.00 96.75 522 VAL A C 1
ATOM 3907 O O . VAL A 1 522 ? -24.911 -17.874 -2.395 1.00 96.75 522 VAL A O 1
ATOM 3910 N N . LEU A 1 523 ? -23.145 -17.569 -1.046 1.00 96.31 523 LEU A N 1
ATOM 3911 C CA . LEU A 1 523 ? -23.847 -16.708 -0.081 1.00 96.31 523 LEU A CA 1
ATOM 3912 C C . LEU A 1 523 ? -24.233 -15.333 -0.665 1.00 96.31 523 LEU A C 1
ATOM 3914 O O . LEU A 1 523 ? -25.228 -14.734 -0.248 1.00 96.31 523 LEU A O 1
ATOM 3918 N N . LEU A 1 524 ? -23.431 -14.813 -1.596 1.00 95.62 524 LEU A N 1
ATOM 3919 C CA . LEU A 1 524 ? -23.592 -13.473 -2.169 1.00 95.62 524 LEU A CA 1
ATOM 3920 C C . LEU A 1 524 ? -24.348 -13.455 -3.511 1.00 95.62 524 LEU A C 1
ATOM 3922 O O . LEU A 1 524 ? -24.547 -12.385 -4.076 1.00 95.62 524 LEU A O 1
ATOM 3926 N N . GLY A 1 525 ? -24.814 -14.609 -4.002 1.00 94.12 525 GLY A N 1
ATOM 3927 C CA . GLY A 1 525 ? -25.597 -14.734 -5.243 1.00 94.12 525 GLY A CA 1
ATOM 3928 C C . GLY A 1 525 ? -24.768 -14.905 -6.524 1.00 94.12 525 GLY A C 1
ATOM 3929 O O . GLY A 1 525 ? -25.328 -15.076 -7.604 1.00 94.12 525 GLY A O 1
ATOM 3930 N N . GLY A 1 526 ? -23.441 -14.917 -6.412 1.00 93.75 526 GLY A N 1
ATOM 3931 C CA . GLY A 1 526 ? -22.501 -15.125 -7.508 1.00 93.75 526 GLY A CA 1
ATOM 3932 C C . GLY A 1 526 ? -21.102 -14.601 -7.165 1.00 93.75 526 GLY A C 1
ATOM 3933 O O . GLY A 1 526 ? -20.873 -14.138 -6.048 1.00 93.75 526 GLY A O 1
ATOM 3934 N N . PRO A 1 527 ? -20.139 -14.679 -8.100 1.00 93.12 527 PRO A N 1
ATOM 3935 C CA . PRO A 1 527 ? -18.791 -14.163 -7.882 1.00 93.12 527 PRO A CA 1
ATOM 3936 C C . PRO A 1 527 ? -18.773 -12.631 -7.745 1.00 93.12 527 PRO A C 1
ATOM 3938 O O . PRO A 1 527 ? -19.650 -11.935 -8.267 1.00 93.12 527 PRO A O 1
ATOM 3941 N N . GLY A 1 528 ? -17.743 -12.129 -7.066 1.00 92.38 528 GLY A N 1
ATOM 3942 C CA . GLY A 1 528 ? -17.360 -10.715 -7.028 1.00 92.38 528 GLY A CA 1
ATOM 3943 C C . GLY A 1 528 ? -16.182 -10.410 -7.958 1.00 92.38 528 GLY A C 1
ATOM 3944 O O . GLY A 1 528 ? -15.616 -11.313 -8.582 1.00 92.38 528 GLY A O 1
ATOM 3945 N N . THR A 1 529 ? -15.799 -9.138 -8.021 1.00 92.06 529 THR A N 1
ATOM 3946 C CA . THR A 1 529 ? -14.679 -8.628 -8.821 1.00 92.06 529 THR A CA 1
ATOM 3947 C C . THR A 1 529 ? -13.353 -9.168 -8.279 1.00 92.06 529 THR A C 1
ATOM 3949 O O . THR A 1 529 ? -13.013 -8.896 -7.134 1.00 92.06 529 THR A O 1
ATOM 3952 N N . ILE A 1 530 ? -12.545 -9.882 -9.072 1.00 93.06 530 ILE A N 1
ATOM 3953 C CA . ILE A 1 530 ? -11.134 -10.114 -8.704 1.00 93.06 530 ILE A CA 1
ATOM 3954 C C . ILE A 1 530 ? -10.365 -8.817 -8.970 1.00 93.06 530 ILE A C 1
ATOM 3956 O O . ILE A 1 530 ? -10.098 -8.516 -10.129 1.00 93.06 530 ILE A O 1
ATOM 3960 N N . VAL A 1 531 ? -9.996 -8.084 -7.917 1.00 93.94 531 VAL A N 1
ATOM 3961 C CA . VAL A 1 531 ? -9.242 -6.815 -8.015 1.00 93.94 531 VAL A CA 1
ATOM 3962 C C . VAL A 1 531 ? -7.728 -7.029 -7.939 1.00 93.94 531 VAL A C 1
ATOM 3964 O O . VAL A 1 531 ? -6.955 -6.230 -8.455 1.00 93.94 531 VAL A O 1
ATOM 3967 N N . SER A 1 532 ? -7.264 -8.134 -7.341 1.00 95.25 532 SER A N 1
ATOM 3968 C CA . SER A 1 532 ? -5.833 -8.468 -7.268 1.00 95.25 532 SER A CA 1
ATOM 3969 C C . SER A 1 532 ? -5.590 -9.973 -7.181 1.00 95.25 532 SER A C 1
ATOM 3971 O O . SER A 1 532 ? -6.376 -10.705 -6.579 1.00 95.25 532 SER A O 1
ATOM 3973 N N . GLN A 1 533 ? -4.488 -10.442 -7.763 1.00 95.62 533 GLN A N 1
ATOM 3974 C CA . GLN A 1 533 ? -4.003 -11.814 -7.648 1.00 95.62 533 GLN A CA 1
ATOM 3975 C C . GLN A 1 533 ? -2.469 -11.850 -7.690 1.00 95.62 533 GLN A C 1
ATOM 3977 O O . GLN A 1 533 ? -1.850 -11.227 -8.552 1.00 95.62 533 GLN A O 1
ATOM 3982 N N . VAL A 1 534 ? -1.856 -12.599 -6.771 1.00 92.94 534 VAL A N 1
ATOM 3983 C CA . VAL A 1 534 ? -0.401 -12.713 -6.587 1.00 92.94 534 VAL A CA 1
ATOM 3984 C C . VAL A 1 534 ? -0.027 -14.176 -6.343 1.00 92.94 534 VAL A C 1
ATOM 3986 O O . VAL A 1 534 ? -0.688 -14.864 -5.567 1.00 92.94 534 VAL A O 1
ATOM 3989 N N . GLY A 1 535 ? 1.059 -14.639 -6.960 1.00 89.31 535 GLY A N 1
ATOM 3990 C CA . GLY A 1 535 ? 1.599 -15.984 -6.750 1.00 89.31 535 GLY A CA 1
ATOM 3991 C C . GLY A 1 535 ? 0.934 -17.066 -7.607 1.00 89.31 535 GLY A C 1
ATOM 3992 O O . GLY A 1 535 ? -0.215 -16.949 -8.046 1.00 89.31 535 GLY A O 1
ATOM 3993 N N . THR A 1 536 ? 1.693 -18.125 -7.886 1.00 86.12 536 THR A N 1
ATOM 3994 C CA . THR A 1 536 ? 1.256 -19.269 -8.699 1.00 86.12 536 THR A CA 1
ATOM 3995 C C . THR A 1 536 ? 0.110 -20.037 -8.030 1.00 86.12 536 THR A C 1
ATOM 3997 O O . THR A 1 536 ? 0.080 -20.113 -6.801 1.00 86.12 536 THR A O 1
ATOM 4000 N N . PRO A 1 537 ? -0.824 -20.637 -8.800 1.00 86.38 537 PRO A N 1
ATOM 4001 C CA . PRO A 1 537 ? -1.913 -21.440 -8.243 1.00 86.38 537 PRO A CA 1
ATOM 4002 C C . PRO A 1 537 ? -1.393 -22.538 -7.305 1.00 86.38 537 PRO A C 1
ATOM 4004 O O . PRO A 1 537 ? -0.597 -23.385 -7.708 1.00 86.38 537 PRO A O 1
ATOM 4007 N N . GLY A 1 538 ? -1.829 -22.504 -6.047 1.00 88.56 538 GLY A N 1
ATOM 4008 C CA . GLY A 1 538 ? -1.280 -23.331 -4.973 1.00 88.56 538 GLY A CA 1
ATOM 4009 C C . GLY A 1 538 ? -1.541 -22.719 -3.590 1.00 88.56 538 GLY A C 1
ATOM 4010 O O . GLY A 1 538 ? -2.235 -21.704 -3.498 1.00 88.56 538 GLY A O 1
ATOM 4011 N N . PRO A 1 539 ? -0.983 -23.295 -2.507 1.00 88.94 539 PRO A N 1
ATOM 4012 C CA . PRO A 1 539 ? -1.277 -22.888 -1.125 1.00 88.94 539 PRO A CA 1
ATOM 4013 C C . PRO A 1 539 ? -0.851 -21.450 -0.783 1.00 88.94 539 PRO A C 1
ATOM 4015 O O . PRO A 1 539 ? -1.360 -20.882 0.178 1.00 88.94 539 PRO A O 1
ATOM 4018 N N . TYR A 1 540 ? 0.044 -20.853 -1.575 1.00 87.88 540 TYR A N 1
ATOM 4019 C CA . TYR A 1 540 ? 0.550 -19.490 -1.383 1.00 87.88 540 TYR A CA 1
ATOM 4020 C C . TYR A 1 540 ? -0.054 -18.460 -2.352 1.00 87.88 540 TYR A C 1
ATOM 4022 O O . TYR A 1 540 ? 0.324 -17.292 -2.298 1.00 87.88 540 TYR A O 1
ATOM 4030 N N . GLN A 1 541 ? -0.990 -18.852 -3.229 1.00 92.69 541 GLN A N 1
ATOM 4031 C CA . GLN A 1 541 ? -1.681 -17.884 -4.081 1.00 92.69 541 GLN A CA 1
ATOM 4032 C C . GLN A 1 541 ? -2.553 -16.966 -3.226 1.00 92.69 541 GLN A C 1
ATOM 4034 O O . GLN A 1 541 ? -3.457 -17.445 -2.539 1.00 92.69 541 GLN A O 1
ATOM 4039 N N . LEU A 1 542 ? -2.319 -15.659 -3.330 1.00 95.44 542 LEU A N 1
ATOM 4040 C CA . LEU A 1 542 ? -3.180 -14.620 -2.783 1.00 95.44 542 LEU A CA 1
ATOM 4041 C C . LEU A 1 542 ? -4.135 -14.136 -3.880 1.00 95.44 542 LEU A C 1
ATOM 4043 O O . LEU A 1 542 ? -3.716 -13.867 -5.004 1.00 95.44 542 LEU A O 1
ATOM 4047 N N . THR A 1 543 ? -5.426 -14.026 -3.580 1.00 96.19 543 THR A N 1
ATOM 4048 C CA . THR A 1 543 ? -6.429 -13.418 -4.471 1.00 96.19 543 THR A CA 1
ATOM 4049 C C . THR A 1 543 ? -7.361 -12.528 -3.656 1.00 96.19 543 THR A C 1
ATOM 4051 O O . THR A 1 543 ? -7.972 -12.999 -2.699 1.00 96.19 543 THR A O 1
ATOM 4054 N N . THR A 1 544 ? -7.484 -11.259 -4.041 1.00 96.06 544 THR A N 1
ATOM 4055 C CA . THR A 1 544 ? -8.414 -10.296 -3.438 1.00 96.06 544 THR A CA 1
ATOM 4056 C C . THR A 1 544 ? -9.656 -10.173 -4.311 1.00 96.06 544 THR A C 1
ATOM 4058 O O . THR A 1 544 ? -9.557 -9.873 -5.504 1.00 96.06 544 THR A O 1
ATOM 4061 N N . VAL A 1 545 ? -10.825 -10.393 -3.708 1.00 95.25 545 VAL A N 1
ATOM 4062 C CA . VAL A 1 545 ? -12.136 -10.306 -4.361 1.00 95.25 545 VAL A CA 1
ATOM 4063 C C . VAL A 1 545 ? -12.967 -9.212 -3.698 1.00 95.25 545 VAL A C 1
ATOM 4065 O O . VAL A 1 545 ? -13.181 -9.270 -2.489 1.00 95.25 545 VAL A O 1
ATOM 4068 N N . GLN A 1 546 ? -13.465 -8.258 -4.480 1.00 94.50 546 GLN A N 1
ATOM 4069 C CA . GLN A 1 546 ? -14.300 -7.151 -4.028 1.00 94.50 546 GLN A CA 1
ATOM 4070 C C . GLN A 1 546 ? -15.781 -7.367 -4.378 1.00 94.50 546 GLN A C 1
ATOM 4072 O O . GLN A 1 546 ? -16.125 -7.925 -5.422 1.00 94.50 546 GLN A O 1
ATOM 4077 N N . TYR A 1 547 ? -16.668 -6.874 -3.514 1.00 94.38 547 TYR A N 1
ATOM 4078 C CA . TYR A 1 547 ? -18.099 -6.703 -3.777 1.00 94.38 547 TYR A CA 1
ATOM 4079 C C . TYR A 1 547 ? -18.510 -5.284 -3.370 1.00 94.38 547 TYR A C 1
ATOM 4081 O O . TYR A 1 547 ? -18.166 -4.840 -2.273 1.00 94.38 547 TYR A O 1
ATOM 4089 N N . SER A 1 548 ? -19.281 -4.576 -4.202 1.00 93.00 548 SER A N 1
ATOM 4090 C CA . SER A 1 548 ? -19.875 -3.291 -3.796 1.00 93.00 548 SER A CA 1
ATOM 4091 C C . SER A 1 548 ? -21.083 -3.506 -2.876 1.00 93.00 548 SER A C 1
ATOM 4093 O O . SER A 1 548 ? -21.801 -4.504 -2.979 1.00 93.00 548 SER A O 1
ATOM 4095 N N . GLY A 1 549 ? -21.326 -2.557 -1.978 1.00 94.06 549 GLY A N 1
ATOM 4096 C CA . GLY A 1 549 ? -22.431 -2.599 -1.029 1.00 94.06 549 GLY A CA 1
ATOM 4097 C C . GLY A 1 549 ? -23.804 -2.429 -1.677 1.00 94.06 549 GLY A C 1
ATOM 4098 O O . GLY A 1 549 ? -23.953 -1.813 -2.730 1.00 94.06 549 GLY A O 1
ATOM 4099 N N . LEU A 1 550 ? -24.834 -2.965 -1.018 1.00 92.44 550 LEU A N 1
ATOM 4100 C CA . LEU A 1 550 ? -26.228 -2.801 -1.446 1.00 92.44 550 LEU A CA 1
ATOM 4101 C C . LEU A 1 550 ? -26.777 -1.394 -1.153 1.00 92.44 550 LEU A C 1
ATOM 4103 O O . LEU A 1 550 ? -27.601 -0.896 -1.909 1.00 92.44 550 LEU A O 1
ATOM 4107 N N . GLN A 1 551 ? -26.326 -0.764 -0.062 1.00 87.44 551 GLN A N 1
ATOM 4108 C CA . GLN A 1 551 ? -26.856 0.524 0.417 1.00 87.44 551 GLN A CA 1
ATOM 4109 C C . GLN A 1 551 ? -26.133 1.752 -0.165 1.00 87.44 551 GLN A C 1
ATOM 4111 O O . GLN A 1 551 ? -26.665 2.856 -0.115 1.00 87.44 551 GLN A O 1
ATOM 4116 N N . SER A 1 552 ? -24.928 1.581 -0.717 1.00 86.44 552 SER A N 1
ATOM 4117 C CA . SER A 1 552 ? -24.182 2.644 -1.399 1.00 86.44 552 SER A CA 1
ATOM 4118 C C . SER A 1 552 ? -23.242 2.058 -2.447 1.00 86.44 552 SER A C 1
ATOM 4120 O O . SER A 1 552 ? -22.574 1.057 -2.192 1.00 86.44 552 SER A O 1
ATOM 4122 N N . SER A 1 553 ? -23.124 2.731 -3.593 1.00 82.00 553 SER A N 1
ATOM 4123 C CA . SER A 1 553 ? -22.122 2.431 -4.622 1.00 82.00 553 SER A CA 1
ATOM 4124 C C . SER A 1 553 ? -20.686 2.736 -4.185 1.00 82.00 553 SER A C 1
ATOM 4126 O O . SER A 1 553 ? -19.759 2.186 -4.769 1.00 82.00 553 SER A O 1
ATOM 4128 N N . THR A 1 554 ? -20.493 3.578 -3.162 1.00 86.12 554 THR A N 1
ATOM 4129 C CA . THR A 1 554 ? -19.177 3.859 -2.556 1.00 86.12 554 THR A CA 1
ATOM 4130 C C . THR A 1 554 ? -18.810 2.895 -1.430 1.00 86.12 554 THR A C 1
ATOM 4132 O O . THR A 1 554 ? -17.683 2.937 -0.940 1.00 86.12 554 THR A O 1
ATOM 4135 N N . ALA A 1 555 ? -19.743 2.042 -0.999 1.00 92.00 555 ALA A N 1
ATOM 4136 C CA . ALA A 1 555 ? -19.462 1.012 -0.014 1.00 92.00 555 ALA A CA 1
ATOM 4137 C C . ALA A 1 555 ? -18.868 -0.226 -0.695 1.00 92.00 555 ALA A C 1
ATOM 4139 O O . ALA A 1 555 ? -19.322 -0.629 -1.768 1.00 92.00 555 ALA A O 1
ATOM 4140 N N . ILE A 1 556 ? -17.887 -0.854 -0.053 1.00 92.81 556 ILE A N 1
ATOM 4141 C CA . ILE A 1 556 ? -17.168 -2.026 -0.567 1.00 92.81 556 ILE A CA 1
ATOM 4142 C C . ILE A 1 556 ? -16.895 -3.031 0.551 1.00 92.81 556 ILE A C 1
ATOM 4144 O O . ILE A 1 556 ? -16.769 -2.656 1.718 1.00 92.81 556 ILE A O 1
ATOM 4148 N N . ALA A 1 557 ? -16.756 -4.304 0.185 1.00 95.62 557 ALA A N 1
ATOM 4149 C CA . ALA A 1 557 ? -16.055 -5.294 0.990 1.00 95.62 557 ALA A CA 1
ATOM 4150 C C . ALA A 1 557 ? -15.048 -6.075 0.148 1.00 95.62 557 ALA A C 1
ATOM 4152 O O . ALA A 1 557 ? -15.393 -6.589 -0.917 1.00 95.62 557 ALA A O 1
ATOM 4153 N N . ASP A 1 558 ? -13.835 -6.191 0.680 1.00 95.81 558 ASP A N 1
ATOM 4154 C CA . ASP A 1 558 ? -12.724 -6.946 0.113 1.00 95.81 558 ASP A CA 1
ATOM 4155 C C . ASP A 1 558 ? -12.521 -8.248 0.890 1.00 95.81 558 ASP A C 1
ATOM 4157 O O . ASP A 1 558 ? -12.584 -8.282 2.120 1.00 95.81 558 ASP A O 1
ATOM 4161 N N . PHE A 1 559 ? -12.232 -9.325 0.168 1.00 96.88 559 PHE A N 1
ATOM 4162 C CA . PHE A 1 559 ? -12.007 -10.663 0.703 1.00 96.88 559 PHE A CA 1
ATOM 4163 C C . PHE A 1 559 ? -10.680 -11.200 0.168 1.00 96.88 559 PHE A C 1
ATOM 4165 O O . PHE A 1 559 ? -10.540 -11.410 -1.038 1.00 96.88 559 PHE A O 1
ATOM 4172 N N . VAL A 1 560 ? -9.703 -11.416 1.051 1.00 96.38 560 VAL A N 1
ATOM 4173 C CA . VAL A 1 560 ? -8.368 -11.912 0.693 1.00 96.38 560 VAL A CA 1
ATOM 4174 C C . VAL A 1 560 ? -8.300 -13.410 0.958 1.00 96.38 560 VAL A C 1
ATOM 4176 O O . VAL A 1 560 ? -8.283 -13.866 2.105 1.00 96.38 560 VAL A O 1
ATOM 4179 N N . PHE A 1 561 ? -8.238 -14.187 -0.116 1.00 96.56 561 PHE A N 1
ATOM 4180 C CA . PHE A 1 561 ? -8.054 -15.632 -0.079 1.00 96.56 561 PHE A CA 1
ATOM 4181 C C . PHE A 1 561 ? -6.568 -15.959 -0.214 1.00 96.56 561 PHE A C 1
ATOM 4183 O O . PHE A 1 561 ? -5.914 -15.448 -1.120 1.00 96.56 561 PHE A O 1
ATOM 4190 N N . ILE A 1 562 ? -6.048 -16.827 0.656 1.00 94.56 562 ILE A N 1
ATOM 4191 C CA . ILE A 1 562 ? -4.705 -17.411 0.553 1.00 94.56 562 ILE A CA 1
ATOM 4192 C C . ILE A 1 562 ? -4.879 -18.925 0.417 1.00 94.56 562 ILE A C 1
ATOM 4194 O O . ILE A 1 562 ? -5.621 -19.539 1.185 1.00 94.56 562 ILE A O 1
ATOM 4198 N N . GLY A 1 563 ? -4.281 -19.527 -0.612 1.00 93.38 563 GLY A N 1
ATOM 4199 C CA . GLY A 1 563 ? -4.467 -20.955 -0.899 1.00 93.38 563 GLY A CA 1
ATOM 4200 C C . GLY A 1 563 ? -5.926 -21.335 -1.185 1.00 93.38 563 GLY A C 1
ATOM 4201 O O . GLY A 1 563 ? -6.365 -22.429 -0.842 1.00 93.38 563 GLY A O 1
ATOM 4202 N N . GLY A 1 564 ? -6.710 -20.401 -1.738 1.00 94.56 564 GLY A N 1
ATOM 4203 C CA . GLY A 1 564 ? -8.150 -20.557 -1.987 1.00 94.56 564 GLY A CA 1
ATOM 4204 C C . GLY A 1 564 ? -9.058 -20.418 -0.754 1.00 94.56 564 GLY A C 1
ATOM 4205 O O . GLY A 1 564 ? -10.279 -20.446 -0.908 1.00 94.56 564 GLY A O 1
ATOM 4206 N N . SER A 1 565 ? -8.492 -20.230 0.444 1.00 96.00 565 SER A N 1
ATOM 4207 C CA . SER A 1 565 ? -9.218 -20.114 1.719 1.00 96.00 565 SER A CA 1
ATOM 4208 C C . SER A 1 565 ? -9.174 -18.681 2.254 1.00 96.00 565 SER A C 1
ATOM 4210 O O . SER A 1 565 ? -8.135 -18.027 2.186 1.00 96.00 565 SER A O 1
ATOM 4212 N N . LEU A 1 566 ? -10.282 -18.167 2.793 1.00 96.56 566 LEU A N 1
ATOM 4213 C CA . LEU A 1 566 ? -10.372 -16.782 3.260 1.00 96.56 566 LEU A CA 1
ATOM 4214 C C . LEU A 1 566 ? -9.436 -16.539 4.452 1.00 96.56 566 LEU A C 1
ATOM 4216 O O . LEU A 1 566 ? -9.638 -17.099 5.530 1.00 96.56 566 LEU A O 1
ATOM 4220 N N . SER A 1 567 ? -8.433 -15.685 4.261 1.00 92.38 567 SER A N 1
ATOM 4221 C CA . SER A 1 567 ? -7.451 -15.314 5.284 1.00 92.38 567 SER A CA 1
ATOM 4222 C C . SER A 1 567 ? -7.841 -14.026 6.011 1.00 92.38 567 SER A C 1
ATOM 4224 O O . SER A 1 567 ? -7.649 -13.920 7.224 1.00 92.38 567 SER A O 1
ATOM 4226 N N . SER A 1 568 ? -8.438 -13.068 5.297 1.00 93.25 568 SER A N 1
ATOM 4227 C CA . SER A 1 568 ? -8.990 -11.841 5.876 1.00 93.25 568 SER A CA 1
ATOM 4228 C C . SER A 1 568 ? -10.117 -11.252 5.030 1.00 93.25 568 SER A C 1
ATOM 4230 O O . SER A 1 568 ? -10.263 -11.559 3.845 1.00 93.25 568 SER A O 1
ATOM 4232 N N . LYS A 1 569 ? -10.922 -10.396 5.655 1.00 96.00 569 LYS A N 1
ATOM 4233 C CA . LYS A 1 569 ? -11.966 -9.587 5.027 1.00 96.00 569 LYS A CA 1
ATOM 4234 C C . LYS A 1 569 ? -11.905 -8.154 5.559 1.00 96.00 569 LYS A C 1
ATOM 4236 O O . LYS A 1 569 ? -11.547 -7.937 6.716 1.00 96.00 569 LYS A O 1
ATOM 4241 N N . ALA A 1 570 ? -12.264 -7.188 4.729 1.00 94.69 570 ALA A N 1
ATOM 4242 C CA . ALA A 1 570 ? -12.378 -5.782 5.097 1.00 94.69 570 ALA A CA 1
ATOM 4243 C C . ALA A 1 570 ? -13.647 -5.178 4.493 1.00 94.69 570 ALA A C 1
ATOM 4245 O O . ALA A 1 570 ? -14.166 -5.694 3.505 1.00 94.69 570 ALA A O 1
ATOM 4246 N N . GLN A 1 571 ? -14.148 -4.087 5.069 1.00 94.75 571 GLN A N 1
ATOM 4247 C CA . GLN A 1 571 ? -15.236 -3.309 4.480 1.00 94.75 571 GLN A CA 1
ATOM 4248 C C . GLN A 1 571 ? -15.110 -1.822 4.781 1.00 94.75 571 GLN A C 1
ATOM 4250 O O . GLN A 1 571 ? -14.559 -1.420 5.805 1.00 94.75 571 GLN A O 1
ATOM 4255 N N . ILE A 1 572 ? -15.671 -1.017 3.885 1.00 89.06 572 ILE A N 1
ATOM 4256 C CA . ILE A 1 572 ? -15.848 0.422 4.049 1.00 89.06 572 ILE A CA 1
ATOM 4257 C C . ILE A 1 572 ? -17.299 0.737 3.689 1.00 89.06 572 ILE A C 1
ATOM 4259 O O . ILE A 1 572 ? -17.774 0.354 2.621 1.00 89.06 572 ILE A O 1
ATOM 4263 N N . GLY A 1 573 ? -18.015 1.431 4.575 1.00 89.06 573 GLY A N 1
ATOM 4264 C CA . GLY A 1 573 ? -19.365 1.938 4.308 1.00 89.06 573 GLY A CA 1
ATOM 4265 C C . GLY A 1 573 ? -20.486 0.893 4.222 1.00 89.06 573 GLY A C 1
ATOM 4266 O O . GLY A 1 573 ? -21.616 1.278 3.928 1.00 89.06 573 GLY A O 1
ATOM 4267 N N . LEU A 1 574 ? -20.232 -0.400 4.482 1.00 90.25 574 LEU A N 1
ATOM 4268 C CA . LEU A 1 574 ? -21.329 -1.360 4.682 1.00 90.25 574 LEU A CA 1
ATOM 4269 C C . LEU A 1 574 ? -22.018 -1.132 6.028 1.00 90.25 574 LEU A C 1
ATOM 4271 O O . LEU A 1 574 ? -23.227 -1.331 6.138 1.00 90.25 574 LEU A O 1
ATOM 4275 N N . ASP A 1 575 ? -21.248 -0.739 7.044 1.00 87.56 575 ASP A N 1
ATOM 4276 C CA . ASP A 1 575 ? -21.779 -0.322 8.336 1.00 87.56 575 ASP A CA 1
ATOM 4277 C C . ASP A 1 575 ? -22.005 1.195 8.345 1.00 87.56 575 ASP A C 1
ATOM 4279 O O . ASP A 1 575 ? -21.059 1.979 8.254 1.00 87.56 575 ASP A O 1
ATOM 4283 N N . THR A 1 576 ? -23.273 1.603 8.430 1.00 79.56 576 THR A N 1
ATOM 4284 C CA . THR A 1 576 ? -23.697 3.008 8.545 1.00 79.56 576 THR A CA 1
ATOM 4285 C C . THR A 1 576 ? -23.975 3.410 9.998 1.00 79.56 576 THR A C 1
ATOM 4287 O O . THR A 1 576 ? -24.574 4.458 10.241 1.00 79.56 576 THR A O 1
ATOM 4290 N N . GLY A 1 577 ? -23.607 2.571 10.974 1.00 81.50 577 GLY A N 1
ATOM 4291 C CA . GLY A 1 577 ? -23.757 2.872 12.395 1.00 81.50 577 GLY A CA 1
ATOM 4292 C C . GLY A 1 577 ? -22.859 4.026 12.853 1.00 81.50 577 GLY A C 1
ATOM 4293 O O . GLY A 1 577 ? -21.683 4.103 12.496 1.00 81.50 577 GLY A O 1
ATOM 4294 N N . VAL A 1 578 ? -23.398 4.917 13.691 1.00 79.50 578 VAL A N 1
ATOM 4295 C CA . VAL A 1 578 ? -22.622 5.986 14.340 1.00 79.50 578 VAL A CA 1
ATOM 4296 C C . VAL A 1 578 ? -22.017 5.443 15.634 1.00 79.50 578 VAL A C 1
ATOM 4298 O O . VAL A 1 578 ? -22.647 5.440 16.691 1.00 79.50 578 VAL A O 1
ATOM 4301 N N . TYR A 1 579 ? -20.782 4.961 15.542 1.00 87.62 579 TYR A N 1
ATOM 4302 C CA . TYR A 1 579 ? -20.032 4.398 16.665 1.00 87.62 579 TYR A CA 1
ATOM 4303 C C . TYR A 1 579 ? -19.329 5.506 17.454 1.00 87.62 579 TYR A C 1
ATOM 4305 O O . TYR A 1 579 ? -18.127 5.710 17.310 1.00 87.62 579 TYR A O 1
ATOM 4313 N N . ALA A 1 580 ? -20.090 6.262 18.248 1.00 91.75 580 ALA A N 1
ATOM 4314 C CA . ALA A 1 580 ? -19.566 7.350 19.073 1.00 91.75 580 ALA A CA 1
ATOM 4315 C C . ALA A 1 580 ? -18.561 6.861 20.139 1.00 91.75 580 ALA A C 1
ATOM 4317 O O . ALA A 1 580 ? -18.751 5.797 20.727 1.00 91.75 580 ALA A O 1
ATOM 4318 N N . ILE A 1 581 ? -17.524 7.659 20.419 1.00 94.69 581 ILE A N 1
ATOM 4319 C CA . ILE A 1 581 ? -16.632 7.490 21.580 1.00 94.69 581 ILE A CA 1
ATOM 4320 C C . ILE A 1 581 ? -16.168 8.850 22.132 1.00 94.69 581 ILE A C 1
ATOM 4322 O O . ILE A 1 581 ? -15.807 9.747 21.366 1.00 94.69 581 ILE A O 1
ATOM 4326 N N . THR A 1 582 ? -16.155 9.018 23.457 1.00 94.56 582 THR A N 1
ATOM 4327 C CA . THR A 1 582 ? -15.684 10.248 24.123 1.00 94.56 582 THR A CA 1
ATOM 4328 C C . THR A 1 582 ? -14.169 10.246 24.365 1.00 94.56 582 THR A C 1
ATOM 4330 O O . THR A 1 582 ? -13.503 9.205 24.348 1.00 94.56 582 THR A O 1
ATOM 4333 N N . ASN A 1 583 ? -13.592 11.431 24.608 1.00 90.69 583 ASN A N 1
ATOM 4334 C CA . ASN A 1 583 ? -12.167 11.584 24.938 1.00 90.69 583 ASN A CA 1
ATOM 4335 C C . ASN A 1 583 ? -11.790 10.829 26.227 1.00 90.69 583 ASN A C 1
ATOM 4337 O O . ASN A 1 583 ? -10.717 10.225 26.310 1.00 90.69 583 ASN A O 1
ATOM 4341 N N . GLU A 1 584 ? -12.702 10.820 27.198 1.00 92.75 584 GLU A N 1
ATOM 4342 C CA . GLU A 1 584 ? -12.590 10.082 28.453 1.00 92.75 584 GLU A CA 1
ATOM 4343 C C . GLU A 1 584 ? -12.604 8.566 28.215 1.00 92.75 584 GLU A C 1
ATOM 4345 O O . GLU A 1 584 ? -11.638 7.892 28.572 1.00 92.75 584 GLU A O 1
ATOM 4350 N N . GLN A 1 585 ? -13.621 8.038 27.515 1.00 96.31 585 GLN A N 1
ATOM 4351 C CA . GLN A 1 585 ? -13.721 6.614 27.166 1.00 96.31 585 GLN A CA 1
ATOM 4352 C C . GLN A 1 585 ? -12.462 6.127 26.437 1.00 96.31 585 GLN A C 1
ATOM 4354 O O . GLN A 1 585 ? -11.858 5.132 26.839 1.00 96.31 585 GLN A O 1
ATOM 4359 N N . TYR A 1 586 ? -12.000 6.857 25.411 1.00 94.19 586 TYR A N 1
ATOM 4360 C CA . TYR A 1 586 ? -10.749 6.530 24.717 1.00 94.19 586 TYR A CA 1
ATOM 4361 C C . TYR A 1 586 ? -9.552 6.469 25.674 1.00 94.19 586 TYR A C 1
ATOM 4363 O O . TYR A 1 586 ? -8.661 5.630 25.513 1.00 94.19 586 TYR A O 1
ATOM 4371 N N . THR A 1 587 ? -9.490 7.379 26.645 1.00 91.12 587 THR A N 1
ATOM 4372 C CA . THR A 1 587 ? -8.370 7.487 27.586 1.00 91.12 587 THR A CA 1
ATOM 4373 C C . THR A 1 587 ? -8.397 6.353 28.612 1.00 91.12 587 THR A C 1
ATOM 4375 O O . THR A 1 587 ? -7.348 5.755 28.853 1.00 91.12 587 THR A O 1
ATOM 4378 N N . ALA A 1 588 ? -9.581 5.988 29.115 1.00 94.06 588 ALA A N 1
ATOM 4379 C CA . ALA A 1 588 ? -9.797 4.907 30.075 1.00 94.06 588 ALA A CA 1
ATOM 4380 C C . ALA A 1 588 ? -9.555 3.493 29.503 1.00 94.06 588 ALA A C 1
ATOM 4382 O O . ALA A 1 588 ? -9.098 2.621 30.241 1.00 94.06 588 ALA A O 1
ATOM 4383 N N . ILE A 1 589 ? -9.786 3.257 28.203 1.00 94.00 589 ILE A N 1
ATOM 4384 C CA . ILE A 1 589 ? -9.434 1.987 27.534 1.00 94.00 589 ILE A CA 1
ATOM 4385 C C . ILE A 1 589 ? -7.924 1.726 27.643 1.00 94.00 589 ILE A C 1
ATOM 4387 O O . ILE A 1 589 ? -7.1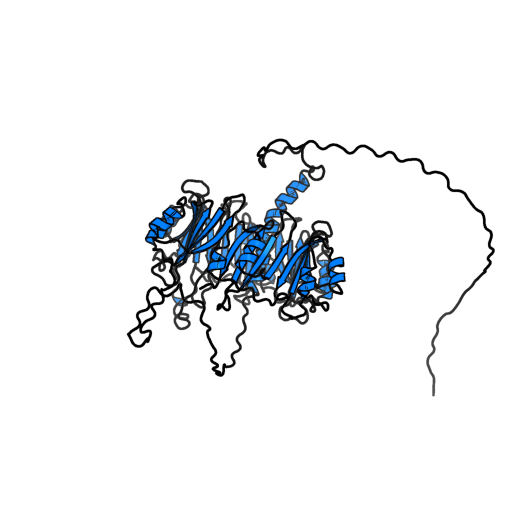21 2.565 27.231 1.00 94.00 589 ILE A O 1
ATOM 4391 N N . GLN A 1 590 ? -7.511 0.539 28.092 1.00 92.06 590 GLN A N 1
ATOM 4392 C CA . GLN A 1 590 ? -6.091 0.175 28.203 1.00 92.06 590 GLN A CA 1
ATOM 4393 C C . GLN A 1 590 ? -5.703 -0.925 27.208 1.00 92.06 590 GLN A C 1
ATOM 4395 O O . GLN A 1 590 ? -6.502 -1.793 26.854 1.00 92.06 590 GLN A O 1
ATOM 4400 N N . VAL A 1 591 ? -4.442 -0.910 26.772 1.00 90.44 591 VAL A N 1
ATOM 4401 C CA . VAL A 1 591 ? -3.849 -2.015 26.003 1.00 90.44 591 VAL A CA 1
ATOM 4402 C C . VAL A 1 591 ? -3.942 -3.300 26.847 1.00 90.44 591 VAL A C 1
ATOM 4404 O O . VAL A 1 591 ? -3.762 -3.263 28.062 1.00 90.44 591 VAL A O 1
ATOM 4407 N N . GLY A 1 592 ? -4.306 -4.427 26.231 1.00 90.12 592 GLY A N 1
ATOM 4408 C CA . GLY A 1 592 ? -4.632 -5.684 26.921 1.00 90.12 592 GLY A CA 1
ATOM 4409 C C . GLY A 1 592 ? -6.114 -5.878 27.298 1.00 90.12 592 GLY A C 1
ATOM 4410 O O . GLY A 1 592 ? -6.478 -6.948 27.800 1.00 90.12 592 GLY A O 1
ATOM 4411 N N . TRP A 1 593 ? -6.999 -4.912 27.032 1.00 96.75 593 TRP A N 1
ATOM 4412 C CA . TRP A 1 593 ? -8.456 -5.102 27.145 1.00 96.75 593 TRP A CA 1
ATOM 4413 C C . TRP A 1 593 ? -9.005 -6.024 26.039 1.00 96.75 593 TRP A C 1
ATOM 4415 O O . TRP A 1 593 ? -8.449 -6.075 24.943 1.00 96.75 593 TRP A O 1
ATOM 4425 N N . THR A 1 594 ? -10.088 -6.768 26.296 1.00 96.44 594 THR A N 1
ATOM 4426 C CA . THR A 1 594 ? -10.829 -7.484 25.232 1.00 96.44 594 THR A CA 1
ATOM 4427 C C . THR A 1 594 ? -11.750 -6.540 24.455 1.00 96.44 594 THR A C 1
ATOM 4429 O O . THR A 1 594 ? -12.043 -5.428 24.905 1.00 96.44 594 THR A O 1
ATOM 4432 N N . ARG A 1 595 ? -12.258 -6.995 23.298 1.00 94.56 595 ARG A N 1
ATOM 4433 C CA . ARG A 1 595 ? -13.310 -6.275 22.557 1.00 94.56 595 ARG A CA 1
ATOM 4434 C C . ARG A 1 595 ? -14.546 -6.032 23.429 1.00 94.56 595 ARG A C 1
ATOM 4436 O O . ARG A 1 595 ? -15.135 -4.960 23.338 1.00 94.56 595 ARG A O 1
ATOM 4443 N N . ASP A 1 596 ? -14.896 -6.965 24.311 1.00 95.88 596 ASP A N 1
ATOM 4444 C CA . ASP A 1 596 ? -16.066 -6.866 25.198 1.00 95.88 596 ASP A CA 1
ATOM 4445 C C . ASP A 1 596 ? -15.866 -5.839 26.320 1.00 95.88 596 ASP A C 1
ATOM 4447 O O . ASP A 1 596 ? -16.803 -5.124 26.672 1.00 95.88 596 ASP A O 1
ATOM 4451 N N . GLN A 1 597 ? -14.642 -5.708 26.848 1.00 97.50 597 GLN A N 1
ATOM 4452 C CA . GLN A 1 597 ? -14.303 -4.662 27.823 1.00 97.50 597 GLN A CA 1
ATOM 4453 C C . GLN A 1 597 ? -14.401 -3.264 27.194 1.00 97.50 597 GLN A C 1
ATOM 4455 O O . GLN A 1 597 ? -14.959 -2.353 27.800 1.00 97.50 597 GLN A O 1
ATOM 4460 N N . VAL A 1 598 ? -13.922 -3.104 25.953 1.00 96.25 598 VAL A N 1
ATOM 4461 C CA . VAL A 1 598 ? -14.095 -1.857 25.188 1.00 96.25 598 VAL A CA 1
ATOM 4462 C C . VAL A 1 598 ? -15.574 -1.606 24.880 1.00 96.25 598 VAL A C 1
ATOM 4464 O O . VAL A 1 598 ? -16.067 -0.509 25.122 1.00 96.25 598 VAL A O 1
ATOM 4467 N N . THR A 1 599 ? -16.305 -2.631 24.434 1.00 95.38 599 THR A N 1
ATOM 4468 C CA . THR A 1 599 ? -17.744 -2.544 24.123 1.00 95.38 599 THR A CA 1
ATOM 4469 C C . THR A 1 599 ? -18.561 -2.119 25.344 1.00 95.38 599 THR A C 1
ATOM 4471 O O . THR A 1 599 ? -19.416 -1.247 25.229 1.00 95.38 599 THR A O 1
ATOM 4474 N N . SER A 1 600 ? -18.271 -2.684 26.520 1.00 96.50 600 SER A N 1
ATOM 4475 C CA . SER A 1 600 ? -18.960 -2.360 27.778 1.00 96.50 600 SER A CA 1
ATOM 4476 C C . SER A 1 600 ? -18.716 -0.925 28.258 1.00 96.50 600 SER A C 1
ATOM 4478 O O . SER A 1 600 ? -19.600 -0.345 28.877 1.00 96.50 600 SER A O 1
ATOM 4480 N N . LEU A 1 601 ? -17.543 -0.341 27.977 1.00 97.00 601 LEU A N 1
ATOM 4481 C CA . LEU A 1 601 ? -17.226 1.047 28.340 1.00 97.00 601 LEU A CA 1
ATOM 4482 C C . LEU A 1 601 ? -17.770 2.066 27.324 1.00 97.00 601 LEU A C 1
ATOM 4484 O O . LEU A 1 601 ? -18.200 3.152 27.706 1.00 97.00 601 LEU A O 1
ATOM 4488 N N . VAL A 1 602 ? -17.724 1.737 26.029 1.00 95.31 602 VAL A N 1
ATOM 4489 C CA . VAL A 1 602 ? -18.146 2.645 24.947 1.00 95.31 602 VAL A CA 1
ATOM 4490 C C . VAL A 1 602 ? -19.654 2.544 24.661 1.00 95.31 602 VAL A C 1
ATOM 4492 O O . VAL A 1 602 ? -20.239 3.449 24.076 1.00 95.31 602 VAL A O 1
ATOM 4495 N N . GLY A 1 603 ? -20.304 1.451 25.071 1.00 93.12 603 GLY A N 1
ATOM 4496 C CA . GLY A 1 603 ? -21.717 1.171 24.795 1.00 93.12 603 GLY A CA 1
ATOM 4497 C C . GLY A 1 603 ? -21.989 0.641 23.381 1.00 93.12 603 GLY A C 1
ATOM 4498 O O . GLY A 1 603 ? -23.142 0.421 23.017 1.00 93.12 603 GLY A O 1
ATOM 4499 N N . SER A 1 604 ? -20.953 0.418 22.565 1.00 91.62 604 SER A N 1
ATOM 4500 C CA . SER A 1 604 ? -21.077 -0.107 21.201 1.00 91.62 604 SER A CA 1
ATOM 4501 C C . SER A 1 604 ? -19.851 -0.928 20.784 1.00 91.62 604 SER A C 1
ATOM 4503 O O . SER A 1 604 ? -18.766 -0.772 21.336 1.00 91.62 604 SER A O 1
ATOM 4505 N N . THR A 1 605 ? -20.019 -1.829 19.812 1.00 90.19 605 THR A N 1
ATOM 4506 C CA . THR A 1 605 ? -19.001 -2.817 19.394 1.00 90.19 605 THR A CA 1
ATOM 4507 C C . THR A 1 605 ? -17.948 -2.294 18.409 1.00 90.19 605 THR A C 1
ATOM 4509 O O . THR A 1 605 ? -17.080 -3.074 17.990 1.00 90.19 605 THR A O 1
ATOM 4512 N N . GLY A 1 606 ? -18.035 -1.014 18.029 1.00 89.81 606 GLY A N 1
ATOM 4513 C CA . GLY A 1 606 ? -17.224 -0.363 16.997 1.00 89.81 606 GLY A CA 1
ATOM 4514 C C . GLY A 1 606 ? -17.523 -0.840 15.572 1.00 89.81 606 GLY A C 1
ATOM 4515 O O . GLY A 1 606 ? -17.971 -1.969 15.354 1.00 89.81 606 GLY A O 1
ATOM 4516 N N . ASN A 1 607 ? -17.205 -0.000 14.585 1.00 89.56 607 ASN A N 1
ATOM 4517 C CA . ASN A 1 607 ? -17.240 -0.400 13.182 1.00 89.56 607 ASN A CA 1
ATOM 4518 C C . ASN A 1 607 ? -16.072 -1.361 12.904 1.00 89.56 607 ASN A C 1
ATOM 4520 O O . ASN A 1 607 ? -14.911 -0.989 13.083 1.00 89.56 607 ASN A O 1
ATOM 4524 N N . ALA A 1 608 ? -16.361 -2.599 12.497 1.00 89.50 608 ALA A N 1
ATOM 4525 C CA . ALA A 1 608 ? -15.343 -3.599 12.175 1.00 89.50 608 ALA A CA 1
ATOM 4526 C C . ALA A 1 608 ? -14.865 -3.421 10.726 1.00 89.50 608 ALA A C 1
ATOM 4528 O O . ALA A 1 608 ? -15.454 -3.967 9.789 1.00 89.50 608 ALA A O 1
ATOM 4529 N N . MET A 1 609 ? -13.802 -2.636 10.556 1.00 89.19 609 MET A N 1
ATOM 4530 C CA . MET A 1 609 ? -13.261 -2.250 9.248 1.00 89.19 609 MET A CA 1
ATOM 4531 C C . MET A 1 609 ? -12.447 -3.370 8.591 1.00 89.19 609 MET A C 1
ATOM 4533 O O . MET A 1 609 ? -12.433 -3.484 7.370 1.00 89.19 609 MET A O 1
ATOM 4537 N N . SER A 1 610 ? -11.770 -4.207 9.385 1.00 89.88 610 SER A N 1
ATOM 4538 C CA . SER A 1 610 ? -10.991 -5.352 8.895 1.00 89.88 610 SER A CA 1
ATOM 4539 C C . SER A 1 610 ? -10.888 -6.452 9.951 1.00 89.88 610 SER A C 1
ATOM 4541 O O . SER A 1 610 ? -10.733 -6.163 11.139 1.00 89.88 610 SER A O 1
ATOM 4543 N N . GLU A 1 611 ? -10.992 -7.709 9.521 1.00 90.38 611 GLU A N 1
ATOM 4544 C CA . GLU A 1 611 ? -10.910 -8.921 10.343 1.00 90.38 611 GLU A CA 1
ATOM 4545 C C . GLU A 1 611 ? -10.082 -9.979 9.588 1.00 90.38 611 GLU A C 1
ATOM 4547 O O . GLU A 1 611 ? -10.364 -10.277 8.427 1.00 90.38 611 GLU A O 1
ATOM 4552 N N . GLY A 1 612 ? -9.062 -10.573 10.215 1.00 86.75 612 GLY A N 1
ATOM 4553 C CA . GLY A 1 612 ? -8.208 -11.574 9.563 1.00 86.75 612 GLY A CA 1
ATOM 4554 C C . GLY A 1 612 ? -7.478 -12.505 10.524 1.00 86.75 612 GLY A C 1
ATOM 4555 O O . GLY A 1 612 ? -7.409 -12.240 11.719 1.00 86.75 612 GLY A O 1
ATOM 4556 N N . GLY A 1 613 ? -6.934 -13.605 10.001 1.00 82.56 613 GLY A N 1
ATOM 4557 C CA . GLY A 1 613 ? -6.277 -14.649 10.794 1.00 82.56 613 GLY A CA 1
ATOM 4558 C C . GLY A 1 613 ? -7.250 -15.503 11.619 1.00 82.56 613 GLY A C 1
ATOM 4559 O O . GLY A 1 613 ? -8.471 -15.450 11.439 1.00 82.56 613 GLY A O 1
ATOM 4560 N N . THR A 1 614 ? -6.701 -16.328 12.517 1.00 77.62 614 THR A N 1
ATOM 4561 C CA . THR A 1 614 ? -7.462 -17.214 13.418 1.00 77.62 614 THR A CA 1
ATOM 4562 C C . THR A 1 614 ? -6.728 -17.410 14.749 1.00 77.62 614 THR A C 1
ATOM 4564 O O . THR A 1 614 ? -5.501 -17.386 14.811 1.00 77.62 614 THR A O 1
ATOM 4567 N N . GLY A 1 615 ? -7.466 -17.608 15.848 1.00 82.06 615 GLY A N 1
ATOM 4568 C CA . GLY A 1 615 ? -6.877 -17.892 17.165 1.00 82.06 615 GLY A CA 1
ATOM 4569 C C . GLY A 1 615 ? -5.816 -16.866 17.590 1.00 82.06 615 GLY A C 1
ATOM 4570 O O . GLY A 1 615 ? -6.107 -15.678 17.709 1.00 82.06 615 GLY A O 1
ATOM 4571 N N . SER A 1 616 ? -4.578 -17.325 17.795 1.00 77.62 616 SER A N 1
ATOM 4572 C CA . SER A 1 616 ? -3.432 -16.497 18.202 1.00 77.62 616 SER A CA 1
ATOM 4573 C C . SER A 1 616 ? -2.805 -15.646 17.084 1.00 77.62 616 SER A C 1
ATOM 4575 O O . SER A 1 616 ? -1.788 -14.997 17.318 1.00 77.62 616 SER A O 1
ATOM 4577 N N . THR A 1 617 ? -3.372 -15.653 15.874 1.00 77.88 617 THR A N 1
ATOM 4578 C CA . THR A 1 617 ? -3.027 -14.724 14.780 1.00 77.88 617 THR A CA 1
ATOM 4579 C C . THR A 1 617 ? -4.209 -13.848 14.364 1.00 77.88 617 THR A C 1
ATOM 4581 O O . THR A 1 617 ? -4.105 -13.105 13.391 1.00 77.88 617 THR A O 1
ATOM 4584 N N . ALA A 1 618 ? -5.338 -13.916 15.080 1.00 84.19 618 ALA A N 1
ATOM 4585 C CA . ALA A 1 618 ? -6.524 -13.132 14.757 1.00 84.19 618 ALA A CA 1
ATOM 4586 C C . ALA A 1 618 ? -6.274 -11.630 14.978 1.00 84.19 618 ALA A C 1
ATOM 4588 O O . ALA A 1 618 ? -6.006 -11.211 16.106 1.00 84.19 618 ALA A O 1
ATOM 4589 N N . VAL A 1 619 ? -6.403 -10.825 13.923 1.00 87.56 619 VAL A N 1
ATOM 4590 C CA . VAL A 1 619 ? -6.293 -9.361 13.944 1.00 87.56 619 VAL A CA 1
ATOM 4591 C C . VAL A 1 619 ? -7.650 -8.744 13.613 1.00 87.56 619 VAL A C 1
ATOM 4593 O O . VAL A 1 619 ? -8.306 -9.157 12.657 1.00 87.56 619 VAL A O 1
ATOM 4596 N N . VAL A 1 620 ? -8.072 -7.745 14.392 1.00 92.06 620 VAL A N 1
ATOM 4597 C CA . VAL A 1 620 ? -9.318 -6.995 14.165 1.00 92.06 620 VAL A CA 1
ATOM 4598 C C . VAL A 1 620 ? -9.061 -5.496 14.291 1.00 92.06 620 VAL A C 1
ATOM 4600 O O . VAL A 1 620 ? -8.533 -5.033 15.304 1.00 92.06 620 VAL A O 1
ATOM 4603 N N . LEU A 1 621 ? -9.474 -4.742 13.272 1.00 93.00 621 LEU A N 1
ATOM 4604 C CA . LEU A 1 621 ? -9.421 -3.285 13.208 1.00 93.00 621 LEU A CA 1
ATOM 4605 C C . LEU A 1 621 ? -10.814 -2.708 13.492 1.00 93.00 621 LEU A C 1
ATOM 4607 O O . LEU A 1 621 ? -11.727 -2.866 12.677 1.00 93.00 621 LEU A O 1
ATOM 4611 N N . LEU A 1 622 ? -10.971 -2.027 14.630 1.00 93.06 622 LEU A N 1
ATOM 4612 C CA . LEU A 1 622 ? -12.198 -1.304 14.976 1.00 93.06 622 LEU A CA 1
ATOM 4613 C C . LEU A 1 622 ? -12.014 0.204 14.825 1.00 93.06 622 LEU A C 1
ATOM 4615 O O . LEU A 1 622 ? -10.988 0.746 15.235 1.00 93.06 622 LEU A O 1
ATOM 4619 N N . GLN A 1 623 ? -13.043 0.872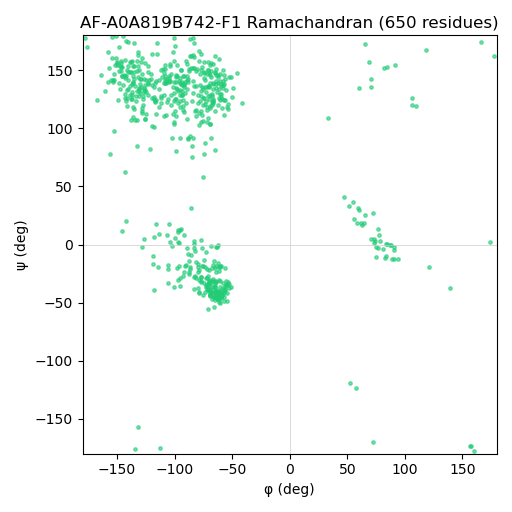 14.311 1.00 92.94 623 GLN A N 1
ATOM 4620 C CA . GLN A 1 623 ? -13.114 2.323 14.167 1.00 92.94 623 GLN A CA 1
ATOM 4621 C C . GLN A 1 623 ? -14.333 2.878 14.919 1.00 92.94 623 GLN A C 1
ATOM 4623 O O . GLN A 1 623 ? -15.409 2.276 14.920 1.00 92.94 623 GLN A O 1
ATOM 4628 N N . TYR A 1 624 ? -14.152 4.040 15.542 1.00 93.62 624 TYR A N 1
ATOM 4629 C CA . TYR A 1 624 ? -15.188 4.817 16.220 1.00 93.62 624 TYR A CA 1
ATOM 4630 C C . TYR A 1 624 ? -15.101 6.281 15.768 1.00 93.62 624 TYR A C 1
ATOM 4632 O O . TYR A 1 624 ? -14.009 6.805 15.545 1.00 93.62 624 TYR A O 1
ATOM 4640 N N . THR A 1 625 ? -16.247 6.943 15.650 1.00 92.00 625 THR A N 1
ATOM 4641 C CA . THR A 1 625 ? -16.387 8.373 15.340 1.00 92.00 625 THR A CA 1
ATOM 4642 C C . THR A 1 625 ? -16.391 9.209 16.616 1.00 92.00 625 THR A C 1
ATOM 4644 O O . THR A 1 625 ? -16.972 8.804 17.621 1.00 92.00 625 THR A O 1
ATOM 4647 N N . VAL A 1 626 ? -15.813 10.407 16.579 1.00 88.50 626 VAL A N 1
ATOM 4648 C CA . VAL A 1 626 ? -15.807 11.325 17.729 1.00 88.50 626 VAL A CA 1
ATOM 4649 C C . VAL A 1 626 ? -16.993 12.292 17.638 1.00 88.50 626 VAL A C 1
ATOM 4651 O O . VAL A 1 626 ? -17.153 12.946 16.603 1.00 88.50 626 VAL A O 1
ATOM 4654 N N . PRO A 1 627 ? -17.814 12.440 18.696 1.00 87.19 627 PRO A N 1
ATOM 4655 C CA . PRO A 1 627 ? -18.870 13.448 18.745 1.00 87.19 627 PRO A CA 1
ATOM 4656 C C . PRO A 1 627 ? -18.359 14.857 18.407 1.00 87.19 627 PRO A C 1
ATOM 4658 O O . PRO A 1 627 ? -17.245 15.233 18.763 1.00 87.19 627 PRO A O 1
ATOM 4661 N N . GLN A 1 628 ? -19.189 15.655 17.727 1.00 84.12 628 GLN A N 1
ATOM 4662 C CA . GLN A 1 628 ? -18.904 17.062 17.389 1.00 84.12 628 GLN A CA 1
ATOM 4663 C C . GLN A 1 628 ? -17.623 17.305 16.547 1.00 84.12 628 GLN A C 1
ATOM 4665 O O . GLN A 1 628 ? -17.110 18.432 16.488 1.00 84.12 628 GLN A O 1
ATOM 4670 N N . SER A 1 629 ? -17.100 16.271 15.875 1.00 82.75 629 SER A N 1
ATOM 4671 C CA . SER A 1 629 ? -15.894 16.358 15.046 1.00 82.75 629 SER A CA 1
ATOM 4672 C C . SER A 1 629 ? -16.085 15.667 13.695 1.00 82.75 629 SER A C 1
ATOM 4674 O O . SER A 1 629 ? -16.075 14.444 13.602 1.00 82.75 629 SER A O 1
ATOM 4676 N N . ALA A 1 630 ? -16.210 16.457 12.622 1.00 80.75 630 ALA A N 1
ATOM 4677 C CA . ALA A 1 630 ? -16.472 15.968 11.260 1.00 80.75 630 ALA A CA 1
ATOM 4678 C C . ALA A 1 630 ? -15.394 15.013 10.699 1.00 80.75 630 ALA A C 1
ATOM 4680 O O . ALA A 1 630 ? -15.656 14.278 9.753 1.00 80.75 630 ALA A O 1
ATOM 4681 N N . TYR A 1 631 ? -14.196 15.018 11.292 1.00 81.62 631 TYR A N 1
ATOM 4682 C CA . TYR A 1 631 ? -13.068 14.159 10.917 1.00 81.62 631 TYR A CA 1
ATOM 4683 C C . TYR A 1 631 ? -12.499 13.374 12.110 1.00 81.62 631 TYR A C 1
ATOM 4685 O O . TYR A 1 631 ? -11.470 12.716 11.976 1.00 81.62 631 TYR A O 1
ATOM 4693 N N . GLY A 1 632 ? -13.120 13.470 13.290 1.00 87.00 632 GLY A N 1
ATOM 4694 C CA . GLY A 1 632 ? -12.596 12.867 14.511 1.00 87.00 632 GLY A CA 1
ATOM 4695 C C . GLY A 1 632 ? -12.839 11.363 14.548 1.00 87.00 632 GLY A C 1
ATOM 4696 O O . GLY A 1 632 ? -13.968 10.903 14.374 1.00 87.00 632 GLY A O 1
ATOM 4697 N N . GLN A 1 633 ? -11.776 10.594 14.784 1.00 90.94 633 GLN A N 1
ATOM 4698 C CA . GLN A 1 633 ? -11.799 9.133 14.761 1.00 90.94 633 GLN A CA 1
ATOM 4699 C C . GLN A 1 633 ? -10.899 8.543 15.851 1.00 90.94 633 GLN A C 1
ATOM 4701 O O . GLN A 1 633 ? -9.816 9.065 16.127 1.00 90.94 633 GLN A O 1
ATOM 4706 N N . ALA A 1 634 ? -11.314 7.413 16.420 1.00 92.31 634 ALA A N 1
ATOM 4707 C CA . ALA A 1 634 ? -10.443 6.513 17.170 1.00 92.31 634 ALA A CA 1
ATOM 4708 C C . ALA A 1 634 ? -10.356 5.157 16.472 1.00 92.31 634 ALA A C 1
ATOM 4710 O O . ALA A 1 634 ? -11.366 4.624 16.007 1.00 92.31 634 ALA A O 1
ATOM 4711 N N . THR A 1 635 ? -9.156 4.588 16.465 1.00 93.19 635 THR A N 1
ATOM 4712 C CA . THR A 1 635 ? -8.855 3.312 15.821 1.00 93.19 635 THR A CA 1
ATOM 4713 C C . THR A 1 635 ? -8.191 2.378 16.825 1.00 93.19 635 THR A C 1
ATOM 4715 O O . THR A 1 635 ? -7.267 2.763 17.544 1.00 93.19 635 THR A O 1
ATOM 4718 N N . PHE A 1 636 ? -8.663 1.136 16.875 1.00 92.38 636 PHE A N 1
ATOM 4719 C CA . PHE A 1 636 ? -8.223 0.116 17.821 1.00 92.38 636 PHE A CA 1
ATOM 4720 C C . PHE A 1 636 ? -7.830 -1.156 17.066 1.00 92.38 636 PHE A C 1
ATOM 4722 O O . PHE A 1 636 ? -8.632 -1.699 16.306 1.00 92.38 636 PHE A O 1
ATOM 4729 N N . ILE A 1 637 ? -6.607 -1.640 17.292 1.00 90.94 637 ILE A N 1
ATOM 4730 C CA . ILE A 1 637 ? -6.085 -2.874 16.694 1.00 90.94 637 ILE A CA 1
ATOM 4731 C C . ILE A 1 637 ? -6.027 -3.944 17.779 1.00 90.94 637 ILE A C 1
ATOM 4733 O O . ILE A 1 637 ? -5.211 -3.868 18.703 1.00 90.94 637 ILE A O 1
ATOM 4737 N N . PHE A 1 638 ? -6.881 -4.953 17.657 1.00 91.25 638 PHE A N 1
ATOM 4738 C CA . PHE A 1 638 ? -6.859 -6.143 18.499 1.00 91.25 638 PHE A CA 1
ATOM 4739 C C . PHE A 1 638 ? -6.028 -7.227 17.819 1.00 91.25 638 PHE A C 1
ATOM 4741 O O . PHE A 1 638 ? -6.173 -7.448 16.621 1.00 91.25 638 PHE A O 1
ATOM 4748 N N . ILE A 1 639 ? -5.195 -7.919 18.592 1.00 88.75 639 ILE A N 1
ATOM 4749 C CA . ILE A 1 639 ? -4.449 -9.112 18.186 1.00 88.75 639 ILE A CA 1
ATOM 4750 C C . ILE A 1 639 ? -4.764 -10.205 19.213 1.00 88.75 639 ILE A C 1
ATOM 4752 O O . ILE A 1 639 ? -4.746 -9.949 20.417 1.00 88.75 639 ILE A O 1
ATOM 4756 N N . SER A 1 640 ? -5.111 -11.411 18.764 1.00 89.12 640 SER A N 1
ATOM 4757 C CA . SER A 1 640 ? -5.491 -12.540 19.633 1.00 89.12 640 SER A CA 1
ATOM 4758 C C . SER A 1 640 ? -6.647 -12.208 20.596 1.00 89.12 640 SER A C 1
ATOM 4760 O O . SER A 1 640 ? -6.650 -12.612 21.758 1.00 89.12 640 SER A O 1
ATOM 4762 N N . GLY A 1 641 ? -7.616 -11.406 20.134 1.00 90.94 641 GLY A N 1
ATOM 4763 C CA . GLY A 1 641 ? -8.760 -10.936 20.935 1.00 90.94 641 GLY A CA 1
ATOM 4764 C C . GLY A 1 641 ? -8.432 -9.861 21.985 1.00 90.94 641 GLY A C 1
ATOM 4765 O O . GLY A 1 641 ? -9.314 -9.458 22.747 1.00 90.94 641 GLY A O 1
ATOM 4766 N N . LYS A 1 642 ? -7.185 -9.379 22.029 1.00 92.50 642 LYS A N 1
ATOM 4767 C CA . LYS A 1 642 ? -6.672 -8.409 23.003 1.00 92.50 642 LYS A CA 1
ATOM 4768 C C . LYS A 1 642 ? -6.218 -7.129 22.312 1.00 92.50 642 LYS A C 1
ATOM 4770 O O . LYS A 1 642 ? -5.553 -7.181 21.284 1.00 92.50 642 LYS A O 1
ATOM 4775 N N . LEU A 1 643 ? -6.569 -5.970 22.864 1.00 92.00 643 LEU A N 1
ATOM 4776 C CA . LEU A 1 643 ? -6.161 -4.678 22.322 1.00 92.00 643 LEU A CA 1
ATOM 4777 C C . LEU A 1 643 ? -4.632 -4.571 22.359 1.00 92.00 643 LEU A C 1
ATOM 4779 O O . LEU A 1 643 ? -4.051 -4.642 23.437 1.00 92.00 643 LEU A O 1
ATOM 4783 N N . SER A 1 644 ? -3.996 -4.404 21.201 1.00 87.69 644 SER A N 1
ATOM 4784 C CA . SER A 1 644 ? -2.536 -4.314 21.054 1.00 87.69 644 SER A CA 1
ATOM 4785 C C . SER A 1 644 ? -2.067 -2.882 20.783 1.00 87.69 644 SER A C 1
ATOM 4787 O O . SER A 1 644 ? -1.006 -2.485 21.263 1.00 87.69 644 SER A O 1
ATOM 4789 N N . SER A 1 645 ? -2.877 -2.092 20.070 1.00 87.88 645 SER A N 1
ATOM 4790 C CA . SER A 1 645 ? -2.619 -0.679 19.776 1.00 87.88 645 SER A CA 1
ATOM 4791 C C . SER A 1 645 ? -3.918 0.125 19.746 1.00 87.88 645 SER A C 1
ATOM 4793 O O . SER A 1 645 ? -4.945 -0.374 19.278 1.00 87.88 645 SER A O 1
ATOM 4795 N N . LYS A 1 646 ? -3.865 1.378 20.208 1.00 92.56 646 LYS A N 1
ATOM 4796 C CA . LYS A 1 646 ? -4.921 2.383 20.016 1.00 92.56 646 LYS A CA 1
ATOM 4797 C C . LYS A 1 646 ? -4.327 3.692 19.494 1.00 92.56 646 LYS A C 1
ATOM 4799 O O . LYS A 1 646 ? -3.244 4.092 19.925 1.00 92.56 646 LYS A O 1
ATOM 4804 N N . SER A 1 647 ? -5.045 4.359 18.597 1.00 89.88 647 SER A N 1
ATOM 4805 C CA . SER A 1 647 ? -4.713 5.694 18.089 1.00 89.88 647 SER A CA 1
ATOM 4806 C C . SER A 1 647 ? -5.964 6.569 17.987 1.00 89.88 647 SER A C 1
ATOM 4808 O O . SER A 1 647 ? -7.090 6.068 17.899 1.00 89.88 647 SER A O 1
ATOM 4810 N N . LYS A 1 648 ? -5.773 7.893 18.011 1.00 89.88 648 LYS A N 1
ATOM 4811 C CA . LYS A 1 648 ? -6.854 8.868 17.846 1.00 89.88 648 LYS A CA 1
ATOM 4812 C C . LYS A 1 648 ? -6.452 10.081 17.018 1.00 89.88 648 LYS A C 1
ATOM 4814 O O . LYS A 1 648 ? -5.309 10.523 17.069 1.00 89.88 648 LYS A O 1
ATOM 4819 N N . PHE A 1 649 ? -7.430 10.652 16.322 1.00 84.44 649 PHE A N 1
ATOM 4820 C CA . PHE A 1 649 ? -7.322 11.891 15.559 1.00 84.44 649 PHE A CA 1
ATOM 4821 C C . PHE A 1 649 ? -8.580 12.751 15.757 1.00 84.44 649 PHE A C 1
ATOM 4823 O O . PHE A 1 649 ? -9.670 12.222 15.958 1.00 84.44 649 PHE A O 1
ATOM 4830 N N . GLY A 1 650 ? -8.442 14.079 15.709 1.00 81.31 650 GLY A N 1
ATOM 4831 C CA . GLY A 1 650 ? -9.580 15.010 15.709 1.00 81.31 650 GLY A CA 1
ATOM 4832 C C . GLY A 1 650 ? -10.454 15.020 16.974 1.00 81.31 650 GLY A C 1
ATOM 4833 O O . GLY A 1 650 ? -11.585 15.503 16.912 1.00 81.31 650 GLY A O 1
ATOM 4834 N N . PHE A 1 651 ? -9.956 14.508 18.102 1.00 83.44 651 PHE A N 1
ATOM 4835 C CA . PHE A 1 651 ? -10.525 14.789 19.424 1.00 83.44 651 PHE A CA 1
ATOM 4836 C C . PHE A 1 651 ? -10.225 16.242 19.820 1.00 83.44 651 PHE A C 1
ATOM 4838 O O . PHE A 1 651 ? -9.196 16.790 19.419 1.00 83.44 651 PHE A O 1
ATOM 4845 N N . LYS A 1 652 ? -11.122 16.831 20.610 1.00 71.12 652 LYS A N 1
ATOM 4846 C CA . LYS A 1 652 ? -10.963 18.134 21.267 1.00 71.12 652 LYS A CA 1
ATOM 4847 C C . LYS A 1 652 ? -10.810 17.921 22.776 1.00 71.12 652 LYS A C 1
ATOM 4849 O O . LYS A 1 652 ? -11.284 16.862 23.255 1.00 71.12 652 LYS A O 1
#

Foldseek 3Di:
DDDDDDDDDDDDDDDDDDDDDDDDDDDDDDDDDDDDDDDDDDDDDDDDDDDDDDDPVPDDLVPDDPVPNDPVVVVVVVVCPVVVVVVVVVVVVVVVVQPPDDDDDDDDDDDDDDDDDDDPDDDDPFAPDFDDDPVGDGDDGDGDDPDQQEAEPVLQVPDDFFDFQVNSCVSSVHFADFFKWFQDPQFIWTKGWHAYPDDPEKIKIFIDGNRTTFKIFIDPNDDADPLADAPVLVVPDDFFDFQVNNQVSSVHFADFGMWGDDPPDQQTKTKGKHWHPDDPVLCPVQVPDDDDDDYDDDDDDDRPDDDDDDDDDDPGDQIWIKMFMDGSRTTFKIATDPSDPPLQQADAPVLVVVDDWFDFQVNNQVSSVGHADFGIWGGDQAQAIWTKGKGAHPPDNPKIKIFIDGNRTTFKIFIDPSDPDQQEAALVLLVPDDFFDALVVNCVSSVHSADFGMWGDDPQQTKTWGKHAAPPDPSKIKIFMDTSRTTFKIAIDPSDDQFPQADAPVLVVPDDWFDFQVNNQVSRVHFARFGMWGGDQAQAIWTKGKHHHPVDNPKMKIFIDGNRTTFKIFIDPSDPDQQEDAPVLLVPDDFFDFLVNSCVSSVHSADFGMWGDDAQATWTKGKHAYPPFPPWIKIFIDGNRTTGMIRIDRHD

Nearest PDB structures (foldseek):
  3e2k-assembly2_C  TM=7.284E-01  e=2.482E-08  Streptomyces clavuligerus
  3c4o-assembly1_B  TM=7.179E-01  e=1.130E-07  unclassified
  2g2u-assembly1_B  TM=7.205E-01  e=1.130E-07  Streptomyces clavuligerus
  3gmw-assembly1_B  TM=7.828E-01  e=7.937E-07  Streptomyces exfoliatus
  3d4e-assembly1_A  TM=7.807E-01  e=6.557E-06  Streptococcus mutans

Mean predicted aligned error: 18.22 Å

Radius of gyration: 32.94 Å; Cα contacts (8 Å, |Δi|>4): 1155; chains: 1; bounding box: 73×104×112 Å

InterPro domains:
  IPR009099 Beta-lactamase-inhibitor protein BLIP [PF07467] (152-274)
  IPR009099 Beta-lactamase-inhibitor protein BLIP [PF07467] (348-469)
  IPR009099 Beta-lactamase-inhibitor protein BLIP [PF07467] (506-625)
  IPR024221 Beta-lactamase-inhibitor protein BLIP domain superfamily [SSF55648] (151-247)
  IPR024221 Beta-lactamase-inhibitor protein BLIP domain superfamily [SSF55648] (426-572)
  IPR037873 BamE-like [G3DSA:3.30.1450.10] (344-419)
  IPR037873 BamE-like [G3DSA:3.30.1450.10] (579-650)

Organism: NCBI:txid433720